Protein AF-0000000076130735 (afdb_homodimer)

Secondary structure (DSSP, 8-state):
-TTPEEEETT-S---SSEEEEEEEETTEEEEEEEE----SSTTHHHHHHHHHHHHHHHHH---TTBPPEEEEEEE-----TT--SSTT--EEEEEEE--EEP-GGG----HHHHHHHHHHHHHHHHHHHS-TT-S-EETT--GGGEEEETTEEEE---TTEE--PPB--EEE-SSSEEEPPEE--GGGTT--HHHHHHTT--EE--BTTB-TTHHHHHHHHHHHHHHHHHT-GGGS-HHHHHHHHHHHHHHHTT-S-HHHHHHHHHHHHHHHHHHH-/-TTPEEEETT-S---SSEEEEEEEETTEEEEEEEE----SSTTHHHHHHHHHHHHHHHHH---TTBPPEEEEEEE-----TT--SSTT--EEEEEEE--EEP-GGG----HHHHHHHHHHHHHHHHHHHT-TT-S-EETT--GGGEEEETTEEEE---TTEE--PPB--EEE-SSSEEEPPEE--GGGTT--HHHHHHTT--EE--BTTB-TTHHHHHHHHHHHHHHHHHT-GGGS-HHHHHHHHHHHHHHHTT-S-HHHHHHHHHHHHHHHHHHH-

Organism: Mytilus edulis (NCBI:txid6550)

Foldseek 3Di:
DVQKAWDAWQPDDDDDFWRWTWIDHPRAIKIKIKGDDDPPDPCSVVSVLLVVQLVVCLVQDDAPQAWHWPDKDWAQAAPPDPPPPPRRHTMIMTMTHDFAQDDLVPDDDALLLLLVQLLRVLVVLVCCCVPPLHNKAAQPDASRQWGHDPSYIHGRRCSRIDRFFDFWDQPPDDPDSDIQFAFLPPVCPPPDSVRVVVPVTDGADHDPGGRPPSRSLNRLLRCLVSLCRSLPLVNDDPVLNVLSVVLNVCSNVSVDGSVRSSVSSVVSSVVRVVVVD/DVQKAWDAWQPDDDDDFWRWTWIDHPRAIKIKIKGDDDPPDPCSVVSVLLVVQLVVCLVQDDAPQAWHWPDKDWAQDAPPDPPPPPNRHTMIMTMTHDFAQDDLVPDDDALLLLLVQLLRVLVVLVCCCVPPLHNKAAQPDASRQWGHDPSYIHGRRCSRIDRFFAFWDQPPDPPDSDIQFAFLPPVCPPPDSVRVVVPVTDGADHDPGGRPPSRSLNRLLRCLVSLCRSLPLVNDDPVLNVLSVVLNVCSNVSVDGSVRSSVSSVVSSVVRVVVVD

Sequence (554 aa):
MNEIQILKYNGGEGGWSKNVDIGTFEGQKVVIQRLRPIPRSGDHDVRLNMFLKNLLMSDQLDHPSLVKMFGYCFRHTKAEAGYEQTSYFGDVSVVYEYGMGLDLNALNLTIAERLNHAADLSSLLSYLHYSPLGSLADFDIKPEHFKMLNGKIKLIDLDHMNNVEPTCSLTLSTSHKNFKPCPFNISCQELTEIEMRYTKCQTVKCDLGVCRGTNVKYNLQKMNIFFQVLLKPKFFPDALKYSLSRLLTQLNKTDIGVDGLEKEIRNITLAYTNLKTMNEIQILKYNGGEGGWSKNVDIGTFEGQKVVIQRLRPIPRSGDHDVRLNMFLKNLLMSDQLDHPSLVKMFGYCFRHTKAEAGYEQTSYFGDVSVVYEYGMGLDLNALNLTIAERLNHAADLSSLLSYLHYSPLGSLADFDIKPEHFKMLNGKIKLIDLDHMNNVEPTCSLTLSTSHKNFKPCPFNISCQELTEIEMRYTKCQTVKCDLGVCRGTNVKYNLQKMNIFFQVLLKPKFFPDALKYSLSRLLTQLNKTDIGVDGLEKEIRNITLAYTNLKT

Solvent-accessible surface area (backbone atoms only — not comparable to full-atom values): 30449 Å² total; per-residue (Å²): 115,91,70,53,44,80,75,33,80,65,64,43,88,51,58,92,35,27,38,16,24,30,26,34,45,95,89,33,63,25,30,33,40,28,59,46,86,59,70,96,50,92,54,43,52,51,30,50,38,28,47,48,41,25,52,53,48,50,71,71,56,85,50,93,40,40,55,50,65,78,48,70,46,78,36,50,38,75,36,59,95,80,51,81,78,70,27,61,52,50,51,40,34,37,34,29,62,50,54,41,82,52,54,82,89,70,65,86,68,54,63,68,51,27,50,48,49,48,46,46,51,32,49,43,53,37,44,37,36,67,31,96,75,36,42,34,22,47,85,71,61,45,66,84,37,28,23,39,39,96,91,35,67,20,43,68,70,44,51,54,53,30,43,57,62,53,74,36,57,75,44,72,47,96,89,54,81,48,60,55,79,28,50,42,35,78,85,36,63,78,44,50,74,71,51,40,72,75,36,95,55,51,63,38,58,65,54,94,46,24,15,54,63,31,30,50,52,35,40,49,55,55,51,37,60,56,50,57,61,52,51,40,45,88,73,50,59,74,91,48,31,62,63,36,51,50,51,52,51,33,49,76,65,59,72,58,52,52,69,53,48,43,49,52,48,50,51,52,50,51,53,51,57,58,70,76,103,115,91,69,53,45,80,74,33,81,64,62,42,88,51,57,92,33,28,38,17,24,30,26,33,44,95,89,34,64,24,31,34,38,27,56,47,88,59,67,95,51,92,54,43,52,51,28,51,37,27,46,48,42,27,50,54,47,50,71,71,57,86,52,92,41,40,55,51,65,79,48,70,47,78,36,47,38,74,37,58,95,80,51,80,81,70,30,62,52,50,50,40,35,37,33,29,61,52,54,41,83,51,54,82,89,69,64,86,68,52,62,67,52,27,50,48,48,48,47,46,52,32,49,43,52,37,44,36,38,67,31,95,74,37,41,33,22,47,84,70,62,46,66,83,37,27,23,39,40,96,91,36,68,20,42,68,71,43,50,54,54,30,41,58,63,52,72,36,58,74,44,72,47,95,89,54,81,47,62,57,80,28,49,42,36,77,85,37,63,79,44,48,74,72,52,38,71,75,36,96,55,50,62,37,59,66,52,95,46,24,15,54,61,32,31,49,52,34,40,49,56,54,51,38,61,57,50,58,60,52,51,41,46,88,73,50,62,76,88,48,30,62,62,35,52,51,50,52,51,32,49,75,65,59,72,59,52,50,68,55,47,42,50,51,47,48,50,53,51,51,52,53,56,57,70,76,105

Nearest PDB structures (foldseek):
  4y12-assembly1_A  TM=5.325E-01  e=5.254E-10  Mycobacterium tuberculosis H37Rv
  4yzm-assembly2_B  TM=6.056E-01  e=1.066E-07  Dictyostelium discoideum
  7q52-assembly1_AAA  TM=5.394E-01  e=2.866E-08  Mycobacterium tuberculosis H37Rv
  7aqb-assembly1_A  TM=7.154E-01  e=2.931E-06  Homo sapiens
  6y7w-assembly1_A  TM=5.242E-01  e=7.026E-07  Mus musculus

pLDDT: mean 83.54, std 16.43, range [31.7, 98.75]

InterPro domains:
  IPR011009 Protein kinase-like domain superfamily [SSF56112] (24-174)
  IPR042983 Extracellular tyrosine-protein kinase PKDCC [PTHR46448] (52-273)

Structure (mmCIF, N/CA/C/O backbone):
data_AF-0000000076130735-model_v1
#
loop_
_entity.id
_entity.type
_entity.pdbx_description
1 polymer PKDCC
#
loop_
_atom_site.group_PDB
_atom_site.id
_atom_site.type_symbol
_atom_site.label_atom_id
_atom_site.label_alt_id
_atom_site.label_comp_id
_atom_site.label_asym_id
_atom_site.label_entity_id
_atom_site.label_seq_id
_atom_site.pdbx_PDB_ins_code
_atom_site.Cartn_x
_atom_site.Cartn_y
_atom_site.Cartn_z
_atom_site.occupancy
_atom_site.B_iso_or_equiv
_atom_site.auth_seq_id
_atom_site.auth_comp_id
_atom_site.auth_asym_id
_atom_site.auth_atom_id
_atom_site.pdbx_PDB_model_num
ATOM 1 N N . MET A 1 1 ? 11.641 1.863 -9.492 1 69.94 1 MET A N 1
ATOM 2 C CA . MET A 1 1 ? 12.719 1.664 -8.523 1 69.94 1 MET A CA 1
ATOM 3 C C . MET A 1 1 ? 14.008 1.271 -9.227 1 69.94 1 MET A C 1
ATOM 5 O O . MET A 1 1 ? 15.094 1.715 -8.836 1 69.94 1 MET A O 1
ATOM 9 N N . ASN A 1 2 ? 13.875 0.575 -10.328 1 69 2 ASN A N 1
ATOM 10 C CA . ASN A 1 2 ? 15.047 0.126 -11.07 1 69 2 ASN A CA 1
ATOM 11 C C . ASN A 1 2 ? 15.805 1.299 -11.688 1 69 2 ASN A C 1
ATOM 13 O O . ASN A 1 2 ? 17 1.194 -11.969 1 69 2 ASN A O 1
ATOM 17 N N . GLU A 1 3 ? 15.195 2.396 -11.766 1 78.19 3 GLU A N 1
ATOM 18 C CA . GLU A 1 3 ? 15.789 3.541 -12.453 1 78.19 3 GLU A CA 1
ATOM 19 C C . GLU A 1 3 ? 16.359 4.547 -11.453 1 78.19 3 GLU A C 1
ATOM 21 O O . GLU A 1 3 ? 16.953 5.551 -11.852 1 78.19 3 GLU A O 1
ATOM 26 N N . ILE A 1 4 ? 16.266 4.215 -10.211 1 84.88 4 ILE A N 1
ATOM 27 C CA . ILE A 1 4 ? 16.719 5.172 -9.203 1 84.88 4 ILE A CA 1
ATOM 28 C C . ILE A 1 4 ? 18.203 4.957 -8.93 1 84.88 4 ILE A C 1
ATOM 30 O O . ILE A 1 4 ? 18.656 3.824 -8.75 1 84.88 4 ILE A O 1
ATOM 34 N N . GLN A 1 5 ? 18.969 6.004 -9.008 1 85.94 5 GLN A N 1
ATOM 35 C CA . GLN A 1 5 ? 20.375 6 -8.617 1 85.94 5 GLN A CA 1
ATOM 36 C C . GLN A 1 5 ? 20.562 6.676 -7.258 1 85.94 5 GLN A C 1
ATOM 38 O O . GLN A 1 5 ? 20.203 7.836 -7.078 1 85.94 5 GLN A O 1
ATOM 43 N N . ILE A 1 6 ? 21.172 5.93 -6.359 1 85.88 6 ILE A N 1
ATOM 44 C CA . ILE A 1 6 ? 21.375 6.496 -5.035 1 85.88 6 ILE A CA 1
ATOM 45 C C . ILE A 1 6 ? 22.609 7.395 -5.043 1 85.88 6 ILE A C 1
ATOM 47 O O . ILE A 1 6 ? 23.688 6.98 -5.48 1 85.88 6 ILE A O 1
ATOM 51 N N . LEU A 1 7 ? 22.469 8.594 -4.617 1 84.81 7 LEU A N 1
ATOM 52 C CA . LEU A 1 7 ? 23.562 9.57 -4.543 1 84.81 7 LEU A CA 1
ATOM 53 C C . LEU A 1 7 ? 24.203 9.562 -3.162 1 84.81 7 LEU A C 1
ATOM 55 O O . LEU A 1 7 ? 25.422 9.664 -3.043 1 84.81 7 LEU A O 1
ATOM 59 N N . LYS A 1 8 ? 23.359 9.5 -2.129 1 85.31 8 LYS A N 1
ATOM 60 C CA . LYS A 1 8 ? 23.859 9.57 -0.755 1 85.31 8 LYS A CA 1
ATOM 61 C C . LYS A 1 8 ? 23 8.695 0.171 1 85.31 8 LYS A C 1
ATOM 63 O O . LYS A 1 8 ? 21.812 8.93 0.325 1 85.31 8 LYS A O 1
ATOM 68 N N . TYR A 1 9 ? 23.703 7.766 0.808 1 80.31 9 TYR A N 1
ATOM 69 C CA . TYR A 1 9 ? 23.047 6.953 1.822 1 80.31 9 TYR A CA 1
ATOM 70 C C . TYR A 1 9 ? 22.906 7.719 3.131 1 80.31 9 TYR A C 1
ATOM 72 O O . TYR A 1 9 ? 23.828 8.406 3.562 1 80.31 9 TYR A O 1
ATOM 80 N N . ASN A 1 10 ? 21.688 7.617 3.699 1 79.44 10 ASN A N 1
ATOM 81 C CA . ASN A 1 10 ? 21.359 8.305 4.941 1 79.44 10 ASN A CA 1
ATOM 82 C C . ASN A 1 10 ? 21.625 9.805 4.836 1 79.44 10 ASN A C 1
ATOM 84 O O . ASN A 1 10 ? 22.172 10.414 5.754 1 79.44 10 ASN A O 1
ATOM 88 N N . GLY A 1 11 ? 21.406 10.281 3.633 1 73.75 11 GLY A N 1
ATOM 89 C CA . GLY A 1 11 ? 21.641 11.695 3.385 1 73.75 11 GLY A CA 1
ATOM 90 C C . GLY A 1 11 ? 20.516 12.586 3.859 1 73.75 11 GLY A C 1
ATOM 91 O O . GLY A 1 11 ? 20.656 13.812 3.883 1 73.75 11 GLY A O 1
ATOM 92 N N . GLY A 1 12 ? 19.375 11.922 4.234 1 71.5 12 GLY A N 1
ATOM 93 C CA . GLY A 1 12 ? 18.25 12.727 4.684 1 71.5 12 GLY A CA 1
ATOM 94 C C . GLY A 1 12 ? 17.938 12.547 6.16 1 71.5 12 GLY A C 1
AT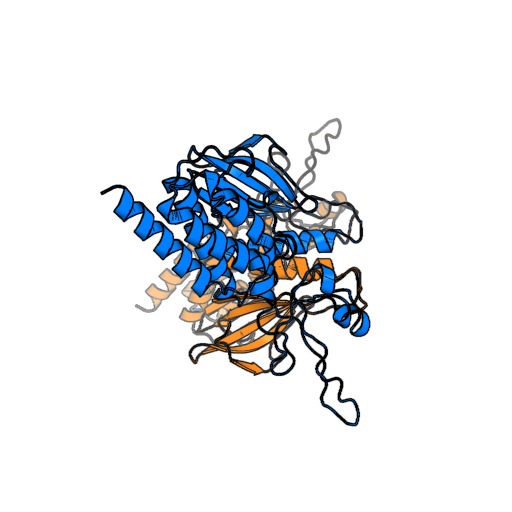OM 95 O O . GLY A 1 12 ? 18.703 11.898 6.883 1 71.5 12 GLY A O 1
ATOM 96 N N . GLU A 1 13 ? 16.938 13.289 6.598 1 70.44 13 GLU A N 1
ATOM 97 C CA . GLU A 1 13 ? 16.5 13.242 7.984 1 70.44 13 GLU A CA 1
ATOM 98 C C . GLU A 1 13 ? 15.633 12.008 8.242 1 70.44 13 GLU A C 1
ATOM 100 O O . GLU A 1 13 ? 14.469 11.969 7.852 1 70.44 13 GLU A O 1
ATOM 105 N N . GLY A 1 14 ? 16.297 11 8.734 1 67.25 14 GLY A N 1
ATOM 106 C CA . GLY A 1 14 ? 15.539 9.805 9.094 1 67.25 14 GLY A CA 1
ATOM 107 C C . GLY A 1 14 ? 14.867 9.914 10.453 1 67.25 14 GLY A C 1
ATOM 108 O O . GLY A 1 14 ? 14.641 11.023 10.945 1 67.25 14 GLY A O 1
ATOM 109 N N . GLY A 1 15 ? 14.258 8.969 10.875 1 70.12 15 GLY A N 1
ATOM 110 C CA . GLY A 1 15 ? 13.602 8.875 12.172 1 70.12 15 GLY A CA 1
ATOM 111 C C . GLY A 1 15 ? 13.641 7.48 12.758 1 70.12 15 GLY A C 1
ATOM 112 O O . GLY A 1 15 ? 14.508 6.676 12.414 1 70.12 15 GLY A O 1
ATOM 113 N N . TRP A 1 16 ? 12.867 7.348 13.625 1 72.75 16 TRP A N 1
ATOM 114 C CA . TRP A 1 16 ? 12.82 6.094 14.367 1 72.75 16 TRP A CA 1
ATOM 115 C C . TRP A 1 16 ? 12.477 4.926 13.445 1 72.75 16 TRP A C 1
ATOM 117 O O . TRP A 1 16 ? 13.047 3.84 13.57 1 72.75 16 TRP A O 1
ATOM 127 N N . SER A 1 17 ? 11.664 5.207 12.43 1 75.25 17 SER A N 1
ATOM 128 C CA . SER A 1 17 ? 11.141 4.094 11.641 1 75.25 17 SER A CA 1
ATOM 129 C C . SER A 1 17 ? 11.828 3.994 10.289 1 75.25 17 SER A C 1
ATOM 131 O O . SER A 1 17 ? 11.703 2.984 9.594 1 75.25 17 SER A O 1
ATOM 133 N N . LYS A 1 18 ? 12.594 5.035 9.914 1 86 18 LYS A N 1
ATOM 134 C CA . LYS A 1 18 ? 13.016 4.996 8.523 1 86 18 LYS A CA 1
ATOM 135 C C . LYS A 1 18 ? 14.391 5.629 8.344 1 86 18 LYS A C 1
ATOM 137 O O . LYS A 1 18 ? 14.766 6.543 9.086 1 86 18 LYS A O 1
ATOM 142 N N . ASN A 1 19 ? 15.125 5.082 7.438 1 87 19 ASN A N 1
ATOM 143 C CA . ASN A 1 19 ? 16.297 5.715 6.848 1 87 19 ASN A CA 1
ATOM 144 C C . ASN A 1 19 ? 15.945 6.496 5.59 1 87 19 ASN A C 1
ATOM 146 O O . ASN A 1 19 ? 15.023 6.121 4.859 1 87 19 ASN A O 1
ATOM 150 N N . VAL A 1 20 ? 16.656 7.629 5.457 1 90.19 20 VAL A N 1
ATOM 151 C CA . VAL A 1 20 ? 16.344 8.469 4.309 1 90.19 20 VAL A CA 1
ATOM 152 C C . VAL A 1 20 ? 17.578 8.641 3.436 1 90.19 20 VAL A C 1
ATOM 154 O O . VAL A 1 20 ? 18.594 9.18 3.887 1 90.19 20 VAL A O 1
ATOM 157 N N . ASP A 1 21 ? 17.484 8.18 2.207 1 91.38 21 ASP A N 1
ATOM 158 C CA . ASP A 1 21 ? 18.531 8.352 1.204 1 91.38 21 ASP A CA 1
ATOM 159 C C . ASP A 1 21 ? 18.125 9.406 0.176 1 91.38 21 ASP A C 1
ATOM 161 O O . ASP A 1 21 ? 16.953 9.75 0.05 1 91.38 21 ASP A O 1
ATOM 165 N N . ILE A 1 22 ? 19.203 9.945 -0.423 1 93.31 22 ILE A N 1
ATOM 166 C CA . ILE A 1 22 ? 18.984 10.867 -1.53 1 93.31 22 ILE A CA 1
ATOM 167 C C . ILE A 1 22 ? 19.469 10.242 -2.832 1 93.31 22 ILE A C 1
ATOM 169 O O . ILE A 1 22 ? 20.547 9.641 -2.871 1 93.31 22 ILE A O 1
ATOM 173 N N . GLY A 1 23 ? 18.594 10.281 -3.828 1 93.75 23 GLY A N 1
ATOM 174 C CA . GLY A 1 23 ? 18.953 9.734 -5.125 1 93.75 23 GLY A CA 1
ATOM 175 C C . GLY A 1 23 ? 18.484 10.594 -6.285 1 93.75 23 GLY A C 1
ATOM 176 O O . GLY A 1 23 ? 18.219 11.789 -6.113 1 93.75 23 GLY A O 1
ATOM 177 N N . THR A 1 24 ? 18.609 10.008 -7.48 1 93.38 24 THR A N 1
ATOM 178 C CA . THR A 1 24 ? 18.141 10.672 -8.688 1 93.38 24 THR A CA 1
ATOM 179 C C . THR A 1 24 ? 17.234 9.75 -9.492 1 93.38 24 THR A C 1
ATOM 181 O O . THR A 1 24 ? 17.422 8.531 -9.5 1 93.38 24 THR A O 1
ATOM 184 N N . PHE A 1 25 ? 16.234 10.305 -10.016 1 91.75 25 PHE A N 1
ATOM 185 C CA . PHE A 1 25 ? 15.273 9.664 -10.906 1 91.75 25 PHE A CA 1
ATOM 186 C C . PHE A 1 25 ? 14.914 10.586 -12.062 1 91.75 25 PHE A C 1
ATOM 188 O O . PHE A 1 25 ? 14.414 11.688 -11.852 1 91.75 25 PHE A O 1
ATOM 195 N N . GLU A 1 26 ? 15.133 10.125 -13.289 1 89.19 26 GLU A N 1
ATOM 196 C CA . GLU A 1 26 ? 14.875 10.914 -14.492 1 89.19 26 GLU A CA 1
ATOM 197 C C . GLU A 1 26 ? 15.516 12.289 -14.391 1 89.19 26 GLU A C 1
ATOM 199 O O . GLU A 1 26 ? 14.867 13.305 -14.68 1 89.19 26 GLU A O 1
ATOM 204 N N . GLY A 1 27 ? 16.688 12.367 -13.836 1 88.25 27 GLY A N 1
ATOM 205 C CA . GLY A 1 27 ? 17.469 13.602 -13.773 1 88.25 27 GLY A CA 1
ATOM 206 C C . GLY A 1 27 ? 17.094 14.492 -12.609 1 88.25 27 GLY A C 1
ATOM 207 O O . GLY A 1 27 ? 17.656 15.57 -12.438 1 88.25 27 GLY A O 1
ATOM 208 N N . GLN A 1 28 ? 16.188 14.125 -11.828 1 91.81 28 GLN A N 1
ATOM 209 C CA . GLN A 1 28 ? 15.758 14.945 -10.695 1 91.81 28 GLN A CA 1
ATOM 210 C C . GLN A 1 28 ? 16.094 14.266 -9.367 1 91.81 28 GLN A C 1
ATOM 212 O O . GLN A 1 28 ? 16.094 13.031 -9.281 1 91.81 28 GLN A O 1
ATOM 217 N N . LYS A 1 29 ? 16.375 15.086 -8.43 1 93.38 29 LYS A N 1
ATOM 218 C CA . LYS A 1 29 ? 16.641 14.539 -7.098 1 93.38 29 LYS A CA 1
ATOM 219 C C . LYS A 1 29 ? 15.359 13.945 -6.496 1 93.38 29 LYS A C 1
ATOM 221 O O . LYS A 1 29 ? 14.266 14.461 -6.727 1 93.38 29 LYS A O 1
ATOM 226 N N . VAL A 1 30 ? 15.594 12.852 -5.77 1 95.06 30 VAL A N 1
ATOM 227 C CA . VAL A 1 30 ? 14.477 12.203 -5.086 1 95.06 30 VAL A CA 1
ATOM 228 C C . VAL A 1 30 ? 14.906 11.773 -3.686 1 95.06 30 VAL A C 1
ATOM 230 O O . VAL A 1 30 ? 16.094 11.727 -3.383 1 95.06 30 VAL A O 1
ATOM 233 N N . VAL A 1 31 ? 13.93 11.586 -2.844 1 94.38 31 VAL A N 1
ATOM 234 C CA . VAL A 1 31 ? 14.133 11.062 -1.498 1 94.38 31 VAL A CA 1
ATOM 235 C C . VAL A 1 31 ? 13.703 9.602 -1.438 1 94.38 31 VAL A C 1
ATOM 237 O O . VAL A 1 31 ? 12.617 9.25 -1.9 1 94.38 31 VAL A O 1
ATOM 240 N N . ILE A 1 32 ? 14.547 8.75 -0.922 1 92.56 32 ILE A N 1
ATOM 241 C CA . ILE A 1 32 ? 14.227 7.34 -0.735 1 92.56 32 ILE A CA 1
ATOM 242 C C . ILE A 1 32 ? 14.133 7.027 0.756 1 92.56 32 ILE A C 1
ATOM 244 O O . ILE A 1 32 ? 15.125 7.121 1.48 1 92.56 32 ILE A O 1
ATOM 248 N N . GLN A 1 33 ? 12.945 6.703 1.178 1 91.88 33 GLN A N 1
ATOM 249 C CA . GLN A 1 33 ? 12.758 6.25 2.553 1 91.88 33 GLN A CA 1
ATOM 250 C C . GLN A 1 33 ? 12.773 4.727 2.637 1 91.88 33 GLN A C 1
ATOM 252 O O . GLN A 1 33 ? 12.094 4.051 1.861 1 91.88 33 GLN A O 1
ATOM 257 N N . ARG A 1 34 ? 13.57 4.234 3.535 1 89.12 34 ARG A N 1
ATOM 258 C CA . ARG A 1 34 ? 13.672 2.795 3.754 1 89.12 34 ARG A CA 1
ATOM 259 C C . ARG A 1 34 ? 13.32 2.434 5.191 1 89.12 34 ARG A C 1
ATOM 261 O O . ARG A 1 34 ? 13.688 3.15 6.125 1 89.12 34 ARG A O 1
ATOM 268 N N . LEU A 1 35 ? 12.562 1.284 5.277 1 83.25 35 LEU A N 1
ATOM 269 C CA . LEU A 1 35 ? 12.312 0.782 6.621 1 83.25 35 LEU A CA 1
ATOM 270 C C . LEU A 1 35 ? 13.617 0.492 7.348 1 83.25 35 LEU A C 1
ATOM 272 O O . LEU A 1 35 ? 14.492 -0.19 6.812 1 83.25 35 LEU A O 1
ATOM 276 N N . ARG A 1 36 ? 13.734 1.131 8.5 1 75.62 36 ARG A N 1
ATOM 277 C CA . ARG A 1 36 ? 14.93 0.901 9.297 1 75.62 36 ARG A CA 1
ATOM 278 C C . ARG A 1 36 ? 14.945 -0.516 9.859 1 75.62 36 ARG A C 1
ATOM 280 O O . ARG A 1 36 ? 13.969 -0.965 10.461 1 75.62 36 ARG A O 1
ATOM 287 N N . PRO A 1 37 ? 16.047 -1.18 9.523 1 63.47 37 PRO A N 1
ATOM 288 C CA . PRO A 1 37 ? 16.172 -2.521 10.102 1 63.47 37 PRO A CA 1
ATOM 289 C C . PRO A 1 37 ? 16.344 -2.498 11.617 1 63.47 37 PRO A C 1
ATOM 291 O O . PRO A 1 37 ? 17.031 -1.612 12.148 1 63.47 37 PRO A O 1
ATOM 294 N N . ILE A 1 38 ? 15.406 -2.812 12.477 1 56.22 38 ILE A N 1
ATOM 295 C CA . ILE A 1 38 ? 15.719 -2.818 13.898 1 56.22 38 ILE A CA 1
ATOM 296 C C . ILE A 1 38 ? 15.883 -4.254 14.383 1 56.22 38 ILE A C 1
ATOM 298 O O . ILE A 1 38 ? 15.109 -5.137 14 1 56.22 38 ILE A O 1
ATOM 302 N N . PRO A 1 39 ? 16.859 -4.332 15.133 1 52.12 39 PRO A N 1
ATOM 303 C CA . PRO A 1 39 ? 17.109 -5.625 15.773 1 52.12 39 PRO A CA 1
ATOM 304 C C . PRO A 1 39 ? 15.852 -6.191 16.438 1 52.12 39 PRO A C 1
ATOM 306 O O . PRO A 1 39 ? 14.867 -5.473 16.625 1 52.12 39 PRO A O 1
ATOM 309 N N . ARG A 1 40 ? 15.945 -7.371 16.984 1 49.66 40 ARG A N 1
ATOM 310 C CA . ARG A 1 40 ? 15.039 -8.328 17.625 1 49.66 40 ARG A CA 1
ATOM 311 C C . ARG A 1 40 ? 14.102 -7.629 18.594 1 49.66 40 ARG A C 1
ATOM 313 O O . ARG A 1 40 ? 13.312 -8.281 19.281 1 49.66 40 ARG A O 1
ATOM 320 N N . SER A 1 41 ? 14.133 -6.309 18.688 1 50.78 41 SER A N 1
ATOM 321 C CA . SER A 1 41 ? 13.375 -5.836 19.844 1 50.78 41 SER A CA 1
ATOM 322 C C . SER A 1 41 ? 11.914 -5.59 19.484 1 50.78 41 SER A C 1
ATOM 324 O O . SER A 1 41 ? 11.57 -5.488 18.297 1 50.78 41 SER A O 1
ATOM 326 N N . GLY A 1 42 ? 11.031 -5.793 20.438 1 55.47 42 GLY A N 1
ATOM 327 C CA . GLY A 1 42 ? 9.594 -5.613 20.5 1 55.47 42 GLY A CA 1
ATOM 328 C C . GLY A 1 42 ? 9.102 -4.391 19.75 1 55.47 42 GLY A C 1
ATOM 329 O O . GLY A 1 42 ? 7.914 -4.27 19.453 1 55.47 42 GLY A O 1
ATOM 330 N N . ASP A 1 43 ? 10.086 -3.57 19.094 1 64.06 43 ASP A N 1
ATOM 331 C CA . ASP A 1 43 ? 9.602 -2.324 18.5 1 64.06 43 ASP A CA 1
ATOM 332 C C . ASP A 1 43 ? 9.547 -2.416 16.984 1 64.06 43 ASP A C 1
ATOM 334 O O . ASP A 1 43 ? 9.148 -1.463 16.312 1 64.06 43 ASP A O 1
ATOM 338 N N . HIS A 1 44 ? 9.914 -3.518 16.469 1 66 44 HIS A N 1
ATOM 339 C CA . HIS A 1 44 ? 9.945 -3.668 15.023 1 66 44 HIS A CA 1
ATOM 340 C C . HIS A 1 44 ? 8.539 -3.572 14.43 1 66 44 HIS A C 1
ATOM 342 O O . HIS A 1 44 ? 8.352 -2.971 13.375 1 66 44 HIS A O 1
ATOM 348 N N . ASP A 1 45 ? 7.645 -4.023 15.195 1 67.12 45 ASP A N 1
ATOM 349 C CA . ASP A 1 45 ? 6.266 -4.031 14.719 1 67.12 45 ASP A CA 1
ATOM 350 C C . ASP A 1 45 ? 5.715 -2.611 14.609 1 67.12 45 ASP A C 1
ATOM 352 O O . ASP A 1 45 ? 5.035 -2.275 13.633 1 67.12 45 ASP A O 1
ATOM 356 N N . VAL A 1 46 ? 6.18 -1.89 15.578 1 73 46 VAL A N 1
ATOM 357 C CA . VAL A 1 46 ? 5.668 -0.523 15.602 1 73 46 VAL A CA 1
ATOM 358 C C . VAL A 1 46 ? 6.27 0.274 14.445 1 73 46 VAL A C 1
ATOM 360 O O . VAL A 1 46 ? 5.559 1.013 13.758 1 73 46 VAL A O 1
ATOM 363 N N . ARG A 1 47 ? 7.504 0.039 14.188 1 77.88 47 ARG A N 1
ATOM 364 C CA . ARG A 1 47 ? 8.188 0.76 13.117 1 77.88 47 ARG A CA 1
ATOM 365 C C . ARG A 1 47 ? 7.633 0.367 11.75 1 77.88 47 ARG A C 1
ATOM 367 O O . ARG A 1 47 ? 7.418 1.225 10.891 1 77.88 47 ARG A O 1
ATOM 374 N N . LEU A 1 48 ? 7.422 -0.893 11.664 1 77.62 48 LEU A N 1
ATOM 375 C CA . LEU A 1 48 ? 6.855 -1.38 10.406 1 77.62 48 LEU A CA 1
ATOM 376 C C . LEU A 1 48 ? 5.469 -0.793 10.172 1 77.62 48 LEU A C 1
ATOM 378 O O . LEU A 1 48 ? 5.16 -0.339 9.07 1 77.62 48 LEU A O 1
ATOM 382 N N . ASN A 1 49 ? 4.723 -0.753 11.18 1 77.5 49 ASN A N 1
ATOM 383 C CA . ASN A 1 49 ? 3.367 -0.225 11.07 1 77.5 49 ASN A CA 1
ATOM 384 C C . ASN A 1 49 ? 3.371 1.251 10.68 1 77.5 49 ASN A C 1
ATOM 386 O O . ASN A 1 49 ? 2.609 1.667 9.812 1 77.5 49 ASN A O 1
ATOM 390 N N . MET A 1 50 ? 4.211 1.894 11.344 1 81 50 MET A N 1
ATOM 391 C CA . MET A 1 50 ? 4.293 3.324 11.062 1 81 50 MET A CA 1
ATOM 392 C C . MET A 1 50 ? 4.754 3.57 9.625 1 81 50 MET A C 1
ATOM 394 O O . MET A 1 50 ? 4.207 4.43 8.93 1 81 50 MET A O 1
ATOM 398 N N . PHE A 1 51 ? 5.746 2.809 9.266 1 85.06 51 PHE A N 1
ATOM 399 C CA . PHE A 1 51 ? 6.285 2.953 7.918 1 85.06 51 PHE A CA 1
ATOM 400 C C . PHE A 1 51 ? 5.223 2.639 6.875 1 85.06 51 PHE A C 1
ATOM 402 O O . PHE A 1 51 ? 5.051 3.387 5.91 1 85.06 51 PHE A O 1
ATOM 409 N N . LEU A 1 52 ? 4.555 1.61 7.09 1 84.19 52 LEU A N 1
ATOM 410 C CA . LEU A 1 52 ? 3.543 1.177 6.133 1 84.19 52 LEU A CA 1
ATOM 411 C C . LEU A 1 52 ? 2.357 2.135 6.125 1 84.19 52 LEU A C 1
ATOM 413 O O . LEU A 1 52 ? 1.75 2.371 5.078 1 84.19 52 LEU A O 1
ATOM 417 N N . LYS A 1 53 ? 1.997 2.637 7.234 1 84.31 53 LYS A N 1
ATOM 418 C CA . LYS A 1 53 ? 0.947 3.65 7.277 1 84.31 53 LYS A CA 1
ATOM 419 C C . LYS A 1 53 ? 1.312 4.855 6.418 1 84.31 53 LYS A C 1
ATOM 421 O O . LYS A 1 53 ? 0.486 5.348 5.645 1 84.31 53 LYS A O 1
ATOM 426 N N . ASN A 1 54 ? 2.498 5.289 6.602 1 89.44 54 ASN A N 1
ATOM 427 C CA . ASN A 1 54 ? 2.965 6.406 5.785 1 89.44 54 ASN A CA 1
ATOM 428 C C . ASN A 1 54 ? 2.857 6.094 4.297 1 89.44 54 ASN A C 1
ATOM 430 O O . ASN A 1 54 ? 2.377 6.918 3.518 1 89.44 54 ASN A O 1
ATOM 434 N N . LEU A 1 55 ? 3.273 4.953 3.943 1 91.31 55 LEU A N 1
ATOM 435 C CA . LEU A 1 55 ? 3.238 4.527 2.549 1 91.31 55 LEU A CA 1
ATOM 436 C C . LEU A 1 55 ? 1.803 4.469 2.035 1 91.31 55 LEU A C 1
ATOM 438 O O . LEU A 1 55 ? 1.487 5.043 0.992 1 91.31 55 LEU A O 1
ATOM 442 N N . LEU A 1 56 ? 0.946 3.834 2.795 1 90 56 LEU A N 1
ATOM 443 C CA . LEU A 1 56 ? -0.425 3.607 2.35 1 90 56 LEU A CA 1
ATOM 444 C C . LEU A 1 56 ? -1.201 4.918 2.293 1 90 56 LEU A C 1
ATOM 446 O O . LEU A 1 56 ? -1.995 5.137 1.375 1 90 56 LEU A O 1
ATOM 450 N N . MET A 1 57 ? -0.955 5.762 3.229 1 90.81 57 MET A N 1
ATOM 451 C CA . MET A 1 57 ? -1.607 7.066 3.199 1 90.81 57 MET A CA 1
ATOM 452 C C . MET A 1 57 ? -1.109 7.898 2.021 1 90.81 57 MET A C 1
ATOM 454 O O . MET A 1 57 ? -1.901 8.539 1.33 1 90.81 57 MET A O 1
ATOM 458 N N . SER A 1 58 ? 0.175 7.844 1.805 1 93.62 58 SER A N 1
ATOM 459 C CA . SER A 1 58 ? 0.74 8.562 0.669 1 93.62 58 SER A CA 1
ATOM 460 C C . SER A 1 58 ? 0.168 8.055 -0.649 1 93.62 58 SER A C 1
ATOM 462 O O . SER A 1 58 ? 0.019 8.82 -1.604 1 93.62 58 SER A O 1
ATOM 464 N N . ASP A 1 59 ? -0.122 6.809 -0.619 1 92.69 59 ASP A N 1
ATOM 465 C CA . ASP A 1 59 ? -0.656 6.188 -1.825 1 92.69 59 ASP A CA 1
ATOM 466 C C . ASP A 1 59 ? -2.104 6.609 -2.068 1 92.69 59 ASP A C 1
ATOM 468 O O . ASP A 1 59 ? -2.553 6.672 -3.213 1 92.69 59 ASP A O 1
ATOM 472 N N . GLN A 1 60 ? -2.855 6.965 -1.068 1 91.69 60 GLN A N 1
ATOM 473 C CA . GLN A 1 60 ? -4.289 7.191 -1.19 1 91.69 60 GLN A CA 1
ATOM 474 C C . GLN A 1 60 ? -4.609 8.688 -1.222 1 91.69 60 GLN A C 1
ATOM 476 O O . GLN A 1 60 ? -5.652 9.094 -1.743 1 91.69 60 GLN A O 1
ATOM 481 N N . LEU A 1 61 ? -3.783 9.445 -0.606 1 94.44 61 LEU A N 1
ATOM 482 C CA . LEU A 1 61 ? -4.039 10.875 -0.523 1 94.44 61 LEU A CA 1
ATOM 483 C C . LEU A 1 61 ? -3.377 11.617 -1.681 1 94.44 61 LEU A C 1
ATOM 485 O O . LEU A 1 61 ? -2.289 11.242 -2.123 1 94.44 61 LEU A O 1
ATOM 489 N N . ASP A 1 62 ? -4.125 12.625 -2.197 1 95.69 62 ASP A N 1
ATOM 490 C CA . ASP A 1 62 ? -3.637 13.43 -3.311 1 95.69 62 ASP A CA 1
ATOM 491 C C . ASP A 1 62 ? -4.012 14.898 -3.129 1 95.69 62 ASP A C 1
ATOM 493 O O . ASP A 1 62 ? -5.18 15.273 -3.273 1 95.69 62 ASP A O 1
ATOM 497 N N . HIS A 1 63 ? -3.078 15.656 -2.842 1 97.25 63 HIS A N 1
ATOM 498 C CA . HIS A 1 63 ? -3.211 17.094 -2.656 1 97.25 63 HIS A CA 1
ATOM 499 C C . HIS A 1 63 ? -1.918 17.828 -3.016 1 97.25 63 HIS A C 1
ATOM 501 O O . HIS A 1 63 ? -0.825 17.312 -2.758 1 97.25 63 HIS A O 1
ATOM 507 N N . PRO A 1 64 ? -1.986 19.031 -3.527 1 97.12 64 PRO A N 1
ATOM 508 C CA . PRO A 1 64 ? -0.779 19.75 -3.957 1 97.12 64 PRO A CA 1
ATOM 509 C C . PRO A 1 64 ? 0.178 20.031 -2.803 1 97.12 64 PRO A C 1
ATOM 511 O O . PRO A 1 64 ? 1.372 20.25 -3.025 1 97.12 64 PRO A O 1
ATOM 514 N N . SER A 1 65 ? -0.289 20.109 -1.589 1 97.94 65 SER A N 1
ATOM 515 C CA . SER A 1 65 ? 0.568 20.406 -0.447 1 97.94 65 SER A CA 1
ATOM 516 C C . SER A 1 65 ? 1.006 19.125 0.265 1 97.94 65 SER A C 1
ATOM 518 O O . SER A 1 65 ? 1.418 19.172 1.426 1 97.94 65 SER A O 1
ATOM 520 N N . LEU A 1 66 ? 0.827 17.984 -0.407 1 97.25 66 LEU A N 1
ATOM 521 C CA . LEU A 1 66 ? 1.434 16.719 -0.005 1 97.25 66 LEU A CA 1
ATOM 522 C C . LEU A 1 66 ? 2.561 16.328 -0.957 1 97.25 66 LEU A C 1
ATOM 524 O O . LEU A 1 66 ? 2.436 16.484 -2.174 1 97.25 66 LEU A O 1
ATOM 528 N N . VAL A 1 67 ? 3.605 15.844 -0.339 1 97.25 67 VAL A N 1
ATOM 529 C CA . VAL A 1 67 ? 4.707 15.375 -1.171 1 97.25 67 VAL A CA 1
ATOM 530 C C . VAL A 1 67 ? 4.234 14.211 -2.039 1 97.25 67 VAL A C 1
ATOM 532 O O . VAL A 1 67 ? 3.5 13.336 -1.573 1 97.25 67 VAL A O 1
ATOM 535 N N . LYS A 1 68 ? 4.707 14.227 -3.195 1 96.25 68 LYS A N 1
ATOM 536 C CA . LYS A 1 68 ? 4.281 13.195 -4.141 1 96.25 68 LYS A CA 1
ATOM 537 C C . LYS A 1 68 ? 5.113 11.93 -3.984 1 96.25 68 LYS A C 1
ATOM 539 O O . LYS A 1 68 ? 6.344 11.984 -3.934 1 96.25 68 LYS A O 1
ATOM 544 N N . MET A 1 69 ? 4.426 10.836 -3.912 1 95.56 69 MET A N 1
ATOM 545 C CA . MET A 1 69 ? 5.086 9.539 -3.922 1 95.56 69 MET A CA 1
ATOM 546 C C . MET A 1 69 ? 5.215 9 -5.344 1 95.56 69 MET A C 1
ATOM 548 O O . MET A 1 69 ? 4.234 8.961 -6.09 1 95.56 69 MET A O 1
ATOM 552 N N . PHE A 1 70 ? 6.418 8.586 -5.742 1 93.81 70 PHE A N 1
ATOM 553 C CA . PHE A 1 70 ? 6.648 8.102 -7.098 1 93.81 70 PHE A CA 1
ATOM 554 C C . PHE A 1 70 ? 6.445 6.59 -7.18 1 93.81 70 PHE A C 1
ATOM 556 O O . PHE A 1 70 ? 6.074 6.066 -8.227 1 93.81 70 PHE A O 1
ATOM 563 N N . GLY A 1 71 ? 6.711 5.957 -6.113 1 90.88 71 GLY A N 1
ATOM 564 C CA . GLY A 1 71 ? 6.578 4.508 -6.102 1 90.88 71 GLY A CA 1
ATOM 565 C C . GLY A 1 71 ? 7.23 3.859 -4.895 1 90.88 71 GLY A C 1
ATOM 566 O O . GLY A 1 71 ? 7.781 4.551 -4.035 1 90.88 71 GLY A O 1
ATOM 567 N N . TYR A 1 72 ? 7.098 2.588 -4.75 1 91.12 72 TYR A N 1
ATOM 568 C CA . TYR A 1 72 ? 7.695 1.84 -3.648 1 91.12 72 TYR A CA 1
ATOM 569 C C . TYR A 1 72 ? 8.117 0.446 -4.102 1 91.12 72 TYR A C 1
ATOM 571 O O . TYR A 1 72 ? 7.711 -0.014 -5.172 1 91.12 72 TYR A O 1
ATOM 579 N N . CYS A 1 73 ? 8.977 -0.032 -3.354 1 85.06 73 CYS A N 1
ATOM 580 C CA . CYS A 1 73 ? 9.453 -1.389 -3.6 1 85.06 73 CYS A CA 1
ATOM 581 C C . CYS A 1 73 ? 9.43 -2.215 -2.318 1 85.06 73 CYS A C 1
ATOM 583 O O . CYS A 1 73 ? 9.797 -1.723 -1.25 1 85.06 73 CYS A O 1
ATOM 585 N N . PHE A 1 74 ? 8.867 -3.393 -2.502 1 81.5 74 PHE A N 1
ATOM 586 C CA . PHE A 1 74 ? 8.922 -4.391 -1.443 1 81.5 74 PHE A CA 1
ATOM 587 C C . PHE A 1 74 ? 9.852 -5.535 -1.825 1 81.5 74 PHE A C 1
ATOM 589 O O . PHE A 1 74 ? 9.672 -6.168 -2.869 1 81.5 74 PHE A O 1
ATOM 596 N N . ARG A 1 75 ? 10.906 -5.699 -1.099 1 77.75 75 ARG A N 1
ATOM 597 C CA . ARG A 1 75 ? 11.852 -6.781 -1.364 1 77.75 75 ARG A CA 1
ATOM 598 C C . ARG A 1 75 ? 11.812 -7.82 -0.25 1 77.75 75 ARG A C 1
ATOM 600 O O . ARG A 1 75 ? 11.984 -7.484 0.924 1 77.75 75 ARG A O 1
ATOM 607 N N . HIS A 1 76 ? 11.633 -9.008 -0.806 1 71.44 76 HIS A N 1
ATOM 608 C CA . HIS A 1 76 ? 11.648 -10.117 0.141 1 71.44 76 HIS A CA 1
ATOM 609 C C . HIS A 1 76 ? 13.047 -10.375 0.678 1 71.44 76 HIS A C 1
ATOM 611 O O . HIS A 1 76 ? 14.023 -10.32 -0.076 1 71.44 76 HIS A O 1
ATOM 617 N N . THR A 1 77 ? 13.289 -10.258 1.896 1 59.84 77 THR A N 1
ATOM 618 C CA . THR A 1 77 ? 14.586 -10.594 2.473 1 59.84 77 THR A CA 1
ATOM 619 C C . THR A 1 77 ? 14.508 -11.906 3.244 1 59.84 77 THR A C 1
ATOM 621 O O . THR A 1 77 ? 13.484 -12.211 3.863 1 59.84 77 THR A O 1
ATOM 624 N N . LYS A 1 78 ? 15.203 -12.984 2.65 1 50.5 78 LYS A N 1
ATOM 625 C CA . LYS A 1 78 ? 15.258 -14.273 3.334 1 50.5 78 LYS A CA 1
ATOM 626 C C . LYS A 1 78 ? 15.547 -14.102 4.82 1 50.5 78 LYS A C 1
ATOM 628 O O . LYS A 1 78 ? 16.297 -13.203 5.211 1 50.5 78 LYS A O 1
ATOM 633 N N . ALA A 1 79 ? 14.922 -14.57 5.668 1 42.66 79 ALA A N 1
ATOM 634 C CA . ALA A 1 79 ? 15.453 -14.914 6.98 1 42.66 79 ALA A CA 1
ATOM 635 C C . ALA A 1 79 ? 16.828 -15.578 6.855 1 42.66 79 ALA A C 1
ATOM 637 O O . ALA A 1 79 ? 17.031 -16.422 5.977 1 42.66 79 ALA A O 1
ATOM 638 N N . GLU A 1 80 ? 17.953 -14.961 6.961 1 35.09 80 GLU A N 1
ATOM 639 C CA . GLU A 1 80 ? 19.172 -15.758 7.129 1 35.09 80 GLU A CA 1
ATOM 640 C C . GLU A 1 80 ? 18.844 -17.156 7.617 1 35.09 80 GLU A C 1
ATOM 642 O O . GLU A 1 80 ? 17.828 -17.375 8.281 1 35.09 80 GLU A O 1
ATOM 647 N N . ALA A 1 81 ? 19.625 -18.219 7.27 1 32.12 81 ALA A N 1
ATOM 648 C CA . ALA A 1 81 ? 19.922 -19.453 7.984 1 32.12 81 ALA A CA 1
ATOM 649 C C . ALA A 1 81 ? 20.156 -19.188 9.469 1 32.12 81 ALA A C 1
ATOM 651 O O . ALA A 1 81 ? 20.906 -18.281 9.828 1 32.12 81 ALA A O 1
ATOM 652 N N . GLY A 1 82 ? 19.219 -19.578 10.508 1 32.41 82 GLY A N 1
ATOM 653 C CA . GLY A 1 82 ? 19.125 -19.484 11.953 1 32.41 82 GLY A CA 1
ATOM 654 C C . GLY A 1 82 ? 17.969 -18.609 12.422 1 32.41 82 GLY A C 1
ATOM 655 O O . GLY A 1 82 ? 17.703 -18.5 13.617 1 32.41 82 GLY A O 1
ATOM 656 N N . TYR A 1 83 ? 17.984 -17.406 12.016 1 33.59 83 TYR A N 1
ATOM 657 C CA . TYR A 1 83 ? 16.766 -16.766 12.516 1 33.59 83 TYR A CA 1
ATOM 658 C C . TYR A 1 83 ? 15.531 -17.344 11.852 1 33.59 83 TYR A C 1
ATOM 660 O O . TYR A 1 83 ? 15.266 -17.078 10.672 1 33.59 83 TYR A O 1
ATOM 668 N N . GLU A 1 84 ? 15.047 -18.422 12.031 1 36.41 84 GLU A N 1
ATOM 669 C CA . GLU A 1 84 ? 13.812 -19.172 11.797 1 36.41 84 GLU A CA 1
ATOM 670 C C . GLU A 1 84 ? 12.648 -18.219 11.531 1 36.41 84 GLU A C 1
ATOM 672 O O . GLU A 1 84 ? 11.805 -18.484 10.672 1 36.41 84 GLU A O 1
ATOM 677 N N . GLN A 1 85 ? 12.203 -17.359 12.539 1 37.97 85 GLN A N 1
ATOM 678 C CA . GLN A 1 85 ? 10.984 -16.594 12.766 1 37.97 85 GLN A CA 1
ATOM 679 C C . GLN A 1 85 ? 10.969 -15.32 11.93 1 37.97 85 GLN A C 1
ATOM 681 O O . GLN A 1 85 ? 9.922 -14.695 11.766 1 37.97 85 GLN A O 1
ATOM 686 N N . THR A 1 86 ? 12.047 -14.516 11.977 1 41.78 86 THR A N 1
ATOM 687 C CA . THR A 1 86 ? 11.805 -13.117 11.656 1 41.78 86 THR A CA 1
ATOM 688 C C . THR A 1 86 ? 11.719 -12.922 10.141 1 41.78 86 THR A C 1
ATOM 690 O O . THR A 1 86 ? 12.062 -11.852 9.625 1 41.78 86 THR A O 1
ATOM 693 N N . SER A 1 87 ? 11.969 -13.984 9.297 1 42.12 87 SER A N 1
ATOM 694 C CA . SER A 1 87 ? 12.117 -14.086 7.848 1 42.12 87 SER A CA 1
ATOM 695 C C . SER A 1 87 ? 11.125 -13.18 7.121 1 42.12 87 SER A C 1
ATOM 697 O O . SER A 1 87 ? 11.195 -13.039 5.898 1 42.12 87 SER A O 1
ATOM 699 N N . TYR A 1 88 ? 10.094 -13 7.688 1 45.47 88 TYR A N 1
ATOM 700 C CA . TYR A 1 88 ? 8.938 -12.555 6.926 1 45.47 88 TYR A CA 1
ATOM 701 C C . TYR A 1 88 ? 9.008 -11.055 6.648 1 45.47 88 TYR A C 1
ATOM 703 O O . TYR A 1 88 ? 8.078 -10.477 6.098 1 45.47 88 TYR A O 1
ATOM 711 N N . PHE A 1 89 ? 10.336 -10.453 7.039 1 52.81 89 PHE A N 1
ATOM 712 C CA . PHE A 1 89 ? 10.211 -9 6.965 1 52.81 89 PHE A CA 1
ATOM 713 C C . PHE A 1 89 ? 10.859 -8.461 5.699 1 52.81 89 PHE A C 1
ATOM 715 O O . PHE A 1 89 ? 11.984 -8.852 5.359 1 52.81 89 PHE A O 1
ATOM 722 N N . GLY A 1 90 ? 10.188 -8.195 4.699 1 60.03 90 GLY A N 1
ATOM 723 C CA . GLY A 1 90 ? 10.695 -7.559 3.496 1 60.03 90 GLY A CA 1
ATOM 724 C C . GLY A 1 90 ? 11.188 -6.145 3.732 1 60.03 90 GLY A C 1
ATOM 725 O O . GLY A 1 90 ? 10.953 -5.574 4.801 1 60.03 90 GLY A O 1
ATOM 726 N N . ASP A 1 91 ? 12.289 -5.754 2.979 1 76.19 91 ASP A N 1
ATOM 727 C CA . ASP A 1 91 ? 12.719 -4.363 2.883 1 76.19 91 ASP A CA 1
ATOM 728 C C . ASP A 1 91 ? 11.75 -3.543 2.033 1 76.19 91 ASP A C 1
ATOM 730 O O . ASP A 1 91 ? 11.375 -3.957 0.933 1 76.19 91 ASP A O 1
ATOM 734 N N . VAL A 1 92 ? 11.188 -2.57 2.73 1 83.88 92 VAL A N 1
ATOM 735 C CA . VAL A 1 92 ? 10.289 -1.69 1.994 1 83.88 92 VAL A CA 1
ATOM 736 C C . VAL A 1 92 ? 10.945 -0.326 1.799 1 83.88 92 VAL A C 1
ATOM 738 O O . VAL A 1 92 ? 11.523 0.231 2.734 1 83.88 92 VAL A O 1
ATOM 741 N N . SER A 1 93 ? 10.961 0.107 0.555 1 88.94 93 SER A N 1
ATOM 742 C CA . SER A 1 93 ? 11.461 1.44 0.23 1 88.94 93 SER A CA 1
ATOM 743 C C . SER A 1 93 ? 10.422 2.24 -0.552 1 88.94 93 SER A C 1
ATOM 745 O O . SER A 1 93 ? 9.719 1.69 -1.4 1 88.94 93 SER A O 1
ATOM 747 N N . VAL A 1 94 ? 10.359 3.471 -0.232 1 93.19 94 VAL A N 1
ATOM 748 C CA . VAL A 1 94 ? 9.43 4.383 -0.894 1 93.19 94 VAL A CA 1
ATOM 749 C C . VAL A 1 94 ? 10.195 5.57 -1.473 1 93.19 94 VAL A C 1
ATOM 751 O O . VAL A 1 94 ? 11.102 6.102 -0.831 1 93.19 94 VAL A O 1
ATOM 754 N N . VAL A 1 95 ? 9.805 6.008 -2.658 1 94.44 95 VAL A N 1
ATOM 755 C CA . VAL A 1 95 ? 10.461 7.129 -3.322 1 94.44 95 VAL A CA 1
ATOM 756 C C . VAL A 1 95 ? 9.523 8.328 -3.375 1 94.44 95 VAL A C 1
ATOM 758 O O . VAL A 1 95 ? 8.383 8.219 -3.84 1 94.44 95 VAL A O 1
ATOM 761 N N . TYR A 1 96 ? 10.039 9.422 -2.904 1 95.69 96 TYR A N 1
ATOM 762 C CA . TYR A 1 96 ? 9.281 10.664 -2.896 1 95.69 96 TYR A CA 1
ATOM 763 C C . TYR A 1 96 ? 10.008 11.75 -3.688 1 95.69 96 TYR A C 1
ATOM 765 O O . TYR A 1 96 ? 11.211 11.648 -3.936 1 95.69 96 TYR A O 1
ATOM 773 N N . GLU A 1 97 ? 9.25 12.75 -4.141 1 95.25 97 GLU A N 1
ATOM 774 C CA . GLU A 1 97 ? 9.891 13.938 -4.688 1 95.25 97 GLU A CA 1
ATOM 775 C C . GLU A 1 97 ? 10.773 14.617 -3.639 1 95.25 97 GLU A C 1
ATOM 777 O O . GLU A 1 97 ? 10.492 14.531 -2.439 1 95.25 97 GLU A O 1
ATOM 782 N N . TYR A 1 98 ? 11.773 15.219 -4.121 1 94 98 TYR A N 1
ATOM 783 C CA . TYR A 1 98 ? 12.758 15.828 -3.232 1 94 98 TYR A CA 1
ATOM 784 C C . TYR A 1 98 ? 12.312 17.234 -2.809 1 94 98 TYR A C 1
ATOM 786 O O . TYR A 1 98 ? 11.867 18.031 -3.639 1 94 98 TYR A O 1
ATOM 794 N N . GLY A 1 99 ? 12.406 17.469 -1.483 1 93.12 99 GLY A N 1
ATOM 795 C CA . GLY A 1 99 ? 12.211 18.781 -0.913 1 93.12 99 GLY A CA 1
ATOM 796 C C . GLY A 1 99 ? 13.25 19.141 0.133 1 93.12 99 GLY A C 1
ATOM 797 O O . GLY A 1 99 ? 13.844 18.266 0.753 1 93.12 99 GLY A O 1
ATOM 798 N N . MET A 1 100 ? 13.438 20.359 0.295 1 90.44 100 MET A N 1
ATOM 799 C CA . MET A 1 100 ? 14.398 20.844 1.278 1 90.44 100 MET A CA 1
ATOM 800 C C . MET A 1 100 ? 13.734 21.031 2.641 1 90.44 100 MET A C 1
ATOM 802 O O . MET A 1 100 ? 12.539 21.297 2.721 1 90.44 100 MET A O 1
ATOM 806 N N . GLY A 1 101 ? 14.586 20.844 3.633 1 90.38 101 GLY A N 1
ATOM 807 C CA . GLY A 1 101 ? 14.086 21.109 4.973 1 90.38 101 GLY A CA 1
ATOM 808 C C . GLY A 1 101 ? 13.492 22.5 5.125 1 90.38 101 GLY A C 1
ATOM 809 O O . GLY A 1 101 ? 13.969 23.453 4.508 1 90.38 101 GLY A O 1
ATOM 810 N N . LEU A 1 102 ? 12.5 22.547 5.965 1 91.12 102 LEU A N 1
ATOM 811 C CA . LEU A 1 102 ? 11.797 23.797 6.176 1 91.12 102 LEU A CA 1
ATOM 812 C C . LEU A 1 102 ? 12.227 24.453 7.488 1 91.12 102 LEU A C 1
ATOM 814 O O . LEU A 1 102 ? 12.219 23.797 8.539 1 91.12 102 LEU A O 1
ATOM 818 N N . ASP A 1 103 ? 12.688 25.625 7.387 1 90.75 103 ASP A N 1
ATOM 819 C CA . ASP A 1 103 ? 12.898 26.484 8.555 1 90.75 103 ASP A CA 1
ATOM 820 C C . ASP A 1 103 ? 11.961 27.688 8.523 1 90.75 103 ASP A C 1
ATOM 822 O O . ASP A 1 103 ? 12.203 28.656 7.781 1 90.75 103 ASP A O 1
ATOM 826 N N . LEU A 1 104 ? 11.023 27.641 9.352 1 91.06 104 LEU A N 1
ATOM 827 C CA . LEU A 1 104 ? 9.984 28.656 9.359 1 91.06 104 LEU A CA 1
ATOM 828 C C . LEU A 1 104 ? 10.562 30.016 9.742 1 91.06 104 LEU A C 1
ATOM 830 O O . LEU A 1 104 ? 10.062 31.047 9.297 1 91.06 104 LEU A O 1
ATOM 834 N N . ASN A 1 105 ? 11.57 30 10.492 1 86.38 105 ASN A N 1
ATOM 835 C CA . ASN A 1 105 ? 12.133 31.25 10.992 1 86.38 105 ASN A CA 1
ATOM 836 C C . ASN A 1 105 ? 13.078 31.891 9.984 1 86.38 105 ASN A C 1
ATOM 838 O O . ASN A 1 105 ? 13.445 33.062 10.125 1 86.38 105 ASN A O 1
ATOM 842 N N . ALA A 1 106 ? 13.391 31.125 9.031 1 88.06 106 ALA A N 1
ATOM 843 C CA . ALA A 1 106 ? 14.359 31.625 8.062 1 88.06 106 ALA A CA 1
ATOM 844 C C . ALA A 1 106 ? 13.695 31.891 6.711 1 88.06 106 ALA A C 1
ATOM 846 O O . ALA A 1 106 ? 14.383 32.062 5.699 1 88.06 106 ALA A O 1
ATOM 847 N N . LEU A 1 107 ? 12.492 32 6.73 1 89.88 107 LEU A N 1
ATOM 848 C CA . LEU A 1 107 ? 11.789 32.219 5.465 1 89.88 107 LEU A CA 1
ATOM 849 C C . LEU A 1 107 ? 11.875 33.688 5.031 1 89.88 107 LEU A C 1
ATOM 851 O O . LEU A 1 107 ? 11.562 34.594 5.812 1 89.88 107 LEU A O 1
ATOM 855 N N . ASN A 1 108 ? 12.469 33.938 3.986 1 91.69 108 ASN A N 1
ATOM 856 C CA . ASN A 1 108 ? 12.445 35.219 3.326 1 91.69 108 ASN A CA 1
ATOM 857 C C . ASN A 1 108 ? 11.438 35.25 2.18 1 91.69 108 ASN A C 1
ATOM 859 O O . ASN A 1 108 ? 11.773 34.906 1.047 1 91.69 108 ASN A O 1
ATOM 863 N N . LEU A 1 109 ? 10.242 35.719 2.488 1 96.25 109 LEU A N 1
ATOM 864 C CA . LEU A 1 109 ? 9.125 35.594 1.555 1 96.25 109 LEU A CA 1
ATOM 865 C C . LEU A 1 109 ? 8.531 36.969 1.267 1 96.25 109 LEU A C 1
ATOM 867 O O . LEU A 1 109 ? 8.523 37.844 2.135 1 96.25 109 LEU A O 1
ATOM 871 N N . THR A 1 110 ? 8.094 37.125 0.099 1 96.5 110 THR A N 1
ATOM 872 C CA . THR A 1 110 ? 7.254 38.281 -0.23 1 96.5 110 THR A CA 1
ATOM 873 C C . THR A 1 110 ? 5.863 38.125 0.38 1 96.5 110 THR A C 1
ATOM 875 O O . THR A 1 110 ? 5.5 37.031 0.849 1 96.5 110 THR A O 1
ATOM 878 N N . ILE A 1 111 ? 5.18 39.219 0.434 1 97.5 111 ILE A N 1
ATOM 879 C CA . ILE A 1 111 ? 3.814 39.188 0.944 1 97.5 111 ILE A CA 1
ATOM 880 C C . ILE A 1 111 ? 2.98 38.188 0.146 1 97.5 111 ILE A C 1
ATOM 882 O O . ILE A 1 111 ? 2.223 37.406 0.721 1 97.5 111 ILE A O 1
ATOM 886 N N . ALA A 1 112 ? 3.145 38.188 -1.172 1 96.5 112 ALA A N 1
ATOM 887 C CA . ALA A 1 112 ? 2.402 37.25 -2.043 1 96.5 112 ALA A CA 1
ATOM 888 C C . ALA A 1 112 ? 2.723 35.812 -1.718 1 96.5 112 ALA A C 1
ATOM 890 O O . ALA A 1 112 ? 1.823 34.969 -1.661 1 96.5 112 ALA A O 1
ATOM 891 N N . GLU A 1 113 ? 3.955 35.562 -1.489 1 97.12 113 GLU A N 1
ATOM 892 C CA . GLU A 1 113 ? 4.371 34.188 -1.158 1 97.12 113 GLU A CA 1
ATOM 893 C C . GLU A 1 113 ? 3.801 33.75 0.187 1 97.12 113 GLU A C 1
ATOM 895 O O . GLU A 1 113 ? 3.377 32.625 0.344 1 97.12 113 GLU A O 1
ATOM 900 N N . ARG A 1 114 ? 3.863 34.625 1.153 1 97.88 114 ARG A N 1
ATOM 901 C CA . ARG A 1 114 ? 3.303 34.344 2.471 1 97.88 114 ARG A CA 1
ATOM 902 C C . ARG A 1 114 ? 1.827 33.969 2.373 1 97.88 114 ARG A C 1
ATOM 904 O O . ARG A 1 114 ? 1.391 32.969 2.951 1 97.88 114 ARG A O 1
ATOM 911 N N . LEU A 1 115 ? 1.123 34.781 1.621 1 98.44 115 LEU A N 1
ATOM 912 C CA . LEU A 1 115 ? -0.307 34.531 1.457 1 98.44 115 LEU A CA 1
ATOM 913 C C . LEU A 1 115 ? -0.562 33.25 0.686 1 98.44 115 LEU A C 1
ATOM 915 O O . LEU A 1 115 ? -1.489 32.5 1.006 1 98.44 115 LEU A O 1
ATOM 919 N N . ASN A 1 116 ? 0.239 32.969 -0.277 1 98.12 116 ASN A N 1
ATOM 920 C CA . ASN A 1 116 ? 0.088 31.75 -1.053 1 98.12 116 ASN A CA 1
ATOM 921 C C . ASN A 1 116 ? 0.326 30.516 -0.193 1 98.12 116 ASN A C 1
ATOM 923 O O . ASN A 1 116 ? -0.428 29.547 -0.273 1 98.12 116 ASN A O 1
ATOM 927 N N . HIS A 1 117 ? 1.399 30.531 0.558 1 98.38 117 HIS A N 1
ATOM 928 C CA . HIS A 1 117 ? 1.671 29.422 1.462 1 98.38 117 HIS A CA 1
ATOM 929 C C . HIS A 1 117 ? 0.529 29.234 2.455 1 98.38 117 HIS A C 1
ATOM 931 O O . HIS A 1 117 ? 0.12 28.094 2.725 1 98.38 117 HIS A O 1
ATOM 937 N N . ALA A 1 118 ? 0.059 30.344 3.014 1 98.62 118 ALA A N 1
ATOM 938 C CA . ALA A 1 118 ? -1.054 30.266 3.957 1 98.62 118 ALA A CA 1
ATOM 939 C C . ALA A 1 118 ? -2.289 29.656 3.297 1 98.62 118 ALA A C 1
ATOM 941 O O . ALA A 1 118 ? -2.979 28.828 3.898 1 98.62 118 ALA A O 1
ATOM 942 N N . ALA A 1 119 ? -2.543 30.031 2.084 1 98.75 119 ALA A N 1
ATOM 943 C CA . ALA A 1 119 ? -3.672 29.484 1.336 1 98.75 119 ALA A CA 1
ATOM 944 C C . ALA A 1 119 ? -3.494 28 1.085 1 98.75 119 ALA A C 1
ATOM 946 O O . ALA A 1 119 ? -4.434 27.219 1.253 1 98.75 119 ALA A O 1
ATOM 947 N N . ASP A 1 120 ? -2.324 27.625 0.664 1 98.62 120 ASP A N 1
ATOM 948 C CA . ASP A 1 120 ? -2.025 26.219 0.408 1 98.62 120 ASP A CA 1
ATOM 949 C C . ASP A 1 120 ? -2.211 25.375 1.67 1 98.62 120 ASP A C 1
ATOM 951 O O . ASP A 1 120 ? -2.812 24.312 1.624 1 98.62 120 ASP A O 1
ATOM 955 N N . LEU A 1 121 ? -1.715 25.875 2.76 1 98.44 121 LEU A N 1
ATOM 956 C CA . LEU A 1 121 ? -1.788 25.141 4.016 1 98.44 121 LEU A CA 1
ATOM 957 C C . LEU A 1 121 ? -3.223 25.062 4.527 1 98.44 121 LEU A C 1
ATOM 959 O O . LEU A 1 121 ? -3.637 24.062 5.105 1 98.44 121 LEU A O 1
ATOM 963 N N . SER A 1 122 ? -3.936 26.156 4.34 1 98.75 122 SER A N 1
ATOM 964 C CA . SER A 1 122 ? -5.348 26.125 4.711 1 98.75 122 SER A CA 1
ATOM 965 C C . SER A 1 122 ? -6.109 25.109 3.865 1 98.75 122 SER A C 1
ATOM 967 O O . SER A 1 122 ? -6.977 24.391 4.375 1 98.75 122 SER A O 1
ATOM 969 N N . SER A 1 123 ? -5.805 25.078 2.619 1 98.62 123 SER A N 1
ATOM 970 C CA . SER A 1 123 ? -6.406 24.078 1.732 1 98.62 123 SER A CA 1
ATOM 971 C C . SER A 1 123 ? -6.047 22.672 2.166 1 98.62 123 SER A C 1
ATOM 973 O O . SER A 1 123 ? -6.883 21.766 2.092 1 98.62 123 SER A O 1
ATOM 975 N N . LEU A 1 124 ? -4.824 22.469 2.547 1 98.31 124 LEU A N 1
ATOM 976 C CA . LEU A 1 124 ? -4.398 21.156 3.043 1 98.31 124 LEU A CA 1
ATOM 977 C C . LEU A 1 124 ? -5.219 20.75 4.262 1 98.31 124 LEU A C 1
ATOM 979 O O . LEU A 1 124 ? -5.668 19.609 4.352 1 98.31 124 LEU A O 1
ATOM 983 N N . LEU A 1 125 ? -5.391 21.672 5.18 1 98.25 125 LEU A N 1
ATOM 984 C CA . LEU A 1 125 ? -6.176 21.391 6.375 1 98.25 125 LEU A CA 1
ATOM 985 C C . LEU A 1 125 ? -7.594 20.969 6.004 1 98.25 125 LEU A C 1
ATOM 987 O O . LEU A 1 125 ? -8.133 20.016 6.578 1 98.25 125 LEU A O 1
ATOM 991 N N . SER A 1 126 ? -8.156 21.688 5.082 1 98.31 126 SER A N 1
ATOM 992 C CA . SER A 1 126 ? -9.492 21.328 4.605 1 98.31 126 SER A CA 1
ATOM 993 C C . SER A 1 126 ? -9.5 19.938 3.975 1 98.31 126 SER A C 1
ATOM 995 O O . SER A 1 126 ? -10.391 19.141 4.246 1 98.31 126 SER A O 1
ATOM 997 N N . TYR A 1 127 ? -8.555 19.719 3.188 1 98.12 127 TYR A N 1
ATOM 998 C CA . TYR A 1 127 ? -8.453 18.406 2.533 1 98.12 127 TYR A CA 1
ATOM 999 C C . TYR A 1 127 ? -8.336 17.297 3.559 1 98.12 127 TYR A C 1
ATOM 1001 O O . TYR A 1 127 ? -8.992 16.25 3.43 1 98.12 127 TYR A O 1
ATOM 1009 N N . LEU A 1 128 ? -7.512 17.453 4.574 1 97.12 128 LEU A N 1
ATOM 1010 C CA . LEU A 1 128 ? -7.328 16.438 5.605 1 97.12 128 LEU A CA 1
ATOM 1011 C C . LEU A 1 128 ? -8.625 16.203 6.375 1 97.12 128 LEU A C 1
ATOM 1013 O O . LEU A 1 128 ? -8.914 15.078 6.781 1 97.12 128 LEU A O 1
ATOM 1017 N N . HIS A 1 129 ? -9.336 17.234 6.527 1 97.12 129 HIS A N 1
ATOM 1018 C CA . HIS A 1 129 ? -10.586 17.109 7.266 1 97.12 129 HIS A CA 1
ATOM 1019 C C . HIS A 1 129 ? -11.648 16.391 6.441 1 97.12 129 HIS A C 1
ATOM 1021 O O . HIS A 1 129 ? -12.422 15.594 6.98 1 97.12 129 HIS A O 1
ATOM 1027 N N . TYR A 1 130 ? -11.68 16.656 5.152 1 96.31 130 TYR A N 1
ATOM 1028 C CA . TYR A 1 130 ? -12.734 16.125 4.289 1 96.31 130 TYR A CA 1
ATOM 1029 C C . TYR A 1 130 ? -12.203 14.992 3.418 1 96.31 130 TYR A C 1
ATOM 1031 O O . TYR A 1 130 ? -12.781 14.68 2.371 1 96.31 130 TYR A O 1
ATOM 1039 N N . SER A 1 131 ? -11.141 14.398 3.781 1 93.62 131 SER A N 1
ATOM 1040 C CA . SER A 1 131 ? -10.492 13.398 2.939 1 93.62 131 SER A CA 1
ATOM 1041 C C . SER A 1 131 ? -11.406 12.195 2.717 1 93.62 131 SER A C 1
ATOM 1043 O O . SER A 1 131 ? -12.32 11.945 3.508 1 93.62 131 SER A O 1
ATOM 1045 N N . PRO A 1 132 ? -11.141 11.477 1.706 1 85.88 132 PRO A N 1
ATOM 1046 C CA . PRO A 1 132 ? -11.922 10.266 1.463 1 85.88 132 PRO A CA 1
ATOM 1047 C C . PRO A 1 132 ? -11.719 9.203 2.539 1 85.88 132 PRO A C 1
ATOM 1049 O O . PRO A 1 132 ? -12.5 8.258 2.637 1 85.88 132 PRO A O 1
ATOM 1052 N N . LEU A 1 133 ? -10.719 9.336 3.412 1 87.69 133 LEU A N 1
ATOM 1053 C CA . LEU A 1 133 ? -10.414 8.375 4.469 1 87.69 133 LEU A CA 1
ATOM 1054 C C . LEU A 1 133 ? -11.055 8.805 5.789 1 87.69 133 LEU A C 1
ATOM 1056 O O . LEU A 1 133 ? -10.836 8.164 6.82 1 87.69 133 LEU A O 1
ATOM 1060 N N . GLY A 1 134 ? -11.844 9.891 5.656 1 89 134 GLY A N 1
ATOM 1061 C CA . GLY A 1 134 ? -12.367 10.492 6.875 1 89 134 GLY A CA 1
ATOM 1062 C C . GLY A 1 134 ? -11.562 11.688 7.34 1 89 134 GLY A C 1
ATOM 1063 O O . GLY A 1 134 ? -10.625 12.109 6.664 1 89 134 GLY A O 1
ATOM 1064 N N . SER A 1 135 ? -11.984 12.211 8.508 1 92.62 135 SER A N 1
ATOM 1065 C CA . SER A 1 135 ? -11.242 13.328 9.07 1 92.62 135 SER A CA 1
ATOM 1066 C C . SER A 1 135 ? -9.906 12.875 9.656 1 92.62 135 SER A C 1
ATOM 1068 O O . SER A 1 135 ? -9.875 12.055 10.578 1 92.62 135 SER A O 1
ATOM 1070 N N . LEU A 1 136 ? -8.898 13.406 9.125 1 93.44 136 LEU A N 1
ATOM 1071 C CA . LEU A 1 136 ? -7.559 12.961 9.484 1 93.44 136 LEU A CA 1
ATOM 1072 C C . LEU A 1 136 ? -6.914 13.922 10.477 1 93.44 136 LEU A C 1
ATOM 1074 O O . LEU A 1 136 ? -7.113 15.141 10.391 1 93.44 136 LEU A O 1
ATOM 1078 N N . ALA A 1 137 ? -6.172 13.344 11.391 1 90.56 137 ALA A N 1
ATOM 1079 C CA . ALA A 1 137 ? -5.324 14.133 12.273 1 90.56 137 ALA A CA 1
ATOM 1080 C C . ALA A 1 137 ? -3.955 13.484 12.453 1 90.56 137 ALA A C 1
ATOM 1082 O O . ALA A 1 137 ? -3.855 12.258 12.555 1 90.56 137 ALA A O 1
ATOM 1083 N N . ASP A 1 138 ? -3.004 14.211 12.328 1 84 138 ASP A N 1
ATOM 1084 C CA . ASP A 1 138 ? -1.665 13.734 12.664 1 84 138 ASP A CA 1
ATOM 1085 C C . ASP A 1 138 ? -1.236 14.234 14.047 1 84 138 ASP A C 1
ATOM 1087 O O . ASP A 1 138 ? -0.977 15.422 14.227 1 84 138 ASP A O 1
ATOM 1091 N N . PHE A 1 139 ? -0.939 13.328 14.93 1 72.94 139 PHE A N 1
ATOM 1092 C CA . PHE A 1 139 ? -0.721 13.688 16.328 1 72.94 139 PHE A CA 1
ATOM 1093 C C . PHE A 1 139 ? 0.705 14.18 16.547 1 72.94 139 PHE A C 1
ATOM 1095 O O . PHE A 1 139 ? 1.021 14.742 17.594 1 72.94 139 PHE A O 1
ATOM 1102 N N . ASP A 1 140 ? 1.464 14.102 15.531 1 77.94 140 ASP A N 1
ATOM 1103 C CA . ASP A 1 140 ? 2.84 14.57 15.672 1 77.94 140 ASP A CA 1
ATOM 1104 C C . ASP A 1 140 ? 3.189 15.602 14.609 1 77.94 140 ASP A C 1
ATOM 1106 O O . ASP A 1 140 ? 4.363 15.859 14.344 1 77.94 140 ASP A O 1
ATOM 1110 N N . ILE A 1 141 ? 2.219 16.188 14.023 1 84 141 ILE A N 1
ATOM 1111 C CA . ILE A 1 141 ? 2.492 17.109 12.938 1 84 141 ILE A CA 1
ATOM 1112 C C . ILE A 1 141 ? 3.273 18.312 13.469 1 84 141 ILE A C 1
ATOM 1114 O O . ILE A 1 141 ? 2.924 18.875 14.5 1 84 141 ILE A O 1
ATOM 1118 N N . LYS A 1 142 ? 4.383 18.625 12.844 1 88.44 142 LYS A N 1
ATOM 1119 C CA . LYS A 1 142 ? 5.281 19.734 13.172 1 88.44 142 LYS A CA 1
ATOM 1120 C C . LYS A 1 142 ? 6.047 20.203 11.938 1 88.44 142 LYS A C 1
ATOM 1122 O O . LYS A 1 142 ? 6.066 19.516 10.914 1 88.44 142 LYS A O 1
ATOM 1127 N N . PRO A 1 143 ? 6.629 21.359 12.055 1 90.62 143 PRO A N 1
ATOM 1128 C CA . PRO A 1 143 ? 7.293 21.922 10.883 1 90.62 143 PRO A CA 1
ATOM 1129 C C . PRO A 1 143 ? 8.312 20.969 10.266 1 90.62 143 PRO A C 1
ATOM 1131 O O . PRO A 1 143 ? 8.477 20.938 9.039 1 90.62 143 PRO A O 1
ATOM 1134 N N . GLU A 1 144 ? 8.93 20.078 11.047 1 88.5 144 GLU A N 1
ATOM 1135 C CA . GLU A 1 144 ? 9.945 19.141 10.562 1 88.5 144 GLU A CA 1
ATOM 1136 C C . GLU A 1 144 ? 9.336 18.125 9.602 1 88.5 144 GLU A C 1
ATOM 1138 O O . GLU A 1 144 ? 10.055 17.484 8.836 1 88.5 144 GLU A O 1
ATOM 1143 N N . HIS A 1 145 ? 8.078 18.062 9.633 1 92 145 HIS A N 1
ATOM 1144 C CA . HIS A 1 145 ? 7.383 17.109 8.781 1 92 145 HIS A CA 1
ATOM 1145 C C . HIS A 1 145 ? 7.012 17.734 7.441 1 92 145 HIS A C 1
ATOM 1147 O O . HIS A 1 145 ? 6.348 17.109 6.617 1 92 145 HIS A O 1
ATOM 1153 N N . PHE A 1 146 ? 7.422 18.969 7.285 1 94.5 146 PHE A N 1
ATOM 1154 C CA . PHE A 1 146 ? 7.176 19.688 6.039 1 94.5 146 PHE A CA 1
ATOM 1155 C C . PHE A 1 146 ? 8.484 19.969 5.309 1 94.5 146 PHE A C 1
ATOM 1157 O O . PHE A 1 146 ? 9.539 20.062 5.934 1 94.5 146 PHE A O 1
ATOM 1164 N N . LYS A 1 147 ? 8.344 20.016 3.965 1 94.69 147 LYS A N 1
ATOM 1165 C CA . LYS A 1 147 ? 9.461 20.344 3.09 1 94.69 147 LYS A CA 1
ATOM 1166 C C . LYS A 1 147 ? 9.094 21.469 2.123 1 94.69 147 LYS A C 1
ATOM 1168 O O . LYS A 1 147 ? 7.914 21.719 1.862 1 94.69 147 LYS A O 1
ATOM 1173 N N . MET A 1 148 ? 10.141 22.156 1.737 1 94.31 148 MET A N 1
ATOM 1174 C CA . MET A 1 148 ? 9.977 23.156 0.688 1 94.31 148 MET A CA 1
ATOM 1175 C C . MET A 1 148 ? 10.344 22.578 -0.676 1 94.31 148 MET A C 1
ATOM 1177 O O . MET A 1 148 ? 11.469 22.125 -0.883 1 94.31 148 MET A O 1
ATOM 1181 N N . LEU A 1 149 ? 9.383 22.562 -1.548 1 93.75 149 LEU A N 1
ATOM 1182 C CA . LEU A 1 149 ? 9.547 22.016 -2.895 1 93.75 149 LEU A CA 1
ATOM 1183 C C . LEU A 1 149 ? 9.039 23 -3.939 1 93.75 149 LEU A C 1
ATOM 1185 O O . LEU A 1 149 ? 7.84 23.266 -4.016 1 93.75 149 LEU A O 1
ATOM 1189 N N . ASN A 1 150 ? 9.938 23.547 -4.719 1 89.5 150 ASN A N 1
ATOM 1190 C CA . ASN A 1 150 ? 9.57 24.484 -5.789 1 89.5 150 ASN A CA 1
ATOM 1191 C C . ASN A 1 150 ? 8.664 25.594 -5.285 1 89.5 150 ASN A C 1
ATOM 1193 O O . ASN A 1 150 ? 7.602 25.844 -5.859 1 89.5 150 ASN A O 1
ATOM 1197 N N . GLY A 1 151 ? 8.984 26.125 -4.121 1 91.69 151 GLY A N 1
ATOM 1198 C CA . GLY A 1 151 ? 8.273 27.266 -3.592 1 91.69 151 GLY A CA 1
ATOM 1199 C C . GLY A 1 151 ? 6.988 26.906 -2.877 1 91.69 151 GLY A C 1
ATOM 1200 O O . GLY A 1 151 ? 6.141 27.766 -2.631 1 91.69 151 GLY A O 1
ATOM 1201 N N . LYS A 1 152 ? 6.824 25.641 -2.637 1 95.44 152 LYS A N 1
ATOM 1202 C CA . LYS A 1 152 ? 5.629 25.188 -1.929 1 95.44 152 LYS A CA 1
ATOM 1203 C C . LYS A 1 152 ? 5.988 24.406 -0.672 1 95.44 152 LYS A C 1
ATOM 1205 O O . LYS A 1 152 ? 6.922 23.609 -0.685 1 95.44 152 LYS A O 1
ATOM 1210 N N . ILE A 1 153 ? 5.266 24.719 0.344 1 97 153 ILE A N 1
ATOM 1211 C CA . ILE A 1 153 ? 5.402 23.938 1.563 1 97 153 ILE A CA 1
ATOM 1212 C C . ILE A 1 153 ? 4.535 22.672 1.469 1 97 153 ILE A C 1
ATOM 1214 O O . ILE A 1 153 ? 3.322 22.766 1.267 1 97 153 ILE A O 1
ATOM 1218 N N . LYS A 1 154 ? 5.188 21.5 1.606 1 97.31 154 LYS A N 1
ATOM 1219 C CA . LYS A 1 154 ? 4.465 20.234 1.465 1 97.31 154 LYS A CA 1
ATOM 1220 C C . LYS A 1 154 ? 4.723 19.328 2.656 1 97.31 154 LYS A C 1
ATOM 1222 O O . LYS A 1 154 ? 5.844 19.25 3.162 1 97.31 154 LYS A O 1
ATOM 1227 N N . LEU A 1 155 ? 3.666 18.656 3.068 1 96.44 155 LEU A N 1
ATOM 1228 C CA . LEU A 1 155 ? 3.744 17.656 4.133 1 96.44 155 LEU A CA 1
ATOM 1229 C C . LEU A 1 155 ? 4.25 16.328 3.598 1 96.44 155 LEU A C 1
ATOM 1231 O O . LEU A 1 155 ? 3.793 15.852 2.553 1 96.44 155 LEU A O 1
ATOM 1235 N N . ILE A 1 156 ? 5.219 15.617 4.25 1 92.5 156 ILE A N 1
ATOM 1236 C CA . ILE A 1 156 ? 5.77 14.359 3.758 1 92.5 156 ILE A CA 1
ATOM 1237 C C . ILE A 1 156 ? 5.539 13.25 4.789 1 92.5 156 ILE A C 1
ATOM 1239 O O . ILE A 1 156 ? 5.363 12.086 4.43 1 92.5 156 ILE A O 1
ATOM 1243 N N . ASP A 1 157 ? 5.5 13.5 6.059 1 89.44 157 ASP A N 1
ATOM 1244 C CA . ASP A 1 157 ? 5.406 12.5 7.117 1 89.44 157 ASP A CA 1
ATOM 1245 C C . ASP A 1 157 ? 3.957 12.289 7.543 1 89.44 157 ASP A C 1
ATOM 1247 O O . ASP A 1 157 ? 3.32 13.195 8.086 1 89.44 157 ASP A O 1
ATOM 1251 N N . LEU A 1 158 ? 3.496 11.094 7.332 1 89.88 158 LEU A N 1
ATOM 1252 C CA . LEU A 1 158 ? 2.117 10.75 7.66 1 89.88 158 LEU A CA 1
ATOM 1253 C C . LEU A 1 158 ? 2.062 9.562 8.609 1 89.88 158 LEU A C 1
ATOM 1255 O O . LEU A 1 158 ? 1.022 8.906 8.742 1 89.88 158 LEU A O 1
ATOM 1259 N N . ASP A 1 159 ? 3.146 9.281 9.352 1 82.69 159 ASP A N 1
ATOM 1260 C CA . ASP A 1 159 ? 3.307 8.062 10.133 1 82.69 159 ASP A CA 1
ATOM 1261 C C . ASP A 1 159 ? 2.328 8.031 11.305 1 82.69 159 ASP A C 1
ATOM 1263 O O . ASP A 1 159 ? 1.967 6.957 11.797 1 82.69 159 ASP A O 1
ATOM 1267 N N . HIS A 1 160 ? 1.854 9.219 11.727 1 82.31 160 HIS A N 1
ATOM 1268 C CA . HIS A 1 160 ? 1.011 9.266 12.922 1 82.31 160 HIS A CA 1
ATOM 1269 C C . HIS A 1 160 ? -0.415 9.68 12.562 1 82.31 160 HIS A C 1
ATOM 1271 O O . HIS A 1 160 ? -1.188 10.062 13.445 1 82.31 160 HIS A O 1
ATOM 1277 N N . MET A 1 161 ? -0.698 9.609 11.344 1 86.75 161 MET A N 1
ATOM 1278 C CA . MET A 1 161 ? -2.033 10.016 10.906 1 86.75 161 MET A CA 1
ATOM 1279 C C . MET A 1 161 ? -3.094 9.062 11.461 1 86.75 161 MET A C 1
ATOM 1281 O O . MET A 1 161 ? -2.912 7.848 11.445 1 86.75 161 MET A O 1
ATOM 1285 N N . ASN A 1 162 ? -4.09 9.711 11.984 1 84 162 ASN A N 1
ATOM 1286 C CA . ASN A 1 162 ? -5.254 9.023 12.539 1 84 162 ASN A CA 1
ATOM 1287 C C . ASN A 1 162 ? -6.539 9.445 11.836 1 84 162 ASN A C 1
ATOM 1289 O O . ASN A 1 162 ? -6.734 10.625 11.539 1 84 162 ASN A O 1
ATOM 1293 N N . ASN A 1 163 ? -7.352 8.43 11.492 1 87.88 163 ASN A N 1
ATOM 1294 C CA . ASN A 1 163 ? -8.602 8.758 10.812 1 87.88 163 ASN A CA 1
ATOM 1295 C C . ASN A 1 163 ? -9.812 8.438 11.688 1 87.88 163 ASN A C 1
ATOM 1297 O O . ASN A 1 163 ? -10.938 8.367 11.195 1 87.88 163 ASN A O 1
ATOM 1301 N N . VAL A 1 164 ? -9.609 8.227 12.992 1 84.69 164 VAL A N 1
ATOM 1302 C CA . VAL A 1 164 ? -10.703 7.922 13.914 1 84.69 164 VAL A CA 1
ATOM 1303 C C . VAL A 1 164 ? -10.828 9.039 14.945 1 84.69 164 VAL A C 1
ATOM 1305 O O . VAL A 1 164 ? -9.836 9.461 15.539 1 84.69 164 VAL A O 1
ATOM 1308 N N . GLU A 1 165 ? -12.078 9.477 15.109 1 86.81 165 GLU A N 1
ATOM 1309 C CA . GLU A 1 165 ? -12.359 10.422 16.172 1 86.81 165 GLU A CA 1
ATOM 1310 C C . GLU A 1 165 ? -12.414 9.727 17.531 1 86.81 165 GLU A C 1
ATOM 1312 O O . GLU A 1 165 ? -12.875 8.586 17.641 1 86.81 165 GLU A O 1
ATOM 1317 N N . PRO A 1 166 ? -11.906 10.383 18.531 1 82 166 PRO A N 1
ATOM 1318 C CA . PRO A 1 166 ? -11.984 9.773 19.859 1 82 166 PRO A CA 1
ATOM 1319 C C . PRO A 1 166 ? -13.422 9.516 20.312 1 82 166 PRO A C 1
ATOM 1321 O O . PRO A 1 166 ? -14.352 10.195 19.844 1 82 166 PRO A O 1
ATOM 1324 N N . THR A 1 167 ? -13.594 8.438 21.156 1 80.69 167 THR A N 1
ATOM 1325 C CA . THR A 1 167 ? -14.914 8.109 21.672 1 80.69 167 THR A CA 1
ATOM 1326 C C . THR A 1 167 ? -15.188 8.852 22.969 1 80.69 167 THR A C 1
ATOM 1328 O O . THR A 1 167 ? -14.25 9.312 23.641 1 80.69 167 THR A O 1
ATOM 1331 N N . CYS A 1 168 ? -16.469 9.062 23.266 1 78 168 CYS A N 1
ATOM 1332 C CA . CYS A 1 168 ? -16.875 9.672 24.531 1 78 168 CYS A CA 1
ATOM 1333 C C . CYS A 1 168 ? -17.922 8.797 25.234 1 78 168 CYS A C 1
ATOM 1335 O O . CYS A 1 168 ? -18.547 7.949 24.609 1 78 168 CYS A O 1
ATOM 1337 N N . SER A 1 169 ? -17.672 8.383 26.562 1 68.81 169 SER A N 1
ATOM 1338 C CA . SER A 1 169 ? -18.609 7.57 27.328 1 68.81 169 SER A CA 1
ATOM 1339 C C . SER A 1 169 ? -19.656 8.445 28.031 1 68.81 169 SER A C 1
ATOM 1341 O O . SER A 1 169 ? -19.359 9.57 28.438 1 68.81 169 SER A O 1
ATOM 1343 N N . LEU A 1 170 ? -20.891 7.926 27.781 1 55.31 170 LEU A N 1
ATOM 1344 C CA . LEU A 1 170 ? -22 8.492 28.547 1 55.31 170 LEU A CA 1
ATOM 1345 C C . LEU A 1 170 ? -21.859 8.148 30.031 1 55.31 170 LEU A C 1
ATOM 1347 O O . LEU A 1 170 ? -21.656 6.988 30.391 1 55.31 170 LEU A O 1
ATOM 1351 N N . THR A 1 171 ? -21.094 8.773 30.75 1 52.78 171 THR A N 1
ATOM 1352 C CA . THR A 1 171 ? -21.266 8.453 32.156 1 52.78 171 THR A CA 1
ATOM 1353 C C . THR A 1 171 ? -22.656 8.844 32.625 1 52.78 171 THR A C 1
ATOM 1355 O O . THR A 1 171 ? -23.047 10.008 32.531 1 52.78 171 THR A O 1
ATOM 1358 N N . LEU A 1 172 ? -23.594 7.879 32.406 1 45.03 172 LEU A N 1
ATOM 1359 C CA . LEU A 1 172 ? -24.922 8.016 33 1 45.03 172 LEU A CA 1
ATOM 1360 C C . LEU A 1 172 ? -24.797 8.328 34.5 1 45.03 172 LEU A C 1
ATOM 1362 O O . LEU A 1 172 ? -24.281 7.508 35.25 1 45.03 172 LEU A O 1
ATOM 1366 N N . SER A 1 173 ? -24.234 9.305 34.969 1 44.69 173 SER A N 1
ATOM 1367 C CA . SER A 1 173 ? -24.531 9.492 36.406 1 44.69 173 SER A CA 1
ATOM 1368 C C . SER A 1 173 ? -26.016 9.75 36.625 1 44.69 173 SER A C 1
ATOM 1370 O O . SER A 1 173 ? -26.734 10.117 35.688 1 44.69 173 SER A O 1
ATOM 1372 N N . THR A 1 174 ? -26.641 9.219 37.781 1 46.25 174 THR A N 1
ATOM 1373 C CA . THR A 1 174 ? -28 9.227 38.312 1 46.25 174 THR A CA 1
ATOM 1374 C C . THR A 1 174 ? -28.766 10.43 37.781 1 46.25 174 THR A C 1
ATOM 1376 O O . THR A 1 174 ? -29.969 10.344 37.5 1 46.25 174 THR A O 1
ATOM 1379 N N . SER A 1 175 ? -28.422 11.664 38.031 1 48.5 175 SER A N 1
ATOM 1380 C CA . SER A 1 175 ? -29.328 12.797 37.906 1 48.5 175 SER A CA 1
ATOM 1381 C C . SER A 1 175 ? -29.203 13.461 36.531 1 48.5 175 SER A C 1
ATOM 1383 O O . SER A 1 175 ? -30.078 14.219 36.125 1 48.5 175 SER A O 1
ATOM 1385 N N . HIS A 1 176 ? -27.859 13.648 35.938 1 43.31 176 HIS A N 1
ATOM 1386 C CA . HIS A 1 176 ? -27.688 14.367 34.688 1 43.31 176 HIS A CA 1
ATOM 1387 C C . HIS A 1 176 ? -26.766 13.602 33.75 1 43.31 176 HIS A C 1
ATOM 1389 O O . HIS A 1 176 ? -25.781 13.008 34.188 1 43.31 176 HIS A O 1
ATOM 1395 N N . LYS A 1 177 ? -27.188 13.102 32.625 1 49.94 177 LYS A N 1
ATOM 1396 C CA . LYS A 1 177 ? -26.422 12.586 31.484 1 49.94 177 LYS A CA 1
ATOM 1397 C C . LYS A 1 177 ? -25.203 13.445 31.203 1 49.94 177 LYS A C 1
ATOM 1399 O O . LYS A 1 177 ? -25.312 14.531 30.625 1 49.94 177 LYS A O 1
ATOM 1404 N N . ASN A 1 178 ? -24.188 13.508 32.156 1 47.44 178 ASN A N 1
ATOM 1405 C CA . ASN A 1 178 ? -23.016 14.352 31.922 1 47.44 178 ASN A CA 1
ATOM 1406 C C . ASN A 1 178 ? -22 13.672 31.016 1 47.44 178 ASN A C 1
ATOM 1408 O O . ASN A 1 178 ? -21.625 12.516 31.234 1 47.44 178 ASN A O 1
ATOM 1412 N N . PHE A 1 179 ? -21.938 13.992 29.766 1 54.09 179 PHE A N 1
ATOM 1413 C CA . PHE A 1 179 ? -20.922 13.5 28.844 1 54.09 179 PHE A CA 1
ATOM 1414 C C . PHE A 1 179 ? -19.547 13.977 29.266 1 54.09 179 PHE A C 1
ATOM 1416 O O . PHE A 1 179 ? -19.375 15.117 29.703 1 54.09 179 PHE A O 1
ATOM 1423 N N . LYS A 1 180 ? -18.641 13.008 29.5 1 63 180 LYS A N 1
ATOM 1424 C CA . LYS A 1 180 ? -17.25 13.406 29.656 1 63 180 LYS A CA 1
ATOM 1425 C C . LYS A 1 180 ? -16.828 14.359 28.531 1 63 180 LYS A C 1
ATOM 1427 O O . LYS A 1 180 ? -17.219 14.188 27.375 1 63 180 LYS A O 1
ATOM 1432 N N . PRO A 1 181 ? -16.266 15.516 28.906 1 69.62 181 PRO A N 1
ATOM 1433 C CA . PRO A 1 181 ? -15.852 16.484 27.891 1 69.62 181 PRO A CA 1
ATOM 1434 C C . PRO A 1 181 ? -14.938 15.867 26.828 1 69.62 181 PRO A C 1
ATOM 1436 O O . PRO A 1 181 ? -14.227 14.891 27.109 1 69.62 181 PRO A O 1
ATOM 1439 N N . CYS A 1 182 ? -15.094 16.172 25.547 1 79.56 182 CYS A N 1
ATOM 1440 C CA . CYS A 1 182 ? -14.258 15.82 24.391 1 79.56 182 CYS A CA 1
ATOM 1441 C C . CYS A 1 182 ? -13.195 16.891 24.156 1 79.56 182 CYS A C 1
ATOM 1443 O O . CYS A 1 182 ? -13.344 17.734 23.281 1 79.56 182 CYS A O 1
ATOM 1445 N N . PRO A 1 183 ? -12.141 16.875 25.109 1 77.69 183 PRO A N 1
ATOM 1446 C CA . PRO A 1 183 ? -11.125 17.906 24.906 1 77.69 183 PRO A CA 1
ATOM 1447 C C . PRO A 1 183 ? -10.273 17.672 23.656 1 77.69 183 PRO A C 1
ATOM 1449 O O . PRO A 1 183 ? -10.023 16.516 23.297 1 77.69 183 PRO A O 1
ATOM 1452 N N . PHE A 1 184 ? -9.898 18.734 22.938 1 75.5 184 PHE A N 1
ATOM 1453 C CA . PHE A 1 184 ? -9.023 18.562 21.781 1 75.5 184 PHE A CA 1
ATOM 1454 C C . PHE A 1 184 ? -7.695 19.281 22 1 75.5 184 PHE A C 1
ATOM 1456 O O . PHE A 1 184 ? -6.762 19.125 21.219 1 75.5 184 PHE A O 1
ATOM 1463 N N . ASN A 1 185 ? -7.664 19.906 23.203 1 68.31 185 ASN A N 1
ATOM 1464 C CA . ASN A 1 185 ? -6.336 20.438 23.516 1 68.31 185 ASN A CA 1
ATOM 1465 C C . ASN A 1 185 ? -5.363 19.312 23.844 1 68.31 185 ASN A C 1
ATOM 1467 O O . ASN A 1 185 ? -5.684 18.422 24.641 1 68.31 185 ASN A O 1
ATOM 1471 N N . ILE A 1 186 ? -4.27 19.297 23.25 1 62.69 186 ILE A N 1
ATOM 1472 C CA . ILE A 1 186 ? -3.248 18.266 23.453 1 62.69 186 ILE A CA 1
ATOM 1473 C C . ILE A 1 186 ? -2.953 18.125 24.953 1 62.69 186 ILE A C 1
ATOM 1475 O O . ILE A 1 186 ? -2.812 17.016 25.453 1 62.69 186 ILE A O 1
ATOM 1479 N N . SER A 1 187 ? -2.875 19.328 25.609 1 62.66 187 SER A N 1
ATOM 1480 C CA . SER A 1 187 ? -2.512 19.359 27.016 1 62.66 187 SER A CA 1
ATOM 1481 C C . SER A 1 187 ? -3.645 18.828 27.891 1 62.66 187 SER A C 1
ATOM 1483 O O . SER A 1 187 ? -3.416 18.391 29.016 1 62.66 187 SER A O 1
ATOM 1485 N N . CYS A 1 188 ? -4.824 18.781 27.25 1 67.19 188 CYS A N 1
ATOM 1486 C CA . CYS A 1 188 ? -5.98 18.422 28.062 1 67.19 188 CYS A CA 1
ATOM 1487 C C . CYS A 1 188 ? -6.316 16.938 27.906 1 67.19 188 CYS A C 1
ATOM 1489 O O . CYS A 1 188 ? -7.094 16.391 28.688 1 67.19 188 CYS A O 1
ATOM 1491 N N . GLN A 1 189 ? -5.727 16.344 26.938 1 59.5 189 GLN A N 1
ATOM 1492 C CA . GLN A 1 189 ? -6.137 14.984 26.625 1 59.5 189 GLN A CA 1
ATOM 1493 C C . GLN A 1 189 ? -5.855 14.047 27.797 1 59.5 189 GLN A C 1
ATOM 1495 O O . GLN A 1 189 ? -6.566 13.062 27.984 1 59.5 189 GLN A O 1
ATOM 1500 N N . GLU A 1 190 ? -4.926 14.398 28.609 1 59.28 190 GLU A N 1
ATOM 1501 C CA . GLU A 1 190 ? -4.562 13.516 29.719 1 59.28 190 GLU A CA 1
ATOM 1502 C C . GLU A 1 190 ? -5.18 13.977 31.031 1 59.28 190 GLU A C 1
ATOM 1504 O O . GLU A 1 190 ? -5 13.344 32.062 1 59.28 190 GLU A O 1
ATOM 1509 N N . LEU A 1 191 ? -5.898 14.992 30.938 1 61.5 191 LEU A N 1
ATOM 1510 C CA . LEU A 1 191 ? -6.418 15.578 32.188 1 61.5 191 LEU A CA 1
ATOM 1511 C C . LEU A 1 191 ? -7.707 14.883 32.594 1 61.5 191 LEU A C 1
ATOM 1513 O O . LEU A 1 191 ? -8.461 14.391 31.766 1 61.5 191 LEU A O 1
ATOM 1517 N N . THR A 1 192 ? -7.781 14.695 33.875 1 59.78 192 THR A N 1
ATOM 1518 C CA . THR A 1 192 ? -9.047 14.211 34.438 1 59.78 192 THR A CA 1
ATOM 1519 C C . THR A 1 192 ? -10.156 15.242 34.219 1 59.78 192 THR A C 1
ATOM 1521 O O . THR A 1 192 ? -9.883 16.406 33.906 1 59.78 192 THR A O 1
ATOM 1524 N N . GLU A 1 193 ? -11.391 14.758 34.375 1 61.44 193 GLU A N 1
ATOM 1525 C CA . GLU A 1 193 ? -12.547 15.641 34.25 1 61.44 193 GLU A CA 1
ATOM 1526 C C . GLU A 1 193 ? -12.43 16.828 35.219 1 61.44 193 GLU A C 1
ATOM 1528 O O . GLU A 1 193 ? -12.758 17.953 34.844 1 61.44 193 GLU A O 1
ATOM 1533 N N . ILE A 1 194 ? -12.016 16.516 36.344 1 59.88 194 ILE A N 1
ATOM 1534 C CA . ILE A 1 194 ? -11.883 17.531 37.375 1 59.88 194 ILE A CA 1
ATOM 1535 C C . ILE A 1 194 ? -10.797 18.531 37 1 59.88 194 ILE A C 1
ATOM 1537 O O . ILE A 1 194 ? -10.992 19.75 37.094 1 59.88 194 ILE A O 1
ATOM 1541 N N . GLU A 1 195 ? -9.734 18.047 36.438 1 63.16 195 GLU A N 1
ATOM 1542 C CA . GLU A 1 195 ? -8.617 18.891 36.062 1 63.16 195 GLU A CA 1
ATOM 1543 C C . GLU A 1 195 ? -9 19.797 34.875 1 63.16 195 GLU A C 1
ATOM 1545 O O . GLU A 1 195 ? -8.578 20.953 34.812 1 63.16 195 GLU A O 1
ATOM 1550 N N . MET A 1 196 ? -9.82 19.188 34.031 1 61.25 196 MET A N 1
ATOM 1551 C CA . MET A 1 196 ? -10.195 19.922 32.812 1 61.25 196 MET A CA 1
ATOM 1552 C C . MET A 1 196 ? -11.078 21.125 33.188 1 61.25 196 MET A C 1
ATOM 1554 O O . MET A 1 196 ? -11.07 22.125 32.469 1 61.25 196 MET A O 1
ATOM 1558 N N . ARG A 1 197 ? -11.75 20.938 34.281 1 60.53 197 ARG A N 1
ATOM 1559 C CA . ARG A 1 197 ? -12.641 22.016 34.719 1 60.53 197 ARG A CA 1
ATOM 1560 C C . ARG A 1 197 ? -11.844 23.25 35.156 1 60.53 197 ARG A C 1
ATOM 1562 O O . ARG A 1 197 ? -12.328 24.375 35.031 1 60.53 197 ARG A O 1
ATOM 1569 N N . TYR A 1 198 ? -10.758 22.781 35.625 1 59.44 198 TYR A N 1
ATOM 1570 C CA . TYR A 1 198 ? -9.953 23.891 36.125 1 59.44 198 TYR A CA 1
ATOM 1571 C C . TYR A 1 198 ? -8.984 24.406 35.062 1 59.44 198 TYR A C 1
ATOM 1573 O O . TYR A 1 198 ? -8.359 25.453 35.25 1 59.44 198 TYR A O 1
ATOM 1581 N N . THR A 1 199 ? -8.93 23.5 34 1 60.03 199 THR A N 1
ATOM 1582 C CA . THR A 1 199 ? -8.031 23.891 32.906 1 60.03 199 THR A CA 1
ATOM 1583 C C . THR A 1 199 ? -8.82 24.406 31.703 1 60.03 199 THR A C 1
ATOM 1585 O O . THR A 1 199 ? -9.961 23.984 31.484 1 60.03 199 THR A O 1
ATOM 1588 N N . LYS A 1 200 ? -8.609 25.516 31.219 1 67 200 LYS A N 1
ATOM 1589 C CA . LYS A 1 200 ? -9.258 26.094 30.047 1 67 200 LYS A CA 1
ATOM 1590 C C . LYS A 1 200 ? -9.117 25.172 28.828 1 67 200 LYS A C 1
ATOM 1592 O O . LYS A 1 200 ? -8.414 25.5 27.875 1 67 200 LYS A O 1
ATOM 1597 N N . CYS A 1 201 ? -9.766 23.969 28.984 1 73.94 201 CYS A N 1
ATOM 1598 C CA . CYS A 1 201 ? -9.711 23.031 27.875 1 73.94 201 CYS A CA 1
ATOM 1599 C C . CYS A 1 201 ? -10.828 23.312 26.859 1 73.94 201 CYS A C 1
ATOM 1601 O O . CYS A 1 201 ? -11.969 23.578 27.25 1 73.94 201 CYS A O 1
ATOM 1603 N N . GLN A 1 202 ? -10.391 23.422 25.672 1 79.56 202 GLN A N 1
ATOM 1604 C CA . GLN A 1 202 ? -11.391 23.516 24.609 1 79.56 202 GLN A CA 1
ATOM 1605 C C . GLN A 1 202 ? -11.938 22.125 24.25 1 79.56 202 GLN A C 1
ATOM 1607 O O . GLN A 1 202 ? -11.203 21.141 24.266 1 79.56 202 GLN A O 1
ATOM 1612 N N . THR A 1 203 ? -13.289 22.109 24.094 1 81.25 203 THR A N 1
ATOM 1613 C CA . THR A 1 203 ? -13.914 20.812 23.891 1 81.25 203 THR A CA 1
ATOM 1614 C C . THR A 1 203 ? -14.781 20.812 22.641 1 81.25 203 THR A C 1
ATOM 1616 O O . THR A 1 203 ? -15.203 21.875 22.172 1 81.25 203 THR A O 1
ATOM 1619 N N . VAL A 1 204 ? -14.906 19.641 22.109 1 86.5 204 VAL A N 1
ATOM 1620 C CA . VAL A 1 204 ? -15.914 19.438 21.062 1 86.5 204 VAL A CA 1
ATOM 1621 C C . VAL A 1 204 ? -17.109 18.688 21.656 1 86.5 204 VAL A C 1
ATOM 1623 O O . VAL A 1 204 ? -17.062 18.219 22.797 1 86.5 204 VAL A O 1
ATOM 1626 N N . LYS A 1 205 ? -18.172 18.734 20.938 1 80.5 205 LYS A N 1
ATOM 1627 C CA . LYS A 1 205 ? -19.375 18.078 21.422 1 80.5 205 LYS A CA 1
ATOM 1628 C C . LYS A 1 205 ? -19.281 16.562 21.25 1 80.5 205 LYS A C 1
ATOM 1630 O O . LYS A 1 205 ? -18.75 16.078 20.25 1 80.5 205 LYS A O 1
ATOM 1635 N N . CYS A 1 206 ? -19.766 15.828 22.203 1 83.19 206 CYS A N 1
ATOM 1636 C CA . CYS A 1 206 ? -19.953 14.383 22.062 1 83.19 206 CYS A CA 1
ATOM 1637 C C . CYS A 1 206 ? -21.188 14.062 21.25 1 83.19 206 CYS A C 1
ATOM 1639 O O . CYS A 1 206 ? -22.312 14.398 21.641 1 83.19 206 CYS A O 1
ATOM 1641 N N . ASP A 1 207 ? -20.984 13.523 20.125 1 84.56 207 ASP A N 1
ATOM 1642 C CA . ASP A 1 207 ? -22.062 13.164 19.219 1 84.56 207 ASP A CA 1
ATOM 1643 C C . ASP A 1 207 ? -22.188 11.648 19.094 1 84.56 207 ASP A C 1
ATOM 1645 O O . ASP A 1 207 ? -21.406 11.008 18.391 1 84.56 207 ASP A O 1
ATOM 1649 N N . LEU A 1 208 ? -23.219 11.086 19.703 1 82.25 208 LEU A N 1
ATOM 1650 C CA . LEU A 1 208 ? -23.5 9.656 19.625 1 82.25 208 LEU A CA 1
ATOM 1651 C C . LEU A 1 208 ? -22.25 8.844 19.969 1 82.25 208 LEU A C 1
ATOM 1653 O O . LEU A 1 208 ? -21.844 7.961 19.219 1 82.25 208 LEU A O 1
ATOM 1657 N N . GLY A 1 209 ? -21.578 9.305 21.031 1 82 209 GLY A N 1
ATOM 1658 C CA . GLY A 1 209 ? -20.453 8.539 21.562 1 82 209 GLY A CA 1
ATOM 1659 C C . GLY A 1 209 ? -19.141 8.859 20.906 1 82 209 GLY A C 1
ATOM 1660 O O . GLY A 1 209 ? -18.125 8.188 21.141 1 82 209 GLY A O 1
ATOM 1661 N N . VAL A 1 210 ? -19.156 9.875 20.031 1 86.12 210 VAL A N 1
ATOM 1662 C CA . VAL A 1 210 ? -17.938 10.242 19.312 1 86.12 210 VAL A CA 1
ATOM 1663 C C . VAL A 1 210 ? -17.641 11.727 19.531 1 86.12 210 VAL A C 1
ATOM 1665 O O . VAL A 1 210 ? -18.547 12.562 19.484 1 86.12 210 VAL A O 1
ATOM 1668 N N . CYS A 1 211 ? -16.406 12 19.875 1 87.5 211 CYS A N 1
ATOM 1669 C CA . CYS A 1 211 ? -15.969 13.391 19.969 1 87.5 211 CYS A CA 1
ATOM 1670 C C . CYS A 1 211 ? -15.719 13.969 18.578 1 87.5 211 CYS A C 1
ATOM 1672 O O . CYS A 1 211 ? -14.578 14.289 18.234 1 87.5 211 CYS A O 1
ATOM 1674 N N . ARG A 1 212 ? -16.797 14.195 17.922 1 89.31 212 ARG A N 1
ATOM 1675 C CA . ARG A 1 212 ? -16.719 14.602 16.531 1 89.31 212 ARG A CA 1
ATOM 1676 C C . ARG A 1 212 ? -16.078 15.984 16.391 1 89.31 212 ARG A C 1
ATOM 1678 O O . ARG A 1 212 ? -16.469 16.922 17.094 1 89.31 212 ARG A O 1
ATOM 1685 N N . GLY A 1 213 ? -15.055 16.062 15.523 1 91.69 213 GLY A N 1
ATOM 1686 C CA . GLY A 1 213 ? -14.406 17.344 15.266 1 91.69 213 GLY A CA 1
ATOM 1687 C C . GLY A 1 213 ? -13.07 17.484 15.977 1 91.69 213 GLY A C 1
ATOM 1688 O O . GLY A 1 213 ? -12.367 18.484 15.789 1 91.69 213 GLY A O 1
ATOM 1689 N N . THR A 1 214 ? -12.758 16.547 16.766 1 89 214 THR A N 1
ATOM 1690 C CA . THR A 1 214 ? -11.5 16.594 17.484 1 89 214 THR A CA 1
ATOM 1691 C C . THR A 1 214 ? -10.32 16.609 16.516 1 89 214 THR A C 1
ATOM 1693 O O . THR A 1 214 ? -9.375 17.391 16.688 1 89 214 THR A O 1
ATOM 1696 N N . ASN A 1 215 ? -10.336 15.82 15.5 1 91 215 ASN A N 1
ATOM 1697 C CA . ASN A 1 215 ? -9.219 15.695 14.57 1 91 215 ASN A CA 1
ATOM 1698 C C . ASN A 1 215 ? -8.914 17.016 13.875 1 91 215 ASN A C 1
ATOM 1700 O O . ASN A 1 215 ? -7.762 17.453 13.836 1 91 215 ASN A O 1
ATOM 1704 N N . VAL A 1 216 ? -9.984 17.688 13.383 1 94.56 216 VAL A N 1
ATOM 1705 C CA . VAL A 1 216 ? -9.781 18.922 12.648 1 94.56 216 VAL A CA 1
ATOM 1706 C C . VAL A 1 216 ? -9.266 20.016 13.586 1 94.56 216 VAL A C 1
ATOM 1708 O O . VAL A 1 216 ? -8.406 20.812 13.211 1 94.56 216 VAL A O 1
ATOM 1711 N N . LYS A 1 217 ? -9.766 20.016 14.781 1 92.62 217 LYS A N 1
ATOM 1712 C CA . LYS A 1 217 ? -9.312 21 15.758 1 92.62 217 LYS A CA 1
ATOM 1713 C C . LYS A 1 217 ? -7.859 20.75 16.156 1 92.62 217 LYS A C 1
ATOM 1715 O O . LYS A 1 217 ? -7.094 21.703 16.344 1 92.62 217 LYS A O 1
ATOM 1720 N N . TYR A 1 218 ? -7.578 19.531 16.281 1 89.25 218 TYR A N 1
ATOM 1721 C CA . TYR A 1 218 ? -6.203 19.172 16.609 1 89.25 218 TYR A CA 1
ATOM 1722 C C . TYR A 1 218 ? -5.242 19.656 15.523 1 89.25 218 TYR A C 1
ATOM 1724 O O . TYR A 1 218 ? -4.223 20.281 15.828 1 89.25 218 TYR A O 1
ATOM 1732 N N . ASN A 1 219 ? -5.527 19.391 14.336 1 93.69 219 ASN A N 1
ATOM 1733 C CA . ASN A 1 219 ? -4.684 19.828 13.227 1 93.69 219 ASN A CA 1
ATOM 1734 C C . ASN A 1 219 ? -4.566 21.359 13.18 1 93.69 219 ASN A C 1
ATOM 1736 O O . ASN A 1 219 ? -3.488 21.891 12.906 1 93.69 219 ASN A O 1
ATOM 1740 N N . LEU A 1 220 ? -5.703 22 13.406 1 95 220 LEU A N 1
ATOM 1741 C CA . LEU A 1 220 ? -5.699 23.453 13.414 1 95 220 LEU A CA 1
ATOM 1742 C C . LEU A 1 220 ? -4.754 24 14.477 1 95 220 LEU A C 1
ATOM 1744 O O . LEU A 1 220 ? -4.004 24.938 14.227 1 95 220 LEU A O 1
ATOM 1748 N N . GLN A 1 221 ? -4.77 23.344 15.562 1 91.62 221 GLN A N 1
ATOM 1749 C CA . GLN A 1 221 ? -3.889 23.781 16.641 1 91.62 221 GLN A CA 1
ATOM 1750 C C . GLN A 1 221 ? -2.426 23.516 16.297 1 91.62 221 GLN A C 1
ATOM 1752 O O . GLN A 1 221 ? -1.58 24.406 16.469 1 91.62 221 GLN A O 1
ATOM 1757 N N . LYS A 1 222 ? -2.178 22.391 15.828 1 90.75 222 LYS A N 1
ATOM 1758 C CA . LYS A 1 222 ? -0.798 21.984 15.57 1 90.75 222 LYS A CA 1
ATOM 1759 C C . LYS A 1 222 ? -0.201 22.781 14.414 1 90.75 222 LYS A C 1
ATOM 1761 O O . LYS A 1 222 ? 0.988 23.109 14.43 1 90.75 222 LYS A O 1
ATOM 1766 N N . MET A 1 223 ? -1.002 23.109 13.461 1 94.94 223 MET A N 1
ATOM 1767 C CA . MET A 1 223 ? -0.473 23.797 12.289 1 94.94 223 MET A CA 1
ATOM 1768 C C . MET A 1 223 ? -0.562 25.312 12.445 1 94.94 223 MET A C 1
ATOM 1770 O O . MET A 1 223 ? -0.133 26.062 11.57 1 94.94 223 MET A O 1
ATOM 1774 N N . ASN A 1 224 ? -1.074 25.766 13.578 1 95.75 224 ASN A N 1
ATOM 1775 C CA . ASN A 1 224 ? -1.238 27.188 13.805 1 95.75 224 ASN A CA 1
ATOM 1776 C C . ASN A 1 224 ? 0.097 27.938 13.727 1 95.75 224 ASN A C 1
ATOM 1778 O O . ASN A 1 224 ? 0.147 29.094 13.305 1 95.75 224 ASN A O 1
ATOM 1782 N N . ILE A 1 225 ? 1.132 27.297 14.039 1 95.75 225 ILE A N 1
ATOM 1783 C CA . ILE A 1 225 ? 2.449 27.922 14.031 1 95.75 225 ILE A CA 1
ATOM 1784 C C . ILE A 1 225 ? 2.779 28.422 12.625 1 95.75 225 ILE A C 1
ATOM 1786 O O . ILE A 1 225 ? 3.389 29.484 12.461 1 95.75 225 ILE A O 1
ATOM 1790 N N . PHE A 1 226 ? 2.41 27.734 11.648 1 97.19 226 PHE A N 1
ATOM 1791 C CA . PHE A 1 226 ? 2.652 28.172 10.273 1 97.19 226 PHE A CA 1
ATOM 1792 C C . PHE A 1 226 ? 1.955 29.5 9.992 1 97.19 226 PHE A C 1
ATOM 1794 O O . PHE A 1 226 ? 2.559 30.422 9.43 1 97.19 226 PHE A O 1
ATOM 1801 N N . PHE A 1 227 ? 0.747 29.609 10.438 1 98.19 227 PHE A N 1
ATOM 1802 C CA . PHE A 1 227 ? -0.035 30.812 10.164 1 98.19 227 PHE A CA 1
ATOM 1803 C C . PHE A 1 227 ? 0.48 31.984 10.984 1 98.19 227 PHE A C 1
ATOM 1805 O O . PHE A 1 227 ? 0.536 33.125 10.492 1 98.19 227 PHE A O 1
ATOM 1812 N N . GLN A 1 228 ? 0.894 31.703 12.203 1 97.25 228 GLN A N 1
ATOM 1813 C CA . GLN A 1 228 ? 1.453 32.75 13.047 1 97.25 228 GLN A CA 1
ATOM 1814 C C . GLN A 1 228 ? 2.719 33.344 12.422 1 97.25 228 GLN A C 1
ATOM 1816 O O . GLN A 1 228 ? 2.994 34.531 12.57 1 97.25 228 GLN A O 1
ATOM 1821 N N . VAL A 1 229 ? 3.416 32.469 11.758 1 96.94 229 VAL A N 1
ATOM 1822 C CA . VAL A 1 229 ? 4.672 32.938 11.164 1 96.94 229 VAL A CA 1
ATOM 1823 C C . VAL A 1 229 ? 4.398 33.594 9.812 1 96.94 229 VAL A C 1
ATOM 1825 O O . VAL A 1 229 ? 4.895 34.688 9.531 1 96.94 229 VAL A O 1
ATOM 1828 N N . LEU A 1 230 ? 3.598 33.031 9.016 1 97.62 230 LEU A N 1
ATOM 1829 C CA . LEU A 1 230 ? 3.379 33.5 7.641 1 97.62 230 LEU A CA 1
ATOM 1830 C C . LEU A 1 230 ? 2.572 34.781 7.605 1 97.62 230 LEU A C 1
ATOM 1832 O O . LEU A 1 230 ? 2.807 35.625 6.754 1 97.62 230 LEU A O 1
ATOM 1836 N N . LEU A 1 231 ? 1.688 34.938 8.664 1 98.38 231 LEU A N 1
ATOM 1837 C CA . LEU A 1 231 ? 0.73 36.031 8.562 1 98.38 231 LEU A CA 1
ATOM 1838 C C . LEU A 1 231 ? 0.996 37.094 9.641 1 98.38 231 LEU A C 1
ATOM 1840 O O . LEU A 1 231 ? 0.091 37.844 10.023 1 98.38 231 LEU A O 1
ATOM 1844 N N . LYS A 1 232 ? 2.188 37.125 10.086 1 96.81 232 LYS A N 1
ATOM 1845 C CA . LYS A 1 232 ? 2.559 38.156 11.039 1 96.81 232 LYS A CA 1
ATOM 1846 C C . LYS A 1 232 ? 2.275 39.531 10.469 1 96.81 232 LYS A C 1
ATOM 1848 O O . LYS A 1 232 ? 2.76 39.875 9.391 1 96.81 232 LYS A O 1
ATOM 1853 N N . PRO A 1 233 ? 1.582 40.375 11.227 1 97.62 233 PRO A N 1
ATOM 1854 C CA . PRO A 1 233 ? 1.134 41.656 10.711 1 97.62 233 PRO A CA 1
ATOM 1855 C C . PRO A 1 233 ? 2.293 42.562 10.312 1 97.62 233 PRO A C 1
ATOM 1857 O O . PRO A 1 233 ? 2.158 43.375 9.391 1 97.62 233 PRO A O 1
ATOM 1860 N N . LYS A 1 234 ? 3.41 42.469 10.844 1 96.06 234 LYS A N 1
ATOM 1861 C CA . LYS A 1 234 ? 4.543 43.344 10.586 1 96.06 234 LYS A CA 1
ATOM 1862 C C . LYS A 1 234 ? 4.984 43.25 9.125 1 96.06 234 LYS A C 1
ATOM 1864 O O . LYS A 1 234 ? 5.609 44.188 8.609 1 96.06 234 LYS A O 1
ATOM 1869 N N . PHE A 1 235 ? 4.656 42.188 8.422 1 96.62 235 PHE A N 1
ATOM 1870 C CA . PHE A 1 235 ? 5.102 42 7.043 1 96.62 235 PHE A CA 1
ATOM 1871 C C . PHE A 1 235 ? 4.078 42.562 6.062 1 96.62 235 PHE A C 1
ATOM 1873 O O . PHE A 1 235 ? 4.309 42.562 4.852 1 96.62 235 PHE A O 1
ATOM 1880 N N . PHE A 1 236 ? 3.035 43.094 6.578 1 97.94 236 PHE A N 1
ATOM 1881 C CA . PHE A 1 236 ? 1.923 43.469 5.711 1 97.94 236 PHE A CA 1
ATOM 1882 C C . PHE A 1 236 ? 1.636 44.969 5.809 1 97.94 236 PHE A C 1
ATOM 1884 O O . PHE A 1 236 ? 2.033 45.625 6.777 1 97.94 236 PHE A O 1
ATOM 1891 N N . PRO A 1 237 ? 0.908 45.531 4.812 1 97.19 237 PRO A N 1
ATOM 1892 C CA . PRO A 1 237 ? 0.473 46.938 4.898 1 97.19 237 PRO A CA 1
ATOM 1893 C C . PRO A 1 237 ? -0.476 47.188 6.066 1 97.19 237 PRO A C 1
ATOM 1895 O O . PRO A 1 237 ? -1.197 46.281 6.488 1 97.19 237 PRO A O 1
ATOM 1898 N N . ASP A 1 238 ? -0.533 48.375 6.492 1 96.62 238 ASP A N 1
ATOM 1899 C CA . ASP A 1 238 ? -1.327 48.75 7.656 1 96.62 238 ASP A CA 1
ATOM 1900 C C . ASP A 1 238 ? -2.803 48.406 7.449 1 96.62 238 ASP A C 1
ATOM 1902 O O . ASP A 1 238 ? -3.494 48.031 8.398 1 96.62 238 ASP A O 1
ATOM 1906 N N . ALA A 1 239 ? -3.246 48.5 6.242 1 96.62 239 ALA A N 1
ATOM 1907 C CA . ALA A 1 239 ? -4.656 48.281 5.926 1 96.62 239 ALA A CA 1
ATOM 1908 C C . ALA A 1 239 ? -5.078 46.844 6.23 1 96.62 239 ALA A C 1
ATOM 1910 O O . ALA A 1 239 ? -6.266 46.594 6.426 1 96.62 239 ALA A O 1
ATOM 1911 N N . LEU A 1 240 ? -4.129 45.938 6.332 1 98 240 LEU A N 1
ATOM 1912 C CA . LEU A 1 240 ? -4.465 44.531 6.496 1 98 240 LEU A CA 1
ATOM 1913 C C . LEU A 1 240 ? -4.191 44.062 7.922 1 98 240 LEU A C 1
ATOM 1915 O O . LEU A 1 240 ? -4.57 42.969 8.297 1 98 240 LEU A O 1
ATOM 1919 N N . LYS A 1 241 ? -3.6 44.844 8.742 1 98 241 LYS A N 1
ATOM 1920 C CA . LYS A 1 241 ? -3.094 44.406 10.047 1 98 241 LYS A CA 1
ATOM 1921 C C . LYS A 1 241 ? -4.234 44.031 10.984 1 98 241 LYS A C 1
ATOM 1923 O O . LYS A 1 241 ? -4.117 43.062 11.75 1 98 241 LYS A O 1
ATOM 1928 N N . TYR A 1 242 ? -5.301 44.75 10.844 1 97.19 242 TYR A N 1
ATOM 1929 C CA . TYR A 1 242 ? -6.43 44.438 11.719 1 97.19 242 TYR A CA 1
ATOM 1930 C C . TYR A 1 242 ? -7.016 43.094 11.398 1 97.19 242 TYR A C 1
ATOM 1932 O O . TYR A 1 242 ? -7.223 42.25 12.289 1 97.19 242 TYR A O 1
ATOM 1940 N N . SER A 1 243 ? -7.277 42.844 10.102 1 97.75 243 SER A N 1
ATOM 1941 C CA . SER A 1 243 ? -7.836 41.562 9.672 1 97.75 243 SER A CA 1
ATOM 1942 C C . SER A 1 243 ? -6.902 40.406 10.008 1 97.75 243 SER A C 1
ATOM 1944 O O . SER A 1 243 ? -7.352 39.344 10.422 1 97.75 243 SER A O 1
ATOM 1946 N N . LEU A 1 244 ? -5.66 40.656 9.859 1 98.62 244 LEU A N 1
ATOM 1947 C CA . LEU A 1 244 ? -4.66 39.625 10.164 1 98.62 244 LEU A CA 1
ATOM 1948 C C . LEU A 1 244 ? -4.637 39.312 11.656 1 98.62 244 LEU A C 1
ATOM 1950 O O . LEU A 1 244 ? -4.652 38.156 12.062 1 98.62 244 LEU A O 1
ATOM 1954 N N . SER A 1 245 ? -4.617 40.312 12.477 1 98.12 245 SER A N 1
ATOM 1955 C CA . SER A 1 245 ? -4.598 40.125 13.922 1 98.12 245 SER A CA 1
ATOM 1956 C C . SER A 1 245 ? -5.848 39.406 14.406 1 98.12 245 SER A C 1
ATOM 1958 O O . SER A 1 245 ? -5.773 38.562 15.297 1 98.12 245 SER A O 1
ATOM 1960 N N . ARG A 1 246 ? -6.914 39.75 13.828 1 98.06 246 ARG A N 1
ATOM 1961 C CA . ARG A 1 246 ? -8.164 39.062 14.18 1 98.06 246 ARG A CA 1
ATOM 1962 C C . ARG A 1 246 ? -8.102 37.594 13.836 1 98.06 246 ARG A C 1
ATOM 1964 O O . ARG A 1 246 ? -8.461 36.75 14.656 1 98.06 246 ARG A O 1
ATOM 1971 N N . LEU A 1 247 ? -7.688 37.344 12.664 1 98.5 247 LEU A N 1
ATOM 1972 C CA . LEU A 1 247 ? -7.57 35.938 12.227 1 98.5 247 LEU A CA 1
ATOM 1973 C C . LEU A 1 247 ? -6.617 35.156 13.133 1 98.5 247 LEU A C 1
ATOM 1975 O O . LEU A 1 247 ? -6.934 34.062 13.57 1 98.5 247 LEU A O 1
ATOM 1979 N N . LEU A 1 248 ? -5.449 35.719 13.414 1 98.38 248 LEU A N 1
ATOM 1980 C CA . LEU A 1 248 ? -4.438 35.031 14.227 1 98.38 248 LEU A CA 1
ATOM 1981 C C . LEU A 1 248 ? -4.953 34.812 15.641 1 98.38 248 LEU A C 1
ATOM 1983 O O . LEU A 1 248 ? -4.637 33.781 16.266 1 98.38 248 LEU A O 1
ATOM 1987 N N . THR A 1 249 ? -5.785 35.75 16.141 1 96.94 249 THR A N 1
ATOM 1988 C CA . THR A 1 249 ? -6.406 35.562 17.453 1 96.94 249 THR A CA 1
ATOM 1989 C C . THR A 1 249 ? -7.406 34.406 17.438 1 96.94 249 THR A C 1
ATOM 1991 O O . THR A 1 249 ? -7.453 33.594 18.359 1 96.94 249 THR A O 1
ATOM 1994 N N . GLN A 1 250 ? -8.188 34.375 16.375 1 96.56 250 GLN A N 1
ATOM 1995 C CA . GLN A 1 250 ? -9.133 33.281 16.219 1 96.56 250 GLN A CA 1
ATOM 1996 C C . GLN A 1 250 ? -8.414 31.922 16.156 1 96.56 250 GLN A C 1
ATOM 1998 O O . GLN A 1 250 ? -8.891 30.938 16.719 1 96.56 250 GLN A O 1
ATOM 2003 N N . LEU A 1 251 ? -7.328 31.891 15.445 1 96.06 251 LEU A N 1
ATOM 2004 C CA . LEU A 1 251 ? -6.539 30.672 15.312 1 96.06 251 LEU A CA 1
ATOM 2005 C C . LEU A 1 251 ? -5.934 30.266 16.656 1 96.06 251 LEU A C 1
ATOM 2007 O O . LEU A 1 251 ? -5.914 29.094 17 1 96.06 251 LEU A O 1
ATOM 2011 N N . ASN A 1 252 ? -5.445 31.219 17.484 1 92.56 252 ASN A N 1
ATOM 2012 C CA . ASN A 1 252 ? -4.883 30.938 18.797 1 92.56 252 ASN A CA 1
ATOM 2013 C C . ASN A 1 252 ? -5.922 30.312 19.719 1 92.56 252 ASN A C 1
ATOM 2015 O O . ASN A 1 252 ? -5.59 29.453 20.547 1 92.56 252 ASN A O 1
ATOM 2019 N N . LYS A 1 253 ? -7.137 30.719 19.453 1 88.62 253 LYS A N 1
ATOM 2020 C CA . LYS A 1 253 ? -8.219 30.203 20.281 1 88.62 253 LYS A CA 1
ATOM 2021 C C . LYS A 1 253 ? -8.875 28.984 19.625 1 88.62 253 LYS A C 1
ATOM 2023 O O . LYS A 1 253 ? -9.789 28.391 20.203 1 88.62 253 LYS A O 1
ATOM 2028 N N . THR A 1 254 ? -8.461 28.672 18.469 1 91.81 254 THR A N 1
ATOM 2029 C CA . THR A 1 254 ? -9.047 27.609 17.641 1 91.81 254 THR A CA 1
ATOM 2030 C C . THR A 1 254 ? -10.562 27.797 17.516 1 91.81 254 THR A C 1
ATOM 2032 O O . THR A 1 254 ? -11.32 26.844 17.656 1 91.81 254 THR A O 1
ATOM 2035 N N . ASP A 1 255 ? -11.008 29.016 17.328 1 91.12 255 ASP A N 1
ATOM 2036 C CA . ASP A 1 255 ? -12.414 29.391 17.203 1 91.12 255 ASP A CA 1
ATOM 2037 C C . ASP A 1 255 ? -12.812 29.547 15.734 1 91.12 255 ASP A C 1
ATOM 2039 O O . ASP A 1 255 ? -13.75 30.281 15.414 1 91.12 255 ASP A O 1
ATOM 2043 N N . ILE A 1 256 ? -12.078 29.016 14.898 1 94.94 256 ILE A N 1
ATOM 2044 C CA . ILE A 1 256 ? -12.352 29.047 13.461 1 94.94 256 ILE A CA 1
ATOM 2045 C C . ILE A 1 256 ? -12.234 27.641 12.875 1 94.94 256 ILE A C 1
ATOM 2047 O O . ILE A 1 256 ? -11.375 26.859 13.297 1 94.94 256 ILE A O 1
ATOM 2051 N N . GLY A 1 257 ? -13.117 27.297 11.945 1 95.69 257 GLY A N 1
ATOM 2052 C CA . GLY A 1 257 ? -13.016 26.047 11.211 1 95.69 257 GLY A CA 1
ATOM 2053 C C . GLY A 1 257 ? -12.148 26.156 9.969 1 95.69 257 GLY A C 1
ATOM 2054 O O . GLY A 1 257 ? -11.664 27.234 9.633 1 95.69 257 GLY A O 1
ATOM 2055 N N . VAL A 1 258 ? -11.992 25.047 9.359 1 97.81 258 VAL A N 1
ATOM 2056 C CA . VAL A 1 258 ? -11.109 25.031 8.195 1 97.81 258 VAL A CA 1
ATOM 2057 C C . VAL A 1 258 ? -11.742 25.797 7.047 1 97.81 258 VAL A C 1
ATOM 2059 O O . VAL A 1 258 ? -11.047 26.484 6.289 1 97.81 258 VAL A O 1
ATOM 2062 N N . ASP A 1 259 ? -13.062 25.75 6.914 1 97.94 259 ASP A N 1
ATOM 2063 C CA . ASP A 1 259 ? -13.742 26.5 5.867 1 97.94 259 ASP A CA 1
ATOM 2064 C C . ASP A 1 259 ? -13.609 28.016 6.105 1 97.94 259 ASP A C 1
ATOM 2066 O O . ASP A 1 259 ? -13.352 28.766 5.172 1 97.94 259 ASP A O 1
ATOM 2070 N N . GLY A 1 260 ? -13.828 28.359 7.32 1 98.31 260 GLY A N 1
ATOM 2071 C CA . GLY A 1 260 ? -13.672 29.766 7.68 1 98.31 260 GLY A CA 1
ATOM 2072 C C . GLY A 1 260 ? -12.258 30.281 7.465 1 98.31 260 GLY A C 1
ATOM 2073 O O . GLY A 1 260 ? -12.062 31.406 7.008 1 98.31 260 GLY A O 1
ATOM 2074 N N . LEU A 1 261 ? -11.336 29.438 7.832 1 98.69 261 LEU A N 1
ATOM 2075 C CA . LEU A 1 261 ? -9.938 29.797 7.645 1 98.69 261 LEU A CA 1
ATOM 2076 C C . LEU A 1 261 ? -9.633 30.062 6.172 1 98.69 261 LEU A C 1
ATOM 2078 O O . LEU A 1 261 ? -9.031 31.078 5.824 1 98.69 261 LEU A O 1
ATOM 2082 N N . GLU A 1 262 ? -10.031 29.156 5.309 1 98.5 262 GLU A N 1
ATOM 2083 C CA . GLU A 1 262 ? -9.82 29.328 3.873 1 98.5 262 GLU A CA 1
ATOM 2084 C C . GLU A 1 262 ? -10.461 30.609 3.369 1 98.5 262 GLU A C 1
ATOM 2086 O O . GLU A 1 262 ? -9.867 31.359 2.582 1 98.5 262 GLU A O 1
ATOM 2091 N N . LYS A 1 263 ? -11.648 30.859 3.822 1 98.44 263 LYS A N 1
ATOM 2092 C CA . LYS A 1 263 ? -12.375 32.062 3.402 1 98.44 263 LYS A CA 1
ATOM 2093 C C . LYS A 1 263 ? -11.656 33.312 3.85 1 98.44 263 LYS A C 1
ATOM 2095 O O . LYS A 1 263 ? -11.516 34.25 3.07 1 98.44 263 LYS A O 1
ATOM 2100 N N . GLU A 1 264 ? -11.258 33.312 5.105 1 98.5 264 GLU A N 1
ATOM 2101 C CA . GLU A 1 264 ? -10.586 34.5 5.641 1 98.5 264 GLU A CA 1
ATOM 2102 C C . GLU A 1 264 ? -9.281 34.781 4.895 1 98.5 264 GLU A C 1
ATOM 2104 O O . GLU A 1 264 ? -8.961 35.938 4.602 1 98.5 264 GLU A O 1
ATOM 2109 N N . ILE A 1 265 ? -8.539 33.781 4.598 1 98.69 265 ILE A N 1
ATOM 2110 C CA . ILE A 1 265 ? -7.285 33.938 3.885 1 98.69 265 ILE A CA 1
ATOM 2111 C C . ILE A 1 265 ? -7.559 34.469 2.471 1 98.69 265 ILE A C 1
ATOM 2113 O O . ILE A 1 265 ? -6.855 35.344 1.973 1 98.69 265 ILE A O 1
ATOM 2117 N N . ARG A 1 266 ? -8.586 33.906 1.854 1 98.25 266 ARG A N 1
ATOM 2118 C CA . ARG A 1 266 ? -8.984 34.406 0.535 1 98.25 266 ARG A CA 1
ATOM 2119 C C . ARG A 1 266 ? -9.344 35.875 0.576 1 98.25 266 ARG A C 1
ATOM 2121 O O . ARG A 1 266 ? -8.953 36.656 -0.308 1 98.25 266 ARG A O 1
ATOM 2128 N N . ASN A 1 267 ? -10.055 36.281 1.557 1 98.19 267 ASN A N 1
ATOM 2129 C CA . ASN A 1 267 ? -10.461 37.656 1.701 1 98.19 267 ASN A CA 1
ATOM 2130 C C . ASN A 1 267 ? -9.258 38.594 1.891 1 98.19 267 ASN A C 1
ATOM 2132 O O . ASN A 1 267 ? -9.18 39.656 1.288 1 98.19 267 ASN A O 1
ATOM 2136 N N . ILE A 1 268 ? -8.391 38.125 2.703 1 98.31 268 ILE A N 1
ATOM 2137 C CA . ILE A 1 268 ? -7.191 38.938 2.965 1 98.31 268 ILE A CA 1
ATOM 2138 C C . ILE A 1 268 ? -6.355 39.031 1.692 1 98.31 268 ILE A C 1
ATOM 2140 O O . ILE A 1 268 ? -5.82 40.094 1.378 1 98.31 268 ILE A O 1
ATOM 2144 N N . THR A 1 269 ? -6.289 37.938 0.948 1 97.94 269 THR A N 1
ATOM 2145 C CA . THR A 1 269 ? -5.543 37.906 -0.306 1 97.94 269 THR A CA 1
ATOM 2146 C C . THR A 1 269 ? -6.172 38.875 -1.314 1 97.94 269 THR A C 1
ATOM 2148 O O . THR A 1 269 ? -5.465 39.625 -2.002 1 97.94 269 THR A O 1
ATOM 2151 N N . LEU A 1 270 ? -7.469 38.875 -1.376 1 97.25 270 LEU A N 1
ATOM 2152 C CA . LEU A 1 270 ? -8.18 39.781 -2.275 1 97.25 270 LEU A CA 1
ATOM 2153 C C . LEU A 1 270 ? -7.957 41.219 -1.875 1 97.25 270 LEU A C 1
ATOM 2155 O O . LEU A 1 270 ? -7.762 42.094 -2.734 1 97.25 270 LEU A O 1
ATOM 2159 N N . ALA A 1 271 ? -8.031 41.531 -0.608 1 97.19 271 ALA A N 1
ATOM 2160 C CA . ALA A 1 271 ? -7.801 42.875 -0.108 1 97.19 271 ALA A CA 1
ATOM 2161 C C . ALA A 1 271 ? -6.391 43.375 -0.452 1 97.19 271 ALA A C 1
ATOM 2163 O O . ALA A 1 271 ? -6.199 44.5 -0.844 1 97.19 271 ALA A O 1
ATOM 2164 N N . TYR A 1 272 ? -5.457 42.5 -0.333 1 97.19 272 TYR A N 1
ATOM 2165 C CA . TYR A 1 272 ? -4.082 42.844 -0.681 1 97.19 272 TYR A CA 1
ATOM 2166 C C . TYR A 1 272 ? -3.955 43.156 -2.166 1 97.19 272 TYR A C 1
ATOM 2168 O O . TYR A 1 272 ? -3.295 44.125 -2.547 1 97.19 272 TYR A O 1
ATOM 2176 N N . THR A 1 273 ? -4.566 42.312 -2.979 1 95.31 273 THR A N 1
ATOM 2177 C CA . THR A 1 273 ? -4.516 42.5 -4.422 1 95.31 273 THR A CA 1
ATOM 2178 C C . THR A 1 273 ? -5.137 43.844 -4.805 1 95.31 273 THR A C 1
ATOM 2180 O O . THR A 1 273 ? -4.664 44.5 -5.73 1 95.31 273 THR A O 1
ATOM 2183 N N . ASN A 1 274 ? -6.07 44.25 -4.09 1 93 274 ASN A N 1
ATOM 2184 C CA . ASN A 1 274 ? -6.758 45.531 -4.363 1 93 274 ASN A CA 1
ATOM 2185 C C . ASN A 1 274 ? -5.922 46.719 -3.938 1 93 274 ASN A C 1
ATOM 2187 O O . ASN A 1 274 ? -6.109 47.812 -4.449 1 93 274 ASN A O 1
ATOM 2191 N N . LEU A 1 275 ? -5.094 46.562 -2.973 1 91.56 275 LEU A N 1
ATOM 2192 C CA . LEU A 1 275 ? -4.215 47.625 -2.527 1 91.56 275 LEU A CA 1
ATOM 2193 C C . LEU A 1 275 ? -3.115 47.906 -3.551 1 91.56 275 LEU A C 1
ATOM 2195 O O . LEU A 1 275 ? -2.584 49 -3.627 1 91.56 275 LEU A O 1
ATOM 2199 N N . LYS A 1 276 ? -2.697 46.938 -4.266 1 87.06 276 LYS A N 1
ATOM 2200 C CA . LYS A 1 276 ? -1.634 47.062 -5.258 1 87.06 276 LYS A CA 1
ATOM 2201 C C . LYS A 1 276 ? -2.17 47.656 -6.559 1 87.06 276 LYS A C 1
ATOM 2203 O O . LYS A 1 276 ? -1.414 48.25 -7.34 1 87.06 276 LYS A O 1
ATOM 2208 N N . THR A 1 277 ? -3.396 47.625 -6.812 1 74.38 277 THR A N 1
ATOM 2209 C CA . THR A 1 277 ? -3.98 48.25 -7.988 1 74.38 277 THR A CA 1
ATOM 2210 C C . THR A 1 277 ? -4.426 49.688 -7.668 1 74.38 277 THR A C 1
ATOM 2212 O O . THR A 1 277 ? -4.293 50.594 -8.508 1 74.38 277 THR A O 1
ATOM 2215 N N . MET B 1 1 ? -14.438 2.234 0.207 1 69.81 1 MET B N 1
ATOM 2216 C CA . MET B 1 1 ? -14.734 1.441 1.396 1 69.81 1 MET B CA 1
ATOM 2217 C C . MET B 1 1 ? -16.062 1.872 2.021 1 69.81 1 MET B C 1
ATOM 2219 O O . MET B 1 1 ? -16.828 1.034 2.492 1 69.81 1 MET B O 1
ATOM 2223 N N . ASN B 1 2 ? -16.375 3.135 1.885 1 68.75 2 ASN B N 1
ATOM 2224 C CA . ASN B 1 2 ? -17.594 3.658 2.469 1 68.75 2 ASN B CA 1
ATOM 2225 C C . ASN B 1 2 ? -18.828 3.102 1.768 1 68.75 2 ASN B C 1
ATOM 2227 O O . ASN B 1 2 ? -19.922 3.076 2.346 1 68.75 2 ASN B O 1
ATOM 2231 N N . GLU B 1 3 ? -18.672 2.561 0.649 1 77.94 3 GLU B N 1
ATOM 2232 C CA . GLU B 1 3 ? -19.797 2.107 -0.155 1 77.94 3 GLU B CA 1
ATOM 2233 C C . GLU B 1 3 ? -19.984 0.596 -0.051 1 77.94 3 GLU B C 1
ATOM 2235 O O . GLU B 1 3 ? -20.922 0.039 -0.613 1 77.94 3 GLU B O 1
ATOM 2240 N N . ILE B 1 4 ? -19.156 -0.01 0.734 1 85 4 ILE B N 1
ATOM 2241 C CA . ILE B 1 4 ? -19.234 -1.465 0.819 1 8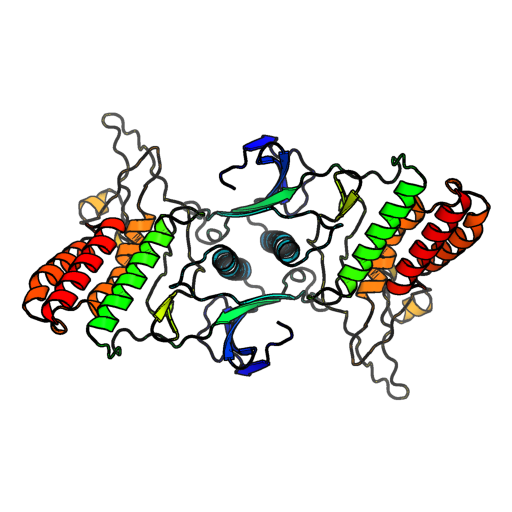5 4 ILE B CA 1
ATOM 2242 C C . ILE B 1 4 ? -20.219 -1.871 1.906 1 85 4 ILE B C 1
ATOM 2244 O O . ILE B 1 4 ? -20.188 -1.326 3.012 1 85 4 ILE B O 1
ATOM 2248 N N . GLN B 1 5 ? -21.141 -2.709 1.573 1 85.81 5 GLN B N 1
ATOM 2249 C CA . GLN B 1 5 ? -22.062 -3.312 2.533 1 85.81 5 GLN B CA 1
ATOM 2250 C C . GLN B 1 5 ? -21.656 -4.754 2.844 1 85.81 5 GLN B C 1
ATOM 2252 O O . GLN B 1 5 ? -21.562 -5.586 1.939 1 85.81 5 GLN B O 1
ATOM 2257 N N . ILE B 1 6 ? -21.469 -5.012 4.109 1 85.69 6 ILE B N 1
ATOM 2258 C CA . ILE B 1 6 ? -21.062 -6.363 4.484 1 85.69 6 ILE B CA 1
ATOM 2259 C C . ILE B 1 6 ? -22.281 -7.27 4.535 1 85.69 6 ILE B C 1
ATOM 2261 O O . ILE B 1 6 ? -23.281 -6.941 5.18 1 85.69 6 ILE B O 1
ATOM 2265 N N . LEU B 1 7 ? -22.234 -8.352 3.861 1 84.88 7 LEU B N 1
ATOM 2266 C CA . LEU B 1 7 ? -23.312 -9.336 3.82 1 84.88 7 LEU B CA 1
ATOM 2267 C C . LEU B 1 7 ? -23.094 -10.438 4.852 1 84.88 7 LEU B C 1
ATOM 2269 O O . LEU B 1 7 ? -24.031 -10.875 5.512 1 84.88 7 LEU B O 1
ATOM 2273 N N . LYS B 1 8 ? -21.844 -10.906 4.945 1 85.19 8 LYS B N 1
ATOM 2274 C CA . LYS B 1 8 ? -21.5 -12.008 5.84 1 85.19 8 LYS B CA 1
ATOM 2275 C C . LYS B 1 8 ? -20.109 -11.836 6.43 1 85.19 8 LYS B C 1
ATOM 2277 O O . LYS B 1 8 ? -19.125 -11.797 5.695 1 85.19 8 LYS B O 1
ATOM 2282 N N . TYR B 1 9 ? -20.109 -11.789 7.758 1 79.88 9 TYR B N 1
ATOM 2283 C CA . TYR B 1 9 ? -18.828 -11.766 8.453 1 79.88 9 TYR B CA 1
ATOM 2284 C C . TYR B 1 9 ? -18.188 -13.148 8.492 1 79.88 9 TYR B C 1
ATOM 2286 O O . TYR B 1 9 ? -18.875 -14.141 8.75 1 79.88 9 TYR B O 1
ATOM 2294 N N . ASN B 1 10 ? -16.891 -13.18 8.172 1 79.31 10 ASN B N 1
ATOM 2295 C CA . ASN B 1 10 ? -16.125 -14.422 8.141 1 79.31 10 ASN B CA 1
ATOM 2296 C C . ASN B 1 10 ? -16.766 -15.445 7.199 1 79.31 10 ASN B C 1
ATOM 2298 O O . ASN B 1 10 ? -16.875 -16.625 7.535 1 79.31 10 ASN B O 1
ATOM 2302 N N . GLY B 1 11 ? -17.359 -14.891 6.176 1 73.81 11 GLY B N 1
ATOM 2303 C CA . GLY B 1 11 ? -18.047 -15.742 5.223 1 73.81 11 GLY B CA 1
ATOM 2304 C C . GLY B 1 11 ? -17.109 -16.422 4.238 1 73.81 11 GLY B C 1
ATOM 2305 O O . GLY B 1 11 ? -17.516 -17.312 3.494 1 73.81 11 GLY B O 1
ATOM 2306 N N . GLY B 1 12 ? -15.828 -15.938 4.25 1 71.81 12 GLY B N 1
ATOM 2307 C CA . GLY B 1 12 ? -14.883 -16.531 3.314 1 71.81 12 GLY B CA 1
ATOM 2308 C C . GLY B 1 12 ? -13.797 -17.344 3.994 1 71.81 12 GLY B C 1
ATOM 2309 O O . GLY B 1 12 ? -13.852 -17.578 5.203 1 71.81 12 GLY B O 1
ATOM 2310 N N . GLU B 1 13 ? -12.953 -17.906 3.166 1 70.62 13 GLU B N 1
ATOM 2311 C CA . GLU B 1 13 ? -11.836 -18.719 3.643 1 70.62 13 GLU B CA 1
ATOM 2312 C C . GLU B 1 13 ? -10.688 -17.844 4.141 1 70.62 13 GLU B C 1
ATOM 2314 O O . GLU B 1 13 ? -9.953 -17.266 3.342 1 70.62 13 GLU B O 1
ATOM 2319 N N . GLY B 1 14 ? -10.719 -17.656 5.449 1 67.62 14 GLY B N 1
ATOM 2320 C CA . GLY B 1 14 ? -9.609 -16.906 6.031 1 67.62 14 GLY B CA 1
ATOM 2321 C C . GLY B 1 14 ? -8.375 -17.75 6.258 1 67.62 14 GLY B C 1
ATOM 2322 O O . GLY B 1 14 ? -8.211 -18.812 5.641 1 67.62 14 GLY B O 1
ATOM 2323 N N . GLY B 1 15 ? -7.406 -17.234 6.762 1 70.19 15 GLY B N 1
ATOM 2324 C CA . GLY B 1 15 ? -6.16 -17.891 7.102 1 70.19 15 GLY B CA 1
ATOM 2325 C C . GLY B 1 15 ? -5.516 -17.344 8.367 1 70.19 15 GLY B C 1
ATOM 2326 O O . GLY B 1 15 ? -6.195 -16.75 9.203 1 70.19 15 GLY B O 1
ATOM 2327 N N . TRP B 1 16 ? -4.406 -17.672 8.469 1 72.81 16 TRP B N 1
ATOM 2328 C CA . TRP B 1 16 ? -3.648 -17.312 9.656 1 72.81 16 TRP B CA 1
ATOM 2329 C C . TRP B 1 16 ? -3.568 -15.789 9.812 1 72.81 16 TRP B C 1
ATOM 2331 O O . TRP B 1 16 ? -3.682 -15.266 10.922 1 72.81 16 TRP B O 1
ATOM 2341 N N . SER B 1 17 ? -3.535 -15.094 8.672 1 75.12 17 SER B N 1
ATOM 2342 C CA . SER B 1 17 ? -3.246 -13.672 8.758 1 75.12 17 SER B CA 1
ATOM 2343 C C . SER B 1 17 ? -4.504 -12.836 8.539 1 75.12 17 SER B C 1
ATOM 2345 O O . SER B 1 17 ? -4.516 -11.633 8.82 1 75.12 17 SER B O 1
ATOM 2347 N N . LYS B 1 18 ? -5.586 -13.492 8.062 1 85.62 18 LYS B N 1
ATOM 2348 C CA . LYS B 1 18 ? -6.664 -12.609 7.633 1 85.62 18 LYS B CA 1
ATOM 2349 C C . LYS B 1 18 ? -8.031 -13.25 7.867 1 85.62 18 LYS B C 1
ATOM 2351 O O . LYS B 1 18 ? -8.156 -14.477 7.812 1 85.62 18 LYS B O 1
ATOM 2356 N N . ASN B 1 19 ? -8.961 -12.422 8.172 1 86.94 19 ASN B N 1
ATOM 2357 C CA . ASN B 1 19 ? -10.383 -12.742 8.094 1 86.94 19 ASN B CA 1
ATOM 2358 C C . ASN B 1 19 ? -10.969 -12.328 6.742 1 86.94 19 ASN B C 1
ATOM 2360 O O . ASN B 1 19 ? -10.523 -11.352 6.141 1 86.94 19 ASN B O 1
ATOM 2364 N N . VAL B 1 20 ? -11.898 -13.18 6.297 1 90 20 VAL B N 1
ATOM 2365 C CA . VAL B 1 20 ? -12.477 -12.891 4.988 1 90 20 VAL B CA 1
ATOM 2366 C C . VAL B 1 20 ? -13.984 -12.711 5.117 1 90 20 VAL B C 1
ATOM 2368 O O . VAL B 1 20 ? -14.695 -13.641 5.508 1 90 20 VAL B O 1
ATOM 2371 N N . ASP B 1 21 ? -14.445 -11.523 4.777 1 91.25 21 ASP B N 1
ATOM 2372 C CA . ASP B 1 21 ? -15.867 -11.211 4.73 1 91.25 21 ASP B CA 1
ATOM 2373 C C . ASP B 1 21 ? -16.375 -11.141 3.293 1 91.25 21 ASP B C 1
ATOM 2375 O O . ASP B 1 21 ? -15.578 -10.992 2.359 1 91.25 21 ASP B O 1
ATOM 2379 N N . ILE B 1 22 ? -17.688 -11.352 3.223 1 93.19 22 ILE B N 1
ATOM 2380 C CA . ILE B 1 22 ? -18.344 -11.172 1.933 1 93.19 22 ILE B CA 1
ATOM 2381 C C . ILE B 1 22 ? -19.281 -9.969 1.991 1 93.19 22 ILE B C 1
ATOM 2383 O O . ILE B 1 22 ? -20.016 -9.789 2.965 1 93.19 22 ILE B O 1
ATOM 2387 N N . GLY B 1 23 ? -19.125 -9.102 0.993 1 93.75 23 GLY B N 1
ATOM 2388 C CA . GLY B 1 23 ? -19.969 -7.926 0.926 1 93.75 23 GLY B CA 1
ATOM 2389 C C . GLY B 1 23 ? -20.438 -7.609 -0.48 1 93.75 23 GLY B C 1
ATOM 2390 O O . GLY B 1 23 ? -20.422 -8.477 -1.356 1 93.75 23 GLY B O 1
ATOM 2391 N N . THR B 1 24 ? -21.031 -6.406 -0.595 1 93.31 24 THR B N 1
ATOM 2392 C CA . THR B 1 24 ? -21.469 -5.922 -1.899 1 93.31 24 THR B CA 1
ATOM 2393 C C . THR B 1 24 ? -20.938 -4.516 -2.162 1 93.31 24 THR B C 1
ATOM 2395 O O . THR B 1 24 ? -20.781 -3.723 -1.232 1 93.31 24 THR B O 1
ATOM 2398 N N . PHE B 1 25 ? -20.562 -4.301 -3.338 1 91.69 25 PHE B N 1
ATOM 2399 C CA . PHE B 1 25 ? -20.125 -3.014 -3.855 1 91.69 25 PHE B CA 1
ATOM 2400 C C . PHE B 1 25 ? -20.672 -2.768 -5.25 1 91.69 25 PHE B C 1
ATOM 2402 O O . PHE B 1 25 ? -20.453 -3.559 -6.168 1 91.69 25 PHE B O 1
ATOM 2409 N N . GLU B 1 26 ? -21.391 -1.66 -5.422 1 89.06 26 GLU B N 1
ATOM 2410 C CA . GLU B 1 26 ? -22.031 -1.318 -6.691 1 89.06 26 GLU B CA 1
ATOM 2411 C C . GLU B 1 26 ? -22.828 -2.494 -7.238 1 89.06 26 GLU B C 1
ATOM 2413 O O . GLU B 1 26 ? -22.719 -2.83 -8.414 1 89.06 26 GLU B O 1
ATOM 2418 N N . GLY B 1 27 ? -23.5 -3.209 -6.375 1 88.19 27 GLY B N 1
ATOM 2419 C CA . GLY B 1 27 ? -24.391 -4.277 -6.762 1 88.19 27 GLY B CA 1
ATOM 2420 C C . GLY B 1 27 ? -23.688 -5.598 -7 1 88.19 27 GLY B C 1
ATOM 2421 O O . GLY B 1 27 ? -24.328 -6.598 -7.34 1 88.19 27 GLY B O 1
ATOM 2422 N N . GLN B 1 28 ? -22.453 -5.668 -6.859 1 91.81 28 GLN B N 1
ATOM 2423 C CA . GLN B 1 28 ? -21.703 -6.902 -7.09 1 91.81 28 GLN B CA 1
ATOM 2424 C C . GLN B 1 28 ? -21.094 -7.422 -5.793 1 91.81 28 GLN B C 1
ATOM 2426 O O . GLN B 1 28 ? -20.719 -6.641 -4.914 1 91.81 28 GLN B O 1
ATOM 2431 N N . LYS B 1 29 ? -21.031 -8.703 -5.734 1 93.38 29 LYS B N 1
ATOM 2432 C CA . LYS B 1 29 ? -20.375 -9.305 -4.574 1 93.38 29 LYS B CA 1
ATOM 2433 C C . LYS B 1 29 ? -18.875 -9 -4.566 1 93.38 29 LYS B C 1
ATOM 2435 O O . LYS B 1 29 ? -18.25 -8.93 -5.621 1 93.38 29 LYS B O 1
ATOM 2440 N N . VAL B 1 30 ? -18.406 -8.797 -3.338 1 95.12 30 VAL B N 1
ATOM 2441 C CA . VAL B 1 30 ? -16.969 -8.555 -3.166 1 95.12 30 VAL B CA 1
ATOM 2442 C C . VAL B 1 30 ? -16.453 -9.328 -1.955 1 95.12 30 VAL B C 1
ATOM 2444 O O . VAL B 1 30 ? -17.25 -9.797 -1.127 1 95.12 30 VAL B O 1
ATOM 2447 N N . VAL B 1 31 ? -15.172 -9.539 -1.94 1 94.44 31 VAL B N 1
ATOM 2448 C CA . VAL B 1 31 ? -14.477 -10.148 -0.811 1 94.44 31 VAL B CA 1
ATOM 2449 C C . VAL B 1 31 ? -13.734 -9.086 -0.018 1 94.44 31 VAL B C 1
ATOM 2451 O O . VAL B 1 31 ? -13.008 -8.266 -0.594 1 94.44 31 VAL B O 1
ATOM 2454 N N . ILE B 1 32 ? -13.914 -9.055 1.273 1 92.31 32 ILE B N 1
ATOM 2455 C CA . ILE B 1 32 ? -13.203 -8.141 2.15 1 92.31 32 ILE B CA 1
ATOM 2456 C C . ILE B 1 32 ? -12.242 -8.922 3.049 1 92.31 32 ILE B C 1
ATOM 2458 O O . ILE B 1 32 ? -12.68 -9.719 3.883 1 92.31 32 ILE B O 1
ATOM 2462 N N . GLN B 1 33 ? -10.984 -8.711 2.83 1 91.62 33 GLN B N 1
ATOM 2463 C CA . GLN B 1 33 ? -9.977 -9.297 3.713 1 91.62 33 GLN B CA 1
ATOM 2464 C C . GLN B 1 33 ? -9.555 -8.312 4.801 1 91.62 33 GLN B C 1
ATOM 2466 O O . GLN B 1 33 ? -9.258 -7.152 4.516 1 91.62 33 GLN B O 1
ATOM 2471 N N . ARG B 1 34 ? -9.586 -8.781 6.004 1 88.88 34 ARG B N 1
ATOM 2472 C CA . ARG B 1 34 ? -9.18 -7.969 7.148 1 88.88 34 ARG B CA 1
ATOM 2473 C C . ARG B 1 34 ? -8.039 -8.625 7.914 1 88.88 34 ARG B C 1
ATOM 2475 O O . ARG B 1 34 ? -8.023 -9.852 8.078 1 88.88 34 ARG B O 1
ATOM 2482 N N . LEU B 1 35 ? -7.094 -7.719 8.32 1 82.88 35 LEU B N 1
ATOM 2483 C CA . LEU B 1 35 ? -6.043 -8.242 9.188 1 82.88 35 LEU B CA 1
ATOM 2484 C C . LEU B 1 35 ? -6.637 -8.859 10.453 1 82.88 35 LEU B C 1
ATOM 2486 O O . LEU B 1 35 ? -7.457 -8.234 11.125 1 82.88 35 LEU B O 1
ATOM 2490 N N . ARG B 1 36 ? -6.273 -10.102 10.648 1 75.38 36 ARG B N 1
ATOM 2491 C CA . ARG B 1 36 ? -6.75 -10.789 11.844 1 75.38 36 ARG B CA 1
ATOM 2492 C C . ARG B 1 36 ? -6.105 -10.211 13.094 1 75.38 36 ARG B C 1
ATOM 2494 O O . ARG B 1 36 ? -4.879 -10.094 13.172 1 75.38 36 ARG B O 1
ATOM 2501 N N . PRO B 1 37 ? -7.008 -9.789 13.984 1 63.22 37 PRO B N 1
ATOM 2502 C CA . PRO B 1 37 ? -6.449 -9.297 15.242 1 63.22 37 PRO B CA 1
ATOM 2503 C C . PRO B 1 37 ? -5.801 -10.398 16.078 1 63.22 37 PRO B C 1
ATOM 2505 O O . PRO B 1 37 ? -6.293 -11.531 16.094 1 63.22 37 PRO B O 1
ATOM 2508 N N . ILE B 1 38 ? -4.508 -10.555 16.188 1 55.84 38 ILE B N 1
ATOM 2509 C CA . ILE B 1 38 ? -4.008 -11.609 17.078 1 55.84 38 ILE B CA 1
ATOM 2510 C C . ILE B 1 38 ? -3.496 -10.992 18.375 1 55.84 38 ILE B C 1
ATOM 2512 O O . ILE B 1 38 ? -2.844 -9.945 18.359 1 55.84 38 ILE B O 1
ATOM 2516 N N . PRO B 1 39 ? -3.879 -11.672 19.344 1 51.97 39 PRO B N 1
ATOM 2517 C CA . PRO B 1 39 ? -3.391 -11.289 20.672 1 51.97 39 PRO B CA 1
ATOM 2518 C C . PRO B 1 39 ? -1.881 -11.062 20.688 1 51.97 39 PRO B C 1
ATOM 2520 O O . PRO B 1 39 ? -1.176 -11.453 19.766 1 51.97 39 PRO B O 1
ATOM 2523 N N . ARG B 1 40 ? -1.357 -10.641 21.828 1 49.59 40 ARG B N 1
ATOM 2524 C CA . ARG B 1 40 ? -0.047 -10.195 22.281 1 49.59 40 ARG B CA 1
ATOM 2525 C C . ARG B 1 40 ? 1.056 -11.117 21.781 1 49.59 40 ARG B C 1
ATOM 2527 O O . ARG B 1 40 ? 2.227 -10.938 22.125 1 49.59 40 ARG B O 1
ATOM 2534 N N . SER B 1 41 ? 0.744 -12.117 20.969 1 50.66 41 SER B N 1
ATOM 2535 C CA . SER B 1 41 ? 1.859 -13.047 20.812 1 50.66 41 SER B CA 1
ATOM 2536 C C . SER B 1 41 ? 2.773 -12.617 19.672 1 50.66 41 SER B C 1
ATOM 2538 O O . SER B 1 41 ? 2.387 -11.797 18.828 1 50.66 41 SER B O 1
ATOM 2540 N N . GLY B 1 42 ? 4.047 -12.93 19.781 1 55.5 42 GLY B N 1
ATOM 2541 C CA . GLY B 1 42 ? 5.203 -12.766 18.922 1 55.5 42 GLY B CA 1
ATOM 2542 C C . GLY B 1 42 ? 4.883 -12.961 17.453 1 55.5 42 GLY B C 1
ATOM 2543 O O . GLY B 1 42 ? 5.652 -12.547 16.578 1 55.5 42 GLY B O 1
ATOM 2544 N N . ASP B 1 43 ? 3.531 -13.305 17.094 1 63.66 43 ASP B N 1
ATOM 2545 C CA . ASP B 1 43 ? 3.295 -13.633 15.695 1 63.66 43 ASP B CA 1
ATOM 2546 C C . ASP B 1 43 ? 2.547 -12.516 14.984 1 63.66 43 ASP B C 1
ATOM 2548 O O . ASP B 1 43 ? 2.268 -12.609 13.789 1 63.66 43 ASP B O 1
ATOM 2552 N N . HIS B 1 44 ? 2.252 -11.5 15.68 1 65.5 44 HIS B N 1
ATOM 2553 C CA . HIS B 1 44 ? 1.493 -10.406 15.094 1 65.5 44 HIS B CA 1
ATOM 2554 C C . HIS B 1 44 ? 2.279 -9.727 13.977 1 65.5 44 HIS B C 1
ATOM 2556 O O . HIS B 1 44 ? 1.712 -9.367 12.938 1 65.5 44 HIS B O 1
ATOM 2562 N N . ASP B 1 45 ? 3.514 -9.75 14.172 1 66.62 45 ASP B N 1
ATOM 2563 C CA . ASP B 1 45 ? 4.371 -9.078 13.203 1 66.62 45 ASP B CA 1
ATOM 2564 C C . ASP B 1 45 ? 4.391 -9.836 11.875 1 66.62 45 ASP B C 1
ATOM 2566 O O . ASP B 1 45 ? 4.324 -9.227 10.805 1 66.62 45 ASP B O 1
ATOM 2570 N N . VAL B 1 46 ? 4.352 -11.109 12.102 1 72.5 46 VAL B N 1
ATOM 2571 C CA . VAL B 1 46 ? 4.426 -11.938 10.898 1 72.5 46 VAL B CA 1
ATOM 2572 C C . VAL B 1 46 ? 3.119 -11.828 10.117 1 72.5 46 VAL B C 1
ATOM 2574 O O . VAL B 1 46 ? 3.133 -11.68 8.891 1 72.5 46 VAL B O 1
ATOM 2577 N N . ARG B 1 47 ? 2.055 -11.781 10.805 1 77.81 47 ARG B N 1
ATOM 2578 C CA . ARG B 1 47 ? 0.748 -11.703 10.164 1 77.81 47 ARG B CA 1
ATOM 2579 C C . ARG B 1 47 ? 0.562 -10.359 9.461 1 77.81 47 ARG B C 1
ATOM 2581 O O . ARG B 1 47 ? 0.054 -10.305 8.344 1 77.81 47 ARG B O 1
ATOM 2588 N N . LEU B 1 48 ? 0.999 -9.383 10.164 1 77.56 48 LEU B N 1
ATOM 2589 C CA . LEU B 1 48 ? 0.907 -8.055 9.578 1 77.56 48 LEU B CA 1
ATOM 2590 C C . LEU B 1 48 ? 1.747 -7.957 8.312 1 77.56 48 LEU B C 1
ATOM 2592 O O . LEU B 1 48 ? 1.288 -7.43 7.293 1 77.56 48 LEU B O 1
ATOM 2596 N N . ASN B 1 49 ? 2.865 -8.508 8.367 1 77.38 49 ASN B N 1
ATOM 2597 C CA . ASN B 1 49 ? 3.762 -8.469 7.215 1 77.38 49 ASN B CA 1
ATOM 2598 C C . ASN B 1 49 ? 3.174 -9.211 6.02 1 77.38 49 ASN B C 1
ATOM 2600 O O . ASN B 1 49 ? 3.211 -8.711 4.895 1 77.38 49 ASN B O 1
ATOM 2604 N N . MET B 1 50 ? 2.697 -10.305 6.367 1 81 50 MET B N 1
ATOM 2605 C CA . MET B 1 50 ? 2.115 -11.109 5.29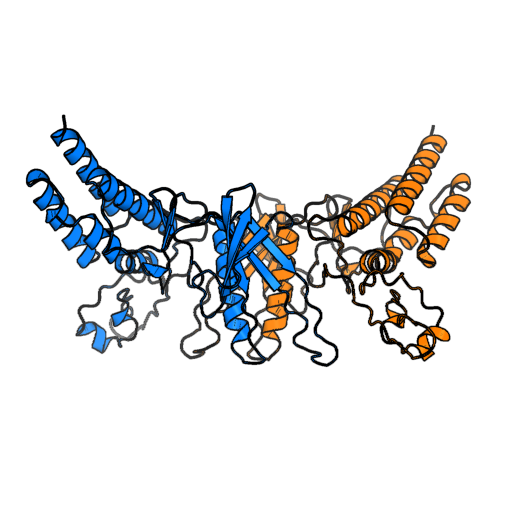7 1 81 50 MET B CA 1
ATOM 2606 C C . MET B 1 50 ? 0.914 -10.406 4.676 1 81 50 MET B C 1
ATOM 2608 O O . MET B 1 50 ? 0.764 -10.383 3.453 1 81 50 MET B O 1
ATOM 2612 N N . PHE B 1 51 ? 0.128 -9.867 5.555 1 84.94 51 PHE B N 1
ATOM 2613 C CA . PHE B 1 51 ? -1.062 -9.164 5.086 1 84.94 51 PHE B CA 1
ATOM 2614 C C . PHE B 1 51 ? -0.684 -7.977 4.211 1 84.94 51 PHE B C 1
ATOM 2616 O O . PHE B 1 51 ? -1.254 -7.785 3.137 1 84.94 51 PHE B O 1
ATOM 2623 N N . LEU B 1 52 ? 0.23 -7.258 4.664 1 84 52 LEU B N 1
ATOM 2624 C CA . LEU B 1 52 ? 0.646 -6.062 3.943 1 84 52 LEU B CA 1
ATOM 2625 C C . LEU B 1 52 ? 1.35 -6.43 2.643 1 84 52 LEU B C 1
ATOM 2627 O O . LEU B 1 52 ? 1.216 -5.723 1.639 1 84 52 LEU B O 1
ATOM 2631 N N . LYS B 1 53 ? 2.102 -7.453 2.646 1 84.19 53 LYS B N 1
ATOM 2632 C CA . LYS B 1 53 ? 2.711 -7.926 1.409 1 84.19 53 LYS B CA 1
ATOM 2633 C C . LYS B 1 53 ? 1.649 -8.25 0.361 1 84.19 53 LYS B C 1
ATOM 2635 O O . LYS B 1 53 ? 1.774 -7.852 -0.8 1 84.19 53 LYS B O 1
ATOM 2640 N N . ASN B 1 54 ? 0.681 -8.961 0.801 1 89.38 54 ASN B N 1
ATOM 2641 C CA . ASN B 1 54 ? -0.417 -9.273 -0.107 1 89.38 54 ASN B CA 1
ATOM 2642 C C . ASN B 1 54 ? -1.045 -8.008 -0.687 1 89.38 54 ASN B C 1
ATOM 2644 O O . ASN B 1 54 ? -1.289 -7.93 -1.893 1 89.38 54 ASN B O 1
ATOM 2648 N N . LEU B 1 55 ? -1.267 -7.078 0.146 1 91.19 55 LEU B N 1
ATOM 2649 C CA . LEU B 1 55 ? -1.871 -5.82 -0.273 1 91.19 55 LEU B CA 1
ATOM 2650 C C . LEU B 1 55 ? -0.971 -5.086 -1.261 1 91.19 55 LEU B C 1
ATOM 2652 O O . LEU B 1 55 ? -1.42 -4.684 -2.338 1 91.19 55 LEU B O 1
ATOM 2656 N N . LEU B 1 56 ? 0.289 -4.961 -0.926 1 90.06 56 LEU B N 1
ATOM 2657 C CA . LEU B 1 56 ? 1.216 -4.18 -1.738 1 90.06 56 LEU B CA 1
ATOM 2658 C C . LEU B 1 56 ? 1.459 -4.852 -3.084 1 90.06 56 LEU B C 1
ATOM 2660 O O . LEU B 1 56 ? 1.54 -4.18 -4.113 1 90.06 56 LEU B O 1
ATOM 2664 N N . MET B 1 57 ? 1.546 -6.133 -3.055 1 90.94 57 MET B N 1
ATOM 2665 C CA . MET B 1 57 ? 1.719 -6.852 -4.312 1 90.94 57 MET B CA 1
ATOM 2666 C C . MET B 1 57 ? 0.475 -6.727 -5.188 1 90.94 57 MET B C 1
ATOM 2668 O O . MET B 1 57 ? 0.578 -6.5 -6.395 1 90.94 57 MET B O 1
ATOM 2672 N N . SER B 1 58 ? -0.671 -6.848 -4.566 1 93.5 58 SER B N 1
ATOM 2673 C CA . SER B 1 58 ? -1.919 -6.699 -5.305 1 93.5 58 SER B CA 1
ATOM 2674 C C . SER B 1 58 ? -2.035 -5.305 -5.914 1 93.5 58 SER B C 1
ATOM 2676 O O . SER B 1 58 ? -2.623 -5.137 -6.984 1 93.5 58 SER B O 1
ATOM 2678 N N . ASP B 1 59 ? -1.467 -4.406 -5.211 1 92.69 59 ASP B N 1
ATOM 2679 C CA . ASP B 1 59 ? -1.526 -3.021 -5.668 1 92.69 59 ASP B CA 1
ATOM 2680 C C . ASP B 1 59 ? -0.599 -2.797 -6.859 1 92.69 59 ASP B C 1
ATOM 2682 O O . ASP B 1 59 ? -0.867 -1.946 -7.711 1 92.69 59 ASP B O 1
ATOM 2686 N N . GLN B 1 60 ? 0.456 -3.549 -7.027 1 91.75 60 GLN B N 1
ATOM 2687 C CA . GLN B 1 60 ? 1.488 -3.273 -8.023 1 91.75 60 GLN B CA 1
ATOM 2688 C C . GLN B 1 60 ? 1.352 -4.199 -9.227 1 91.75 60 GLN B C 1
ATOM 2690 O O . GLN B 1 60 ? 1.809 -3.869 -10.32 1 91.75 60 GLN B O 1
ATOM 2695 N N . LEU B 1 61 ? 0.818 -5.344 -8.992 1 94.56 61 LEU B N 1
ATOM 2696 C CA . LEU B 1 61 ? 0.708 -6.32 -10.062 1 94.56 61 LEU B CA 1
ATOM 2697 C C . LEU B 1 61 ? -0.632 -6.191 -10.781 1 94.56 61 LEU B C 1
ATOM 2699 O O . LEU B 1 61 ? -1.648 -5.883 -10.156 1 94.56 61 LEU B O 1
ATOM 2703 N N . ASP B 1 62 ? -0.556 -6.363 -12.125 1 95.81 62 ASP B N 1
ATOM 2704 C CA . ASP B 1 62 ? -1.748 -6.27 -12.961 1 95.81 62 ASP B CA 1
ATOM 2705 C C . ASP B 1 62 ? -1.719 -7.316 -14.07 1 95.81 62 ASP B C 1
ATOM 2707 O O . ASP B 1 62 ? -0.944 -7.195 -15.023 1 95.81 62 ASP B O 1
ATOM 2711 N N . HIS B 1 63 ? -2.52 -8.242 -13.938 1 97.25 63 HIS B N 1
ATOM 2712 C CA . HIS B 1 63 ? -2.678 -9.328 -14.898 1 97.25 63 HIS B CA 1
ATOM 2713 C C . HIS B 1 63 ? -4.098 -9.891 -14.875 1 97.25 63 HIS B C 1
ATOM 2715 O O . HIS B 1 63 ? -4.715 -9.977 -13.805 1 97.25 63 HIS B O 1
ATOM 2721 N N . PRO B 1 64 ? -4.621 -10.359 -15.984 1 97.12 64 PRO B N 1
ATOM 2722 C CA . PRO B 1 64 ? -6.004 -10.844 -16.031 1 97.12 64 PRO B CA 1
ATOM 2723 C C . PRO B 1 64 ? -6.234 -12.062 -15.141 1 97.12 64 PRO B C 1
ATOM 2725 O O . PRO B 1 64 ? -7.367 -12.344 -14.75 1 97.12 64 PRO B O 1
ATOM 2728 N N . SER B 1 65 ? -5.223 -12.828 -14.836 1 97.94 65 SER B N 1
ATOM 2729 C CA . SER B 1 65 ? -5.379 -14.023 -14.008 1 97.94 65 SER B CA 1
ATOM 2730 C C . SER B 1 65 ? -5.027 -13.742 -12.555 1 97.94 65 SER B C 1
ATOM 2732 O O . SER B 1 65 ? -4.75 -14.664 -11.781 1 97.94 65 SER B O 1
ATOM 2734 N N . LEU B 1 66 ? -4.957 -12.453 -12.203 1 97.25 66 LEU B N 1
ATOM 2735 C CA . LEU B 1 66 ? -4.91 -12.008 -10.812 1 97.25 66 LEU B CA 1
ATOM 2736 C C . LEU B 1 66 ? -6.227 -11.359 -10.406 1 97.25 66 LEU B C 1
ATOM 2738 O O . LEU B 1 66 ? -6.82 -10.602 -11.188 1 97.25 66 LEU B O 1
ATOM 2742 N N . VAL B 1 67 ? -6.617 -11.695 -9.211 1 97.25 67 VAL B N 1
ATOM 2743 C CA . VAL B 1 67 ? -7.832 -11.062 -8.703 1 97.25 67 VAL B CA 1
ATOM 2744 C C . VAL B 1 67 ? -7.625 -9.555 -8.586 1 97.25 67 VAL B C 1
ATOM 2746 O O . VAL B 1 67 ? -6.562 -9.094 -8.156 1 97.25 67 VAL B O 1
ATOM 2749 N N . LYS B 1 68 ? -8.617 -8.883 -8.922 1 96.31 68 LYS B N 1
ATOM 2750 C CA . LYS B 1 68 ? -8.523 -7.426 -8.914 1 96.31 68 LYS B CA 1
ATOM 2751 C C . LYS B 1 68 ? -8.789 -6.863 -7.523 1 96.31 68 LYS B C 1
ATOM 2753 O O . LYS B 1 68 ? -9.766 -7.238 -6.871 1 96.31 68 LYS B O 1
ATOM 2758 N N . MET B 1 69 ? -7.926 -5.996 -7.117 1 95.62 69 MET B N 1
ATOM 2759 C CA . MET B 1 69 ? -8.133 -5.254 -5.875 1 95.62 69 MET B CA 1
ATOM 2760 C C . MET B 1 69 ? -8.859 -3.943 -6.137 1 95.62 69 MET B C 1
ATOM 2762 O O . MET B 1 69 ? -8.461 -3.164 -7.004 1 95.62 69 MET B O 1
ATOM 2766 N N . PHE B 1 70 ? -9.938 -3.668 -5.395 1 93.81 70 PHE B N 1
ATOM 2767 C CA . PHE B 1 70 ? -10.734 -2.465 -5.605 1 93.81 70 PHE B CA 1
ATOM 2768 C C . PHE B 1 70 ? -10.227 -1.324 -4.727 1 93.81 70 PHE B C 1
ATOM 2770 O O . PHE B 1 70 ? -10.359 -0.152 -5.09 1 93.81 70 PHE B O 1
ATOM 2777 N N . GLY B 1 71 ? -9.719 -1.686 -3.615 1 90.81 71 GLY B N 1
ATOM 2778 C CA . GLY B 1 71 ? -9.234 -0.667 -2.695 1 90.81 71 GLY B CA 1
ATOM 2779 C C . GLY B 1 71 ? -8.945 -1.206 -1.308 1 90.81 71 GLY B C 1
ATOM 2780 O O . GLY B 1 71 ? -9.094 -2.402 -1.057 1 90.81 71 GLY B O 1
ATOM 2781 N N . TYR B 1 72 ? -8.43 -0.406 -0.456 1 91 72 TYR B N 1
ATOM 2782 C CA . TYR B 1 72 ? -8.109 -0.79 0.915 1 91 72 TYR B CA 1
ATOM 2783 C C . TYR B 1 72 ? -8.336 0.373 1.873 1 91 72 TYR B C 1
ATOM 2785 O O . TYR B 1 72 ? -8.484 1.52 1.444 1 91 72 TYR B O 1
ATOM 2793 N N . CYS B 1 73 ? -8.484 -0 3.041 1 84.62 73 CYS B N 1
ATOM 2794 C CA . CYS B 1 73 ? -8.648 0.989 4.102 1 84.62 73 CYS B CA 1
ATOM 2795 C C . CYS B 1 73 ? -7.746 0.672 5.285 1 84.62 73 CYS B C 1
ATOM 2797 O O . CYS B 1 73 ? -7.633 -0.485 5.695 1 84.62 73 CYS B O 1
ATOM 2799 N N . PHE B 1 74 ? -7.043 1.701 5.672 1 81.38 74 PHE B N 1
ATOM 2800 C CA . PHE B 1 74 ? -6.266 1.641 6.902 1 81.38 74 PHE B CA 1
ATOM 2801 C C . PHE B 1 74 ? -6.93 2.457 8.008 1 81.38 74 PHE B C 1
ATOM 2803 O O . PHE B 1 74 ? -7.078 3.674 7.879 1 81.38 74 PHE B O 1
ATOM 2810 N N . ARG B 1 75 ? -7.449 1.811 8.992 1 77.06 75 ARG B N 1
ATOM 2811 C CA . ARG B 1 75 ? -8.109 2.5 10.094 1 77.06 75 ARG B CA 1
ATOM 2812 C C . ARG B 1 75 ? -7.258 2.463 11.352 1 77.06 75 ARG B C 1
ATOM 2814 O O . ARG B 1 75 ? -6.844 1.39 11.797 1 77.06 75 ARG B O 1
ATOM 2821 N N . HIS B 1 76 ? -7.113 3.701 11.781 1 70.44 76 HIS B N 1
ATOM 2822 C CA . HIS B 1 76 ? -6.371 3.811 13.031 1 70.44 76 HIS B CA 1
ATOM 2823 C C . HIS B 1 76 ? -7.184 3.277 14.203 1 70.44 76 HIS B C 1
ATOM 2825 O O . HIS B 1 76 ? -8.391 3.525 14.289 1 70.44 76 HIS B O 1
ATOM 2831 N N . THR B 1 77 ? -6.793 2.297 14.836 1 58.59 77 THR B N 1
ATOM 2832 C CA . THR B 1 77 ? -7.48 1.826 16.031 1 58.59 77 THR B CA 1
ATOM 2833 C C . THR B 1 77 ? -6.727 2.246 17.297 1 58.59 77 THR B C 1
ATOM 2835 O O . THR B 1 77 ? -5.496 2.322 17.297 1 58.59 77 THR B O 1
ATOM 2838 N N . LYS B 1 78 ? -7.336 3.232 18.062 1 49.78 78 LYS B N 1
ATOM 2839 C CA . LYS B 1 78 ? -6.738 3.641 19.328 1 49.78 78 LYS B CA 1
ATOM 2840 C C . LYS B 1 78 ? -6.195 2.436 20.094 1 49.78 78 LYS B C 1
ATOM 2842 O O . LYS B 1 78 ? -6.773 1.348 20.047 1 49.78 78 LYS B O 1
ATOM 2847 N N . ALA B 1 79 ? -5.105 2.359 20.484 1 41.94 79 ALA B N 1
ATOM 2848 C CA . ALA B 1 79 ? -4.773 1.562 21.656 1 41.94 79 ALA B CA 1
ATOM 2849 C C . ALA B 1 79 ? -5.848 1.702 22.734 1 41.94 79 ALA B C 1
ATOM 2851 O O . ALA B 1 79 ? -6.312 2.809 23.016 1 41.94 79 ALA B O 1
ATOM 2852 N N . GLU B 1 80 ? -6.863 0.906 22.875 1 34.78 80 GLU B N 1
ATOM 2853 C CA . GLU B 1 80 ? -7.617 0.987 24.125 1 34.78 80 GLU B CA 1
ATOM 2854 C C . GLU B 1 80 ? -6.812 1.702 25.203 1 34.78 80 GLU B C 1
ATOM 2856 O O . GLU B 1 80 ? -5.582 1.682 25.188 1 34.78 80 GLU B O 1
ATOM 2861 N N . ALA B 1 81 ? -7.383 2.479 26.141 1 31.7 81 ALA B N 1
ATOM 2862 C CA . ALA B 1 81 ? -7 2.738 27.516 1 31.7 81 ALA B CA 1
ATOM 2863 C C . ALA B 1 81 ? -6.484 1.47 28.203 1 31.7 81 ALA B C 1
ATOM 2865 O O . ALA B 1 81 ? -7.117 0.414 28.109 1 31.7 81 ALA B O 1
ATOM 2866 N N . GLY B 1 82 ? -5.059 1.248 28.5 1 32.44 82 GLY B N 1
ATOM 2867 C CA . GLY B 1 82 ? -4.234 0.213 29.094 1 32.44 82 GLY B CA 1
ATOM 2868 C C . GLY B 1 82 ? -3.217 -0.372 28.125 1 32.44 82 GLY B C 1
ATOM 2869 O O . GLY B 1 82 ? -2.395 -1.206 28.516 1 32.44 82 GLY B O 1
ATOM 2870 N N . TYR B 1 83 ? -3.658 -0.9 27.062 1 33.94 83 TYR B N 1
ATOM 2871 C CA . TYR B 1 83 ? -2.529 -1.385 26.281 1 33.94 83 TYR B CA 1
ATOM 2872 C C . TYR B 1 83 ? -1.696 -0.224 25.75 1 33.94 83 TYR B C 1
ATOM 2874 O O . TYR B 1 83 ? -2.135 0.506 24.859 1 33.94 83 TYR B O 1
ATOM 2882 N N . GLU B 1 84 ? -0.946 0.466 26.406 1 36.78 84 GLU B N 1
ATOM 2883 C CA . GLU B 1 84 ? 0.148 1.407 26.188 1 36.78 84 GLU B CA 1
ATOM 2884 C C . GLU B 1 84 ? 0.731 1.26 24.781 1 36.78 84 GLU B C 1
ATOM 2886 O O . GLU B 1 84 ? 1.037 2.256 24.125 1 36.78 84 GLU B O 1
ATOM 2891 N N . GLN B 1 85 ? 1.443 0.107 24.453 1 38.25 85 GLN B N 1
ATOM 2892 C CA . GLN B 1 85 ? 2.393 -0.23 23.391 1 38.25 85 GLN B CA 1
ATOM 2893 C C . GLN B 1 85 ? 1.675 -0.498 22.078 1 38.25 85 GLN B C 1
ATOM 2895 O O . GLN B 1 85 ? 2.307 -0.542 21.016 1 38.25 85 GLN B O 1
ATOM 2900 N N . THR B 1 86 ? 0.584 -1.28 22.078 1 41.88 86 THR B N 1
ATOM 2901 C CA . THR B 1 86 ? 0.267 -1.928 20.812 1 41.88 86 THR B CA 1
ATOM 2902 C C . THR B 1 86 ? -0.493 -0.974 19.891 1 41.88 86 THR B C 1
ATOM 2904 O O . THR B 1 86 ? -1.377 -1.396 19.141 1 41.88 86 THR B O 1
ATOM 2907 N N . SER B 1 87 ? -0.811 0.279 20.312 1 42.41 87 SER B N 1
ATOM 2908 C CA . SER B 1 87 ? -1.613 1.363 19.766 1 42.41 87 SER B CA 1
ATOM 2909 C C . SER B 1 87 ? -1.435 1.463 18.25 1 42.41 87 SER B C 1
ATOM 2911 O O . SER B 1 87 ? -2.17 2.191 17.578 1 42.41 87 SER B O 1
ATOM 2913 N N . TYR B 1 88 ? -0.355 1.144 17.859 1 45.25 88 TYR B N 1
ATOM 2914 C CA . TYR B 1 88 ? 0.1 1.577 16.547 1 45.25 88 TYR B CA 1
ATOM 2915 C C . TYR B 1 88 ? -0.475 0.688 15.453 1 45.25 88 TYR B C 1
ATOM 2917 O O . TYR B 1 88 ? -0.156 0.86 14.273 1 45.25 88 TYR B O 1
ATOM 2925 N N . PHE B 1 89 ? -1.486 -0.287 15.984 1 52.09 89 PHE B N 1
ATOM 2926 C CA . PHE B 1 89 ? -1.791 -1.235 14.922 1 52.09 89 PHE B CA 1
ATOM 2927 C C . PHE B 1 89 ? -3.125 -0.901 14.266 1 52.09 89 PHE B C 1
ATOM 2929 O O . PHE B 1 89 ? -4.102 -0.598 14.953 1 52.09 89 PHE B O 1
ATOM 2936 N N . GLY B 1 90 ? -3.154 -0.231 13.211 1 59.16 90 GLY B N 1
ATOM 2937 C CA . GLY B 1 90 ? -4.355 0.004 12.422 1 59.16 90 GLY B CA 1
ATOM 2938 C C . GLY B 1 90 ? -4.953 -1.268 11.852 1 59.16 90 GLY B C 1
ATOM 2939 O O . GLY B 1 90 ? -4.324 -2.326 11.883 1 59.16 90 GLY B O 1
ATOM 2940 N N . ASP B 1 91 ? -6.371 -1.304 11.82 1 75.69 91 ASP B N 1
ATOM 2941 C CA . ASP B 1 91 ? -7.102 -2.314 11.062 1 75.69 91 ASP B CA 1
ATOM 2942 C C . ASP B 1 91 ? -6.996 -2.057 9.562 1 75.69 91 ASP B C 1
ATOM 2944 O O . ASP B 1 91 ? -7.234 -0.939 9.094 1 75.69 91 ASP B O 1
ATOM 2948 N N . VAL B 1 92 ? -6.359 -3.014 8.93 1 83.56 92 VAL B N 1
ATOM 2949 C CA . VAL B 1 92 ? -6.258 -2.891 7.48 1 83.56 92 VAL B CA 1
ATOM 2950 C C . VAL B 1 92 ? -7.242 -3.848 6.809 1 83.56 92 VAL B C 1
ATOM 2952 O O . VAL B 1 92 ? -7.344 -5.016 7.199 1 83.56 92 VAL B O 1
ATOM 2955 N N . SER B 1 93 ? -8.039 -3.277 5.934 1 88.69 93 SER B N 1
ATOM 2956 C CA . SER B 1 93 ? -8.953 -4.082 5.133 1 88.69 93 SER B CA 1
ATOM 2957 C C . SER B 1 93 ? -8.742 -3.848 3.641 1 88.69 93 SER B C 1
ATOM 2959 O O . SER B 1 93 ? -8.484 -2.717 3.217 1 88.69 93 SER B O 1
ATOM 2961 N N . VAL B 1 94 ? -8.836 -4.898 2.92 1 93 94 VAL B N 1
ATOM 2962 C CA . VAL B 1 94 ? -8.68 -4.848 1.47 1 93 94 VAL B CA 1
ATOM 2963 C C . VAL B 1 94 ? -9.906 -5.449 0.792 1 93 94 VAL B C 1
ATOM 2965 O O . VAL B 1 94 ? -10.422 -6.48 1.233 1 93 94 VAL B O 1
ATOM 2968 N N . VAL B 1 95 ? -10.336 -4.844 -0.291 1 94.19 95 VAL B N 1
ATOM 2969 C CA . VAL B 1 95 ? -11.516 -5.312 -1.018 1 94.19 95 VAL B CA 1
ATOM 2970 C C . VAL B 1 95 ? -11.094 -5.879 -2.373 1 94.19 95 VAL B C 1
ATOM 2972 O O . VAL B 1 95 ? -10.398 -5.207 -3.143 1 94.19 95 VAL B O 1
ATOM 2975 N N . TYR B 1 96 ? -11.539 -7.078 -2.615 1 95.75 96 TYR B N 1
ATOM 2976 C CA . TYR B 1 96 ? -11.242 -7.754 -3.871 1 95.75 96 TYR B CA 1
ATOM 2977 C C . TYR B 1 96 ? -12.523 -8.133 -4.602 1 95.75 96 TYR B C 1
ATOM 2979 O O . TYR B 1 96 ? -13.594 -8.188 -4 1 95.75 96 TYR B O 1
ATOM 2987 N N . GLU B 1 97 ? -12.414 -8.328 -5.91 1 95.25 97 GLU B N 1
ATOM 2988 C CA . GLU B 1 97 ? -13.531 -8.93 -6.637 1 95.25 97 GLU B CA 1
ATOM 2989 C C . GLU B 1 97 ? -13.844 -10.32 -6.105 1 95.25 97 GLU B C 1
ATOM 2991 O O . GLU B 1 97 ? -12.961 -11.016 -5.605 1 95.25 97 GLU B O 1
ATOM 2996 N N . TYR B 1 98 ? -15.062 -10.648 -6.215 1 94.06 98 TYR B N 1
ATOM 2997 C CA . TYR B 1 98 ? -15.531 -11.914 -5.66 1 94.06 98 TYR B CA 1
ATOM 2998 C C . TYR B 1 98 ? -15.305 -13.055 -6.645 1 94.06 98 TYR B C 1
ATOM 3000 O O . TYR B 1 98 ? -15.602 -12.922 -7.832 1 94.06 98 TYR B O 1
ATOM 3008 N N . GLY B 1 99 ? -14.727 -14.141 -6.102 1 93.31 99 GLY B N 1
ATOM 3009 C CA . GLY B 1 99 ? -14.602 -15.391 -6.832 1 93.31 99 GLY B CA 1
ATOM 3010 C C . GLY B 1 99 ? -14.969 -16.609 -5.996 1 93.31 99 GLY B C 1
ATOM 3011 O O . GLY B 1 99 ? -14.883 -16.562 -4.77 1 93.31 99 GLY B O 1
ATOM 3012 N N . MET B 1 100 ? -15.344 -17.594 -6.641 1 90.5 100 MET B N 1
ATOM 3013 C CA . MET B 1 100 ? -15.711 -18.844 -5.969 1 90.5 100 MET B CA 1
ATOM 3014 C C . MET B 1 100 ? -14.492 -19.734 -5.781 1 90.5 100 MET B C 1
ATOM 3016 O O . MET B 1 100 ? -13.555 -19.688 -6.57 1 90.5 100 MET B O 1
ATOM 3020 N N . GLY B 1 101 ? -14.602 -20.484 -4.711 1 90.5 101 GLY B N 1
ATOM 3021 C CA . GLY B 1 101 ? -13.547 -21.469 -4.504 1 90.5 101 GLY B CA 1
ATOM 3022 C C . GLY B 1 101 ? -13.344 -22.391 -5.695 1 90.5 101 GLY B C 1
ATOM 3023 O O . GLY B 1 101 ? -14.297 -22.734 -6.395 1 90.5 101 GLY B O 1
ATOM 3024 N N . LEU B 1 102 ? -12.102 -22.75 -5.844 1 91.06 102 LEU B N 1
ATOM 3025 C CA . LEU B 1 102 ? -11.742 -23.594 -6.977 1 91.06 102 LEU B CA 1
ATOM 3026 C C . LEU B 1 102 ? -11.547 -25.031 -6.535 1 91.06 102 LEU B C 1
ATOM 3028 O O . LEU B 1 102 ? -10.812 -25.297 -5.578 1 91.06 102 LEU B O 1
ATOM 3032 N N . ASP B 1 103 ? -12.273 -25.906 -7.141 1 90.62 103 ASP B N 1
ATOM 3033 C CA . ASP B 1 103 ? -12.039 -27.344 -7.031 1 90.62 103 ASP B CA 1
ATOM 3034 C C . ASP B 1 103 ? -11.609 -27.922 -8.375 1 90.62 103 ASP B C 1
ATOM 3036 O O . ASP B 1 103 ? -12.445 -28.141 -9.258 1 90.62 103 ASP B O 1
ATOM 3040 N N . LEU B 1 104 ? -10.398 -28.234 -8.43 1 90.88 104 LEU B N 1
ATOM 3041 C CA . LEU B 1 104 ? -9.812 -28.688 -9.688 1 90.88 104 LEU B CA 1
ATOM 3042 C C . LEU B 1 104 ? -10.422 -30.031 -10.102 1 90.88 104 LEU B C 1
ATOM 3044 O O . LEU B 1 104 ? -10.516 -30.328 -11.297 1 90.88 104 LEU B O 1
ATOM 3048 N N . ASN B 1 105 ? -10.836 -30.766 -9.172 1 86.31 105 ASN B N 1
ATOM 3049 C CA . ASN B 1 105 ? -11.336 -32.094 -9.461 1 86.31 105 ASN B CA 1
ATOM 3050 C C . ASN B 1 105 ? -12.805 -32.062 -9.891 1 86.31 105 ASN B C 1
ATOM 3052 O O . ASN B 1 105 ? -13.32 -33.062 -10.414 1 86.31 105 ASN B O 1
ATOM 3056 N N . ALA B 1 106 ? -13.367 -30.969 -9.68 1 88 106 ALA B N 1
ATOM 3057 C CA . ALA B 1 106 ? -14.789 -30.875 -9.984 1 88 106 ALA B CA 1
ATOM 3058 C C . ALA B 1 106 ? -15.039 -29.969 -11.188 1 88 106 ALA B C 1
ATOM 3060 O O . ALA B 1 106 ? -16.172 -29.547 -11.43 1 88 106 ALA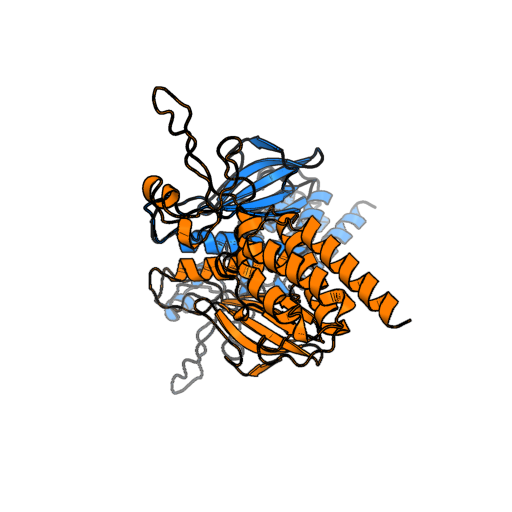 B O 1
ATOM 3061 N N . LEU B 1 107 ? -14.102 -29.781 -11.922 1 89.88 107 LEU B N 1
ATOM 3062 C CA . LEU B 1 107 ? -14.266 -28.891 -13.062 1 89.88 107 LEU B CA 1
ATOM 3063 C C . LEU B 1 107 ? -14.93 -29.609 -14.227 1 89.88 107 LEU B C 1
ATOM 3065 O O . LEU B 1 107 ? -14.492 -30.688 -14.625 1 89.88 107 LEU B O 1
ATOM 3069 N N . ASN B 1 108 ? -16.031 -29.203 -14.586 1 91.69 108 ASN B N 1
ATOM 3070 C CA . ASN B 1 108 ? -16.688 -29.641 -15.812 1 91.69 108 ASN B CA 1
ATOM 3071 C C . ASN B 1 108 ? -16.5 -28.641 -16.938 1 91.69 108 ASN B C 1
ATOM 3073 O O . ASN B 1 108 ? -17.281 -27.688 -17.078 1 91.69 108 ASN B O 1
ATOM 3077 N N . LEU B 1 109 ? -15.492 -28.875 -17.75 1 96.25 109 LEU B N 1
ATOM 3078 C CA . LEU B 1 109 ? -15.07 -27.891 -18.75 1 96.25 109 LEU B CA 1
ATOM 3079 C C . LEU B 1 109 ? -15.086 -28.5 -20.141 1 96.25 109 LEU B C 1
ATOM 3081 O O . LEU B 1 109 ? -14.836 -29.688 -20.312 1 96.25 109 LEU B O 1
ATOM 3085 N N . THR B 1 110 ? -15.398 -27.688 -21.062 1 96.56 110 THR B N 1
ATOM 3086 C CA . THR B 1 110 ? -15.188 -28.047 -22.453 1 96.56 110 THR B CA 1
ATOM 3087 C C . THR B 1 110 ? -13.703 -28.031 -22.797 1 96.56 110 THR B C 1
ATOM 3089 O O . THR B 1 110 ? -12.891 -27.516 -22.031 1 96.56 110 THR B O 1
ATOM 3092 N N . ILE B 1 111 ? -13.391 -28.656 -23.875 1 97.5 111 ILE B N 1
ATOM 3093 C CA . ILE B 1 111 ? -12.016 -28.656 -24.359 1 97.5 111 ILE B CA 1
ATOM 3094 C C . ILE B 1 111 ? -11.516 -27.234 -24.516 1 97.5 111 ILE B C 1
ATOM 3096 O O . ILE B 1 111 ? -10.391 -26.906 -24.109 1 97.5 111 ILE B O 1
ATOM 3100 N N . ALA B 1 112 ? -12.352 -26.359 -25.078 1 96.5 112 ALA B N 1
ATOM 3101 C CA . ALA B 1 112 ? -11.992 -24.953 -25.281 1 96.5 112 ALA B CA 1
ATOM 3102 C C . ALA B 1 112 ? -11.703 -24.25 -23.953 1 96.5 112 ALA B C 1
ATOM 3104 O O . ALA B 1 112 ? -10.742 -23.5 -23.844 1 96.5 112 ALA B O 1
ATOM 3105 N N . GLU B 1 113 ? -12.508 -24.531 -23 1 97.12 113 GLU B N 1
ATOM 3106 C CA . GLU B 1 113 ? -12.32 -23.938 -21.688 1 97.12 113 GLU B CA 1
ATOM 3107 C C . GLU B 1 113 ? -11.031 -24.422 -21.031 1 97.12 113 GLU B C 1
ATOM 3109 O O . GLU B 1 113 ? -10.32 -23.641 -20.406 1 97.12 113 GLU B O 1
ATOM 3114 N N . ARG B 1 114 ? -10.781 -25.688 -21.125 1 97.88 114 ARG B N 1
ATOM 3115 C CA . ARG B 1 114 ? -9.555 -26.266 -20.594 1 97.88 114 ARG B CA 1
ATOM 3116 C C . ARG B 1 114 ? -8.32 -25.594 -21.188 1 97.88 114 ARG B C 1
ATOM 3118 O O . ARG B 1 114 ? -7.41 -25.203 -20.453 1 97.88 114 ARG B O 1
ATOM 3125 N N . LEU B 1 115 ? -8.359 -25.453 -22.484 1 98.44 115 LEU B N 1
ATOM 3126 C CA . LEU B 1 115 ? -7.238 -24.828 -23.172 1 98.44 115 LEU B CA 1
ATOM 3127 C C . LEU B 1 115 ? -7.121 -23.359 -22.812 1 98.44 115 LEU B C 1
ATOM 3129 O O . LEU B 1 115 ? -6.016 -22.844 -22.641 1 98.44 115 LEU B O 1
ATOM 3133 N N . ASN B 1 116 ? -8.211 -22.703 -22.656 1 98.19 116 ASN B N 1
ATOM 3134 C CA . ASN B 1 116 ? -8.195 -21.297 -22.297 1 98.19 116 ASN B CA 1
ATOM 3135 C C . ASN B 1 116 ? -7.613 -21.094 -20.891 1 98.19 116 ASN B C 1
ATOM 3137 O O . ASN B 1 116 ? -6.801 -20.188 -20.688 1 98.19 116 ASN B O 1
ATOM 3141 N N . HIS B 1 117 ? -8.078 -21.875 -19.969 1 98.38 117 HIS B N 1
ATOM 3142 C CA . HIS B 1 117 ? -7.531 -21.797 -18.609 1 98.38 117 HIS B CA 1
ATOM 3143 C C . HIS B 1 117 ? -6.031 -22.078 -18.609 1 98.38 117 HIS B C 1
ATOM 3145 O O . HIS B 1 117 ? -5.273 -21.391 -17.922 1 98.38 117 HIS B O 1
ATOM 3151 N N . ALA B 1 118 ? -5.641 -23.109 -19.344 1 98.62 118 ALA B N 1
ATOM 3152 C CA . ALA B 1 118 ? -4.219 -23.438 -19.422 1 98.62 118 ALA B CA 1
ATOM 3153 C C . ALA B 1 118 ? -3.424 -22.266 -20 1 98.62 118 ALA B C 1
ATOM 3155 O O . ALA B 1 118 ? -2.338 -21.953 -19.516 1 98.62 118 ALA B O 1
ATOM 3156 N N . ALA B 1 119 ? -3.957 -21.641 -21 1 98.75 119 ALA B N 1
ATOM 3157 C CA . ALA B 1 119 ? -3.309 -20.469 -21.609 1 98.75 119 ALA B CA 1
ATOM 3158 C C . ALA B 1 119 ? -3.209 -19.312 -20.609 1 98.75 119 ALA B C 1
ATOM 3160 O O . ALA B 1 119 ? -2.164 -18.672 -20.5 1 98.75 119 ALA B O 1
ATOM 3161 N N . ASP B 1 120 ? -4.289 -19.062 -19.938 1 98.62 120 ASP B N 1
ATOM 3162 C CA . ASP B 1 120 ? -4.312 -18 -18.938 1 98.62 120 ASP B CA 1
ATOM 3163 C C . ASP B 1 120 ? -3.275 -18.234 -17.844 1 98.62 120 ASP B C 1
ATOM 3165 O O . ASP B 1 120 ? -2.545 -17.328 -17.453 1 98.62 120 ASP B O 1
ATOM 3169 N N . LEU B 1 121 ? -3.219 -19.453 -17.375 1 98.44 121 LEU B N 1
ATOM 3170 C CA . LEU B 1 121 ? -2.301 -19.781 -16.297 1 98.44 121 LEU B CA 1
ATOM 3171 C C . LEU B 1 121 ? -0.854 -19.75 -16.781 1 98.44 121 LEU B C 1
ATOM 3173 O O . LEU B 1 121 ? 0.043 -19.344 -16.031 1 98.44 121 LEU B O 1
ATOM 3177 N N . SER B 1 122 ? -0.645 -20.188 -18 1 98.75 122 SER B N 1
ATOM 3178 C CA . SER B 1 122 ? 0.7 -20.078 -18.562 1 98.75 122 SER B CA 1
ATOM 3179 C C . SER B 1 122 ? 1.121 -18.609 -18.703 1 98.75 122 SER B C 1
ATOM 3181 O O . SER B 1 122 ? 2.273 -18.266 -18.438 1 98.75 122 SER B O 1
ATOM 3183 N N . SER B 1 123 ? 0.212 -17.812 -19.125 1 98.62 123 SER B N 1
ATOM 3184 C CA . SER B 1 123 ? 0.47 -16.375 -19.203 1 98.62 123 SER B CA 1
ATOM 3185 C C . SER B 1 123 ? 0.775 -15.789 -17.828 1 98.62 123 SER B C 1
ATOM 3187 O O . SER B 1 123 ? 1.638 -14.914 -17.703 1 98.62 123 SER B O 1
ATOM 3189 N N . LEU B 1 124 ? 0.045 -16.203 -16.859 1 98.31 124 LEU B N 1
ATOM 3190 C CA . LEU B 1 124 ? 0.295 -15.758 -15.492 1 98.31 124 LEU B CA 1
ATOM 3191 C C . LEU B 1 124 ? 1.712 -16.109 -15.055 1 98.31 124 LEU B C 1
ATOM 3193 O O . LEU B 1 124 ? 2.414 -15.281 -14.477 1 98.31 124 LEU B O 1
ATOM 3197 N N . LEU B 1 125 ? 2.107 -17.328 -15.32 1 98.25 125 LEU B N 1
ATOM 3198 C CA . LEU B 1 125 ? 3.453 -17.766 -14.961 1 98.25 125 LEU B CA 1
ATOM 3199 C C . LEU B 1 125 ? 4.504 -16.891 -15.625 1 98.25 125 LEU B C 1
ATOM 3201 O O . LEU B 1 125 ? 5.484 -16.5 -14.984 1 98.25 125 LEU B O 1
ATOM 3205 N N . SER B 1 126 ? 4.285 -16.609 -16.875 1 98.31 126 SER B N 1
ATOM 3206 C CA . SER B 1 126 ? 5.191 -15.711 -17.594 1 98.31 126 SER B CA 1
ATOM 3207 C C . SER B 1 126 ? 5.215 -14.32 -16.953 1 98.31 126 SER B C 1
ATOM 3209 O O . SER B 1 126 ? 6.285 -13.742 -16.75 1 98.31 126 SER B O 1
ATOM 3211 N N . TYR B 1 127 ? 4.09 -13.859 -16.672 1 98.12 127 TYR B N 1
ATOM 3212 C CA . TYR B 1 127 ? 3.98 -12.539 -16.062 1 98.12 127 TYR B CA 1
ATOM 3213 C C . TYR B 1 127 ? 4.723 -12.5 -14.727 1 98.12 127 TYR B C 1
ATOM 3215 O O . TYR B 1 127 ? 5.445 -11.539 -14.438 1 98.12 127 TYR B O 1
ATOM 3223 N N . LEU B 1 128 ? 4.562 -13.508 -13.898 1 97.19 128 LEU B N 1
ATOM 3224 C CA . LEU B 1 128 ? 5.223 -13.562 -12.594 1 97.19 128 LEU B CA 1
ATOM 3225 C C . LEU B 1 128 ? 6.738 -13.617 -12.758 1 97.19 128 LEU B C 1
ATOM 3227 O O . LEU B 1 128 ? 7.477 -13.047 -11.953 1 97.19 128 LEU B O 1
ATOM 3231 N N . HIS B 1 129 ? 7.145 -14.25 -13.766 1 97.19 129 HIS B N 1
ATOM 3232 C CA . HIS B 1 129 ? 8.578 -14.383 -14 1 97.19 129 HIS B CA 1
ATOM 3233 C C . HIS B 1 129 ? 9.172 -13.07 -14.492 1 97.19 129 HIS B C 1
ATOM 3235 O O . HIS B 1 129 ? 10.289 -12.703 -14.109 1 97.19 129 HIS B O 1
ATOM 3241 N N . TYR B 1 130 ? 8.445 -12.352 -15.328 1 96.44 130 TYR B N 1
ATOM 3242 C CA . TYR B 1 130 ? 8.969 -11.148 -15.961 1 96.44 130 TYR B CA 1
ATOM 3243 C C . TYR B 1 130 ? 8.359 -9.898 -15.336 1 96.44 130 TYR B C 1
ATOM 3245 O O . TYR B 1 130 ? 8.344 -8.828 -15.953 1 96.44 130 TYR B O 1
ATOM 3253 N N . SER B 1 131 ? 7.832 -10 -14.18 1 93.81 131 SER B N 1
ATOM 3254 C CA . SER B 1 131 ? 7.121 -8.883 -13.555 1 93.81 131 SER B CA 1
ATOM 3255 C C . SER B 1 131 ? 8.047 -7.688 -13.344 1 93.81 131 SER B C 1
ATOM 3257 O O . SER B 1 131 ? 9.266 -7.844 -13.273 1 93.81 131 SER B O 1
ATOM 3259 N N . PRO B 1 132 ? 7.477 -6.562 -13.211 1 86.12 132 PRO B N 1
ATOM 3260 C CA . PRO B 1 132 ? 8.289 -5.375 -12.938 1 86.12 132 PRO B CA 1
ATOM 3261 C C . PRO B 1 132 ? 8.969 -5.434 -11.57 1 86.12 132 PRO B C 1
ATOM 3263 O O . PRO B 1 132 ? 9.891 -4.66 -11.297 1 86.12 132 PRO B O 1
ATOM 3266 N N . LEU B 1 133 ? 8.594 -6.371 -10.695 1 87.94 133 LEU B N 1
ATOM 3267 C CA . LEU B 1 133 ? 9.156 -6.508 -9.352 1 87.94 133 LEU B CA 1
ATOM 3268 C C . LEU B 1 133 ? 10.266 -7.551 -9.336 1 87.94 133 LEU B C 1
ATOM 3270 O O . LEU B 1 133 ? 10.805 -7.875 -8.273 1 87.94 133 LEU B O 1
ATOM 3274 N N . GLY B 1 134 ? 10.57 -8.016 -10.57 1 89.38 134 GLY B N 1
ATOM 3275 C CA . GLY B 1 134 ? 11.492 -9.133 -10.664 1 89.38 134 GLY B CA 1
ATOM 3276 C C . GLY B 1 134 ? 10.781 -10.469 -10.805 1 89.38 134 GLY B C 1
ATOM 3277 O O . GLY B 1 134 ? 9.555 -10.523 -10.914 1 89.38 134 GLY B O 1
ATOM 3278 N N . SER B 1 135 ? 11.609 -11.531 -10.805 1 92.88 135 SER B N 1
ATOM 3279 C CA . SER B 1 135 ? 11.023 -12.867 -10.891 1 92.88 135 SER B CA 1
ATOM 3280 C C . SER B 1 135 ? 10.383 -13.273 -9.57 1 92.88 135 SER B C 1
ATOM 3282 O O . SER B 1 135 ? 11.055 -13.344 -8.539 1 92.88 135 SER B O 1
ATOM 3284 N N . LEU B 1 136 ? 9.141 -13.523 -9.641 1 93.69 136 LEU B N 1
ATOM 3285 C CA . LEU B 1 136 ? 8.359 -13.789 -8.43 1 93.69 136 LEU B CA 1
ATOM 3286 C C . LEU B 1 136 ? 8.133 -15.281 -8.25 1 93.69 136 LEU B C 1
ATOM 3288 O O . LEU B 1 136 ? 7.941 -16.016 -9.227 1 93.69 136 LEU B O 1
ATOM 3292 N N . ALA B 1 137 ? 8.156 -15.68 -7.004 1 90.75 137 ALA B N 1
ATOM 3293 C CA . ALA B 1 137 ? 7.75 -17.031 -6.645 1 90.75 137 ALA B CA 1
ATOM 3294 C C . ALA B 1 137 ? 6.906 -17.031 -5.371 1 90.75 137 ALA B C 1
ATOM 3296 O O . ALA B 1 137 ? 7.188 -16.297 -4.434 1 90.75 137 ALA B O 1
ATOM 3297 N N . ASP B 1 138 ? 5.895 -17.688 -5.406 1 84.25 138 ASP B N 1
ATOM 3298 C CA . ASP B 1 138 ? 5.117 -17.922 -4.191 1 84.25 138 ASP B CA 1
ATOM 3299 C C . ASP B 1 138 ? 5.375 -19.328 -3.637 1 84.25 138 ASP B C 1
ATOM 3301 O O . ASP B 1 138 ? 4.949 -20.328 -4.223 1 84.25 138 ASP B O 1
ATOM 3305 N N . PHE B 1 139 ? 5.863 -19.391 -2.422 1 72.56 139 PHE B N 1
ATOM 3306 C CA . PHE B 1 139 ? 6.34 -20.672 -1.879 1 72.56 139 PHE B CA 1
ATOM 3307 C C . PHE B 1 139 ? 5.18 -21.484 -1.335 1 72.56 139 PHE B C 1
ATOM 3309 O O . PHE B 1 139 ? 5.336 -22.672 -1.047 1 72.56 139 PHE B O 1
ATOM 3316 N N . ASP B 1 140 ? 4.039 -20.906 -1.351 1 78 140 ASP B N 1
ATOM 3317 C CA . ASP B 1 140 ? 2.889 -21.641 -0.845 1 78 140 ASP B CA 1
ATOM 3318 C C . ASP B 1 140 ? 1.775 -21.703 -1.889 1 78 140 ASP B C 1
ATOM 3320 O O . ASP B 1 140 ? 0.622 -21.984 -1.558 1 78 140 ASP B O 1
ATOM 3324 N N . ILE B 1 141 ? 2.094 -21.453 -3.092 1 84.5 141 ILE B N 1
ATOM 3325 C CA . ILE B 1 141 ? 1.053 -21.406 -4.113 1 84.5 141 ILE B CA 1
ATOM 3326 C C . ILE B 1 141 ? 0.401 -22.781 -4.246 1 84.5 141 ILE B C 1
ATOM 3328 O O . ILE B 1 141 ? 1.094 -23.797 -4.32 1 84.5 141 ILE B O 1
ATOM 3332 N N . LYS B 1 142 ? -0.898 -22.844 -4.172 1 88.5 142 LYS B N 1
ATOM 3333 C CA . LYS B 1 142 ? -1.729 -24.031 -4.277 1 88.5 142 LYS B CA 1
ATOM 3334 C C . LYS B 1 142 ? -3.123 -23.688 -4.801 1 88.5 142 LYS B C 1
ATOM 3336 O O . LYS B 1 142 ? -3.51 -22.516 -4.824 1 88.5 142 LYS B O 1
ATOM 3341 N N . PRO B 1 143 ? -3.828 -24.719 -5.215 1 90.69 143 PRO B N 1
ATOM 3342 C CA . PRO B 1 143 ? -5.137 -24.453 -5.82 1 90.69 143 PRO B CA 1
ATOM 3343 C C . PRO B 1 143 ? -6.047 -23.625 -4.922 1 90.69 143 PRO B C 1
ATOM 3345 O O . PRO B 1 143 ? -6.82 -22.797 -5.418 1 90.69 143 PRO B O 1
ATOM 3348 N N . GLU B 1 144 ? -5.902 -23.688 -3.594 1 88.62 144 GLU B N 1
ATOM 3349 C CA . GLU B 1 144 ? -6.742 -22.953 -2.65 1 88.62 144 GLU B CA 1
ATOM 3350 C C . GLU B 1 144 ? -6.508 -21.453 -2.754 1 88.62 144 GLU B C 1
ATOM 3352 O O . GLU B 1 144 ? -7.336 -20.656 -2.303 1 88.62 144 GLU B O 1
ATOM 3357 N N . HIS B 1 145 ? -5.461 -21.125 -3.379 1 92.06 145 HIS B N 1
ATOM 3358 C CA . HIS B 1 145 ? -5.113 -19.719 -3.525 1 92.06 145 HIS B CA 1
ATOM 3359 C C . HIS B 1 145 ? -5.691 -19.141 -4.812 1 92.06 145 HIS B C 1
ATOM 3361 O O . HIS B 1 145 ? -5.449 -17.984 -5.141 1 92.06 145 HIS B O 1
ATOM 3367 N N . PHE B 1 146 ? -6.414 -19.984 -5.508 1 94.56 146 PHE B N 1
ATOM 3368 C CA . PHE B 1 146 ? -7.062 -19.562 -6.742 1 94.56 146 PHE B CA 1
ATOM 3369 C C . PHE B 1 146 ? -8.578 -19.562 -6.59 1 94.56 146 PHE B C 1
ATOM 3371 O O . PHE B 1 146 ? -9.125 -20.312 -5.777 1 94.56 146 PHE B O 1
ATOM 3378 N N . LYS B 1 147 ? -9.195 -18.656 -7.363 1 94.75 147 LYS B N 1
ATOM 3379 C CA . LYS B 1 147 ? -10.648 -18.547 -7.41 1 94.75 147 LYS B CA 1
ATOM 3380 C C . LYS B 1 147 ? -11.156 -18.562 -8.852 1 94.75 147 LYS B C 1
ATOM 3382 O O . LYS B 1 147 ? -10.406 -18.266 -9.781 1 94.75 147 LYS B O 1
ATOM 3387 N N . MET B 1 148 ? -12.383 -19.016 -8.945 1 94.38 148 MET B N 1
ATOM 3388 C CA . MET B 1 148 ? -13.07 -18.953 -10.234 1 94.38 148 MET B CA 1
ATOM 3389 C C . MET B 1 148 ? -13.945 -17.719 -10.32 1 94.38 148 MET B C 1
ATOM 3391 O O . MET B 1 148 ? -14.852 -17.531 -9.5 1 94.38 148 MET B O 1
ATOM 3395 N N . LEU B 1 149 ? -13.633 -16.875 -11.258 1 93.75 149 LEU B N 1
ATOM 3396 C CA . LEU B 1 149 ? -14.352 -15.617 -11.461 1 93.75 149 LEU B CA 1
ATOM 3397 C C . LEU B 1 149 ? -14.75 -15.461 -12.93 1 93.75 149 LEU B C 1
ATOM 3399 O O . LEU B 1 149 ? -13.883 -15.297 -13.797 1 93.75 149 LEU B O 1
ATOM 3403 N N . ASN B 1 150 ? -16.016 -15.523 -13.203 1 89.38 150 ASN B N 1
ATOM 3404 C CA . ASN B 1 150 ? -16.531 -15.336 -14.555 1 89.38 150 ASN B CA 1
ATOM 3405 C C . ASN B 1 150 ? -15.805 -16.234 -15.555 1 89.38 150 ASN B C 1
ATOM 3407 O O . ASN B 1 150 ? -15.328 -15.766 -16.594 1 89.38 150 ASN B O 1
ATOM 3411 N N . GLY B 1 151 ? -15.57 -17.469 -15.156 1 91.56 151 GLY B N 1
ATOM 3412 C CA . GLY B 1 151 ? -15 -18.453 -16.062 1 91.56 151 GLY B CA 1
ATOM 3413 C C . GLY B 1 151 ? -13.492 -18.375 -16.156 1 91.56 151 GLY B C 1
ATOM 3414 O O . GLY B 1 151 ? -12.891 -18.938 -17.062 1 91.56 151 GLY B O 1
ATOM 3415 N N . LYS B 1 152 ? -12.906 -17.641 -15.266 1 95.38 152 LYS B N 1
ATOM 3416 C CA . LYS B 1 152 ? -11.453 -17.531 -15.266 1 95.38 152 LYS B CA 1
ATOM 3417 C C . LYS B 1 152 ? -10.867 -17.938 -13.906 1 95.38 152 LYS B C 1
ATOM 3419 O O . LYS B 1 152 ? -11.43 -17.594 -12.859 1 95.38 152 LYS B O 1
ATOM 3424 N N . ILE B 1 153 ? -9.828 -18.672 -14.008 1 97 153 ILE B N 1
ATOM 3425 C CA . ILE B 1 153 ? -9.086 -18.984 -12.789 1 97 153 ILE B CA 1
ATOM 3426 C C . ILE B 1 153 ? -8.117 -17.859 -12.453 1 97 153 ILE B C 1
ATOM 3428 O O . ILE B 1 153 ? -7.27 -17.484 -13.273 1 97 153 ILE B O 1
ATOM 3432 N N . LYS B 1 154 ? -8.289 -17.297 -11.234 1 97.31 154 LYS B N 1
ATOM 3433 C CA . LYS B 1 154 ? -7.461 -16.156 -10.836 1 97.31 154 LYS B CA 1
ATOM 3434 C C . LYS B 1 154 ? -6.797 -16.406 -9.484 1 97.31 154 LYS B C 1
ATOM 3436 O O . LYS B 1 154 ? -7.41 -16.969 -8.578 1 97.31 154 LYS B O 1
ATOM 3441 N N . LEU B 1 155 ? -5.555 -15.969 -9.406 1 96.44 155 LEU B N 1
ATOM 3442 C CA . LEU B 1 155 ? -4.793 -16.031 -8.164 1 96.44 155 LEU B CA 1
ATOM 3443 C C . LEU B 1 155 ? -5.148 -14.875 -7.242 1 96.44 155 LEU B C 1
ATOM 3445 O O . LEU B 1 155 ? -5.219 -13.727 -7.688 1 96.44 155 LEU B O 1
ATOM 3449 N N . ILE B 1 156 ? -5.41 -15.062 -5.922 1 92.56 156 ILE B N 1
ATOM 3450 C CA . ILE B 1 156 ? -5.801 -13.992 -5.012 1 92.56 156 ILE B CA 1
ATOM 3451 C C . ILE B 1 156 ? -4.785 -13.883 -3.875 1 92.56 156 ILE B C 1
ATOM 3453 O O . ILE B 1 156 ? -4.539 -12.797 -3.355 1 92.56 156 ILE B O 1
ATOM 3457 N N . ASP B 1 157 ? -4.125 -14.914 -3.447 1 89.62 157 ASP B N 1
ATOM 3458 C CA . ASP B 1 157 ? -3.23 -14.93 -2.293 1 89.62 157 ASP B CA 1
ATOM 3459 C C . ASP B 1 157 ? -1.778 -14.734 -2.719 1 89.62 157 ASP B C 1
ATOM 3461 O O . ASP B 1 157 ? -1.21 -15.578 -3.412 1 89.62 157 ASP B O 1
ATOM 3465 N N . LEU B 1 158 ? -1.218 -13.664 -2.256 1 90.06 158 LEU B N 1
ATOM 3466 C CA . LEU B 1 158 ? 0.159 -13.336 -2.607 1 90.06 158 LEU B CA 1
ATOM 3467 C C . LEU B 1 158 ? 1.011 -13.156 -1.354 1 90.06 158 LEU B C 1
ATOM 3469 O O . LEU B 1 158 ? 2.086 -12.555 -1.41 1 90.06 158 LEU B O 1
ATOM 3473 N N . ASP B 1 159 ? 0.595 -13.719 -0.219 1 83.12 159 ASP B N 1
ATOM 3474 C CA . ASP B 1 159 ? 1.193 -13.453 1.087 1 83.12 159 ASP B CA 1
ATOM 3475 C C . ASP B 1 159 ? 2.613 -14.016 1.161 1 83.12 159 ASP B C 1
ATOM 3477 O O . ASP B 1 159 ? 3.438 -13.531 1.939 1 83.12 159 ASP B O 1
ATOM 3481 N N . HIS B 1 160 ? 2.92 -15.016 0.309 1 82.38 160 HIS B N 1
ATOM 3482 C CA . HIS B 1 160 ? 4.223 -15.664 0.406 1 82.38 160 HIS B CA 1
ATOM 3483 C C . HIS B 1 160 ? 5.082 -15.352 -0.814 1 82.38 160 HIS B C 1
ATOM 3485 O O . HIS B 1 160 ? 6.086 -16.031 -1.058 1 82.38 160 HIS B O 1
ATOM 3491 N N . MET B 1 161 ? 4.68 -14.406 -1.531 1 86.88 161 MET B N 1
ATOM 3492 C CA . MET B 1 161 ? 5.422 -14.062 -2.74 1 86.88 161 MET B CA 1
ATOM 3493 C C . MET B 1 161 ? 6.809 -13.531 -2.396 1 86.88 161 MET B C 1
ATOM 3495 O O . MET B 1 161 ? 6.957 -12.727 -1.476 1 86.88 161 MET B O 1
ATOM 3499 N N . ASN B 1 162 ? 7.727 -14.094 -3.113 1 84.44 162 ASN B N 1
ATOM 3500 C CA . ASN B 1 162 ? 9.133 -13.719 -3.002 1 84.44 162 ASN B CA 1
ATOM 3501 C C . ASN B 1 162 ? 9.68 -13.203 -4.328 1 84.44 162 ASN B C 1
ATOM 3503 O O . ASN B 1 162 ? 9.359 -13.75 -5.391 1 84.44 162 ASN B O 1
ATOM 3507 N N . ASN B 1 163 ? 10.414 -12.094 -4.238 1 88.19 163 ASN B N 1
ATOM 3508 C CA . ASN B 1 163 ? 10.977 -11.547 -5.473 1 88.19 163 ASN B CA 1
ATOM 3509 C C . ASN B 1 163 ? 12.5 -11.625 -5.48 1 88.19 163 ASN B C 1
ATOM 3511 O O . ASN B 1 163 ? 13.156 -10.938 -6.266 1 88.19 163 ASN B O 1
ATOM 3515 N N . VAL B 1 164 ? 13.102 -12.438 -4.594 1 85.25 164 VAL B N 1
ATOM 3516 C CA . VAL B 1 164 ? 14.547 -12.602 -4.523 1 85.25 164 VAL B CA 1
ATOM 3517 C C . VAL B 1 164 ? 14.922 -14.047 -4.844 1 85.25 164 VAL B C 1
ATOM 3519 O O . VAL B 1 164 ? 14.328 -14.984 -4.305 1 85.25 164 VAL B O 1
ATOM 3522 N N . GLU B 1 165 ? 15.898 -14.164 -5.727 1 87.31 165 GLU B N 1
ATOM 3523 C CA . GLU B 1 165 ? 16.453 -15.484 -6 1 87.31 165 GLU B CA 1
ATOM 3524 C C . GLU B 1 165 ? 17.391 -15.93 -4.879 1 87.31 165 GLU B C 1
ATOM 3526 O O . GLU B 1 165 ? 18.109 -15.109 -4.297 1 87.31 165 GLU B O 1
ATOM 3531 N N . PRO B 1 166 ? 17.344 -17.188 -4.578 1 82.5 166 PRO B N 1
ATOM 3532 C CA . PRO B 1 166 ? 18.281 -17.656 -3.549 1 82.5 166 PRO B CA 1
ATOM 3533 C C . PRO B 1 166 ? 19.734 -17.453 -3.934 1 82.5 166 PRO B C 1
ATOM 3535 O O . PRO B 1 166 ? 20.062 -17.375 -5.121 1 82.5 166 PRO B O 1
ATOM 3538 N N . THR B 1 167 ? 20.609 -17.266 -2.877 1 81 167 THR B N 1
ATOM 3539 C CA . THR B 1 167 ? 22.031 -17.078 -3.111 1 81 167 THR B CA 1
ATOM 3540 C C . THR B 1 167 ? 22.766 -18.422 -3.115 1 81 167 THR B C 1
ATOM 3542 O O . THR B 1 167 ? 22.25 -19.422 -2.592 1 81 167 THR B O 1
ATOM 3545 N N . CYS B 1 168 ? 23.891 -18.469 -3.791 1 78.31 168 CYS B N 1
ATOM 3546 C CA . CYS B 1 168 ? 24.75 -19.656 -3.801 1 78.31 168 CYS B CA 1
ATOM 3547 C C . CYS B 1 168 ? 26.172 -19.297 -3.391 1 78.31 168 CYS B C 1
ATOM 3549 O O . CYS B 1 168 ? 26.578 -18.141 -3.451 1 78.31 168 CYS B O 1
ATOM 3551 N N . SER B 1 169 ? 26.75 -19.984 -2.303 1 68.94 169 SER B N 1
ATOM 3552 C CA . SER B 1 169 ? 28.125 -19.734 -1.857 1 68.94 169 SER B CA 1
ATOM 3553 C C . SER B 1 169 ? 29.125 -20.578 -2.65 1 68.94 169 SER B C 1
ATOM 3555 O O . SER B 1 169 ? 28.828 -21.688 -3.061 1 68.94 169 SER B O 1
ATOM 3557 N N . LEU B 1 170 ? 30.141 -19.734 -3.059 1 55.09 170 LEU B N 1
ATOM 3558 C CA . LEU B 1 170 ? 31.312 -20.391 -3.643 1 55.09 170 LEU B CA 1
ATOM 3559 C C . LEU B 1 170 ? 32.062 -21.219 -2.596 1 55.09 170 LEU B C 1
ATOM 3561 O O . LEU B 1 170 ? 32.344 -20.719 -1.51 1 55.09 170 LEU B O 1
ATOM 3565 N N . THR B 1 171 ? 31.609 -22.312 -2.258 1 52.41 171 THR B N 1
ATOM 3566 C CA . THR B 1 171 ? 32.562 -23.016 -1.426 1 52.41 171 THR B CA 1
ATOM 3567 C C . THR B 1 171 ? 33.875 -23.266 -2.195 1 52.41 171 THR B C 1
ATOM 3569 O O . THR B 1 171 ? 33.844 -23.891 -3.264 1 52.41 171 THR B O 1
ATOM 3572 N N . LEU B 1 172 ? 34.75 -22.219 -2.139 1 44.84 172 LEU B N 1
ATOM 3573 C CA . LEU B 1 172 ? 36.094 -22.391 -2.625 1 44.84 172 LEU B CA 1
ATOM 3574 C C . LEU B 1 172 ? 36.719 -23.672 -2.053 1 44.84 172 LEU B C 1
ATOM 3576 O O . LEU B 1 172 ? 36.906 -23.781 -0.839 1 44.84 172 LEU B O 1
ATOM 3580 N N . SER B 1 173 ? 36.25 -24.797 -2.178 1 44.06 173 SER B N 1
ATOM 3581 C CA . SER B 1 173 ? 37.188 -25.828 -1.773 1 44.06 173 SER B CA 1
ATOM 3582 C C . SER B 1 173 ? 38.469 -25.797 -2.635 1 44.06 173 SER B C 1
ATOM 3584 O O . SER B 1 173 ? 38.438 -25.234 -3.734 1 44.06 173 SER B O 1
ATOM 3586 N N . THR B 1 174 ? 39.719 -26.047 -2.021 1 45.94 174 THR B N 1
ATOM 3587 C CA . THR B 1 174 ? 41.094 -26.062 -2.504 1 45.94 174 THR B CA 1
ATOM 3588 C C . THR B 1 174 ? 41.156 -26.328 -4.008 1 45.94 174 THR B C 1
ATOM 3590 O O . THR B 1 174 ? 42 -25.781 -4.715 1 45.94 174 THR B O 1
ATOM 3593 N N . SER B 1 175 ? 40.75 -27.469 -4.516 1 48.62 175 SER B N 1
ATOM 3594 C CA . SER B 1 175 ? 41.156 -27.938 -5.836 1 48.62 175 SER B CA 1
ATOM 3595 C C . SER B 1 175 ? 40.156 -27.484 -6.906 1 48.62 175 SER B C 1
ATOM 3597 O O . SER B 1 175 ? 40.5 -27.484 -8.102 1 48.62 175 SER B O 1
ATOM 3599 N N . HIS B 1 176 ? 38.719 -27.547 -6.641 1 43.19 176 HIS B N 1
ATOM 3600 C CA . HIS B 1 176 ? 37.75 -27.219 -7.676 1 43.19 176 HIS B CA 1
ATOM 3601 C C . HIS B 1 176 ? 36.656 -26.281 -7.145 1 43.19 176 HIS B C 1
ATOM 3603 O O . HIS B 1 176 ? 36.219 -26.422 -6.004 1 43.19 176 HIS B O 1
ATOM 3609 N N . LYS B 1 177 ? 36.562 -25.047 -7.57 1 50.88 177 LYS B N 1
ATOM 3610 C CA . LYS B 1 177 ? 35.469 -24.094 -7.398 1 50.88 177 LYS B CA 1
ATOM 3611 C C . LYS B 1 177 ? 34.125 -24.797 -7.477 1 50.88 177 LYS B C 1
ATOM 3613 O O . LYS B 1 177 ? 33.625 -25.125 -8.57 1 50.88 177 LYS B O 1
ATOM 3618 N N . ASN B 1 178 ? 33.75 -25.75 -6.504 1 47.38 178 ASN B N 1
ATOM 3619 C CA . ASN B 1 178 ? 32.5 -26.469 -6.551 1 47.38 178 ASN B CA 1
ATOM 3620 C C . ASN B 1 178 ? 31.344 -25.609 -6 1 47.38 178 ASN B C 1
ATOM 3622 O O . ASN B 1 178 ? 31.453 -25.047 -4.906 1 47.38 178 ASN B O 1
ATOM 3626 N N . PHE B 1 179 ? 30.562 -24.984 -6.812 1 54.03 179 PHE B N 1
ATOM 3627 C CA . PHE B 1 179 ? 29.359 -24.266 -6.406 1 54.03 179 PHE B CA 1
ATOM 3628 C C . PHE B 1 179 ? 28.328 -25.203 -5.801 1 54.03 179 PHE B C 1
ATOM 3630 O O . PHE B 1 179 ? 28.141 -26.328 -6.289 1 54.03 179 PHE B O 1
ATOM 3637 N N . LYS B 1 180 ? 27.953 -24.922 -4.531 1 62.72 180 LYS B N 1
ATOM 3638 C CA . LYS B 1 180 ? 26.797 -25.641 -3.996 1 62.72 180 LYS B CA 1
ATOM 3639 C C . LYS B 1 180 ? 25.641 -25.625 -4.988 1 62.72 180 LYS B C 1
ATOM 3641 O O . LYS B 1 180 ? 25.391 -24.625 -5.648 1 62.72 180 LYS B O 1
ATOM 3646 N N . PRO B 1 181 ? 25.078 -26.812 -5.293 1 69.25 181 PRO B N 1
ATOM 3647 C CA . PRO B 1 181 ? 23.969 -26.875 -6.242 1 69.25 181 PRO B CA 1
ATOM 3648 C C . PRO B 1 181 ? 22.812 -25.953 -5.848 1 69.25 181 PRO B C 1
ATOM 3650 O O . PRO B 1 181 ? 22.641 -25.641 -4.668 1 69.25 181 PRO B O 1
ATOM 3653 N N . CYS B 1 182 ? 22.188 -25.219 -6.777 1 79.5 182 CYS B N 1
ATOM 3654 C CA . CYS B 1 182 ? 20.984 -24.391 -6.66 1 79.5 182 CYS B CA 1
ATOM 3655 C C . CYS B 1 182 ? 19.734 -25.203 -6.922 1 79.5 182 CYS B C 1
ATOM 3657 O O . CYS B 1 182 ? 19.156 -25.141 -8.016 1 79.5 182 CYS B O 1
ATOM 3659 N N . PRO B 1 183 ? 19.406 -26.109 -5.871 1 77.56 183 PRO B N 1
ATOM 3660 C CA . PRO B 1 183 ? 18.219 -26.922 -6.129 1 77.56 183 PRO B CA 1
ATOM 3661 C C . PRO B 1 183 ? 16.922 -26.109 -6.113 1 77.56 183 PRO B C 1
ATOM 3663 O O . PRO B 1 183 ? 16.828 -25.125 -5.375 1 77.56 183 PRO B O 1
ATOM 3666 N N . PHE B 1 184 ? 15.961 -26.438 -7.004 1 75.75 184 PHE B N 1
ATOM 3667 C CA . PHE B 1 184 ? 14.68 -25.734 -6.98 1 75.75 184 PHE B CA 1
ATOM 3668 C C . PHE B 1 184 ? 13.547 -26.688 -6.637 1 75.75 184 PHE B C 1
ATOM 3670 O O . PHE B 1 184 ? 12.414 -26.266 -6.414 1 75.75 184 PHE B O 1
ATOM 3677 N N . ASN B 1 185 ? 13.992 -27.953 -6.465 1 69 185 ASN B N 1
ATOM 3678 C CA . ASN B 1 185 ? 12.953 -28.844 -5.953 1 69 185 ASN B CA 1
ATOM 3679 C C . ASN B 1 185 ? 12.641 -28.547 -4.488 1 69 185 ASN B C 1
ATOM 3681 O O . ASN B 1 185 ? 13.547 -28.406 -3.668 1 69 185 ASN B O 1
ATOM 3685 N N . ILE B 1 186 ? 11.43 -28.391 -4.18 1 62.97 186 ILE B N 1
ATOM 3686 C CA . ILE B 1 186 ? 10.984 -28.078 -2.826 1 62.97 186 ILE B CA 1
ATOM 3687 C C . ILE B 1 186 ? 11.578 -29.094 -1.846 1 62.97 186 ILE B C 1
ATOM 3689 O O . ILE B 1 186 ? 12.023 -28.719 -0.758 1 62.97 186 ILE B O 1
ATOM 3693 N N . SER B 1 187 ? 11.57 -30.391 -2.305 1 62.53 187 SER B N 1
ATOM 3694 C CA . SER B 1 187 ? 12.031 -31.469 -1.44 1 62.53 187 SER B CA 1
ATOM 3695 C C . SER B 1 187 ? 13.547 -31.438 -1.266 1 62.53 187 SER B C 1
ATOM 3697 O O . SER B 1 187 ? 14.078 -31.969 -0.294 1 62.53 187 SER B O 1
ATOM 3699 N N . CYS B 1 188 ? 14.164 -30.672 -2.193 1 67.31 188 CYS B N 1
ATOM 3700 C CA . CYS B 1 188 ? 15.617 -30.703 -2.174 1 67.31 188 CYS B CA 1
ATOM 3701 C C . CYS B 1 188 ? 16.172 -29.5 -1.419 1 67.31 188 CYS B C 1
ATOM 3703 O O . CYS B 1 188 ? 17.359 -29.469 -1.075 1 67.31 188 CYS B O 1
ATOM 3705 N N . GLN B 1 189 ? 15.32 -28.562 -1.174 1 59.41 189 GLN B N 1
ATOM 3706 C CA . GLN B 1 189 ? 15.828 -27.328 -0.615 1 59.41 189 GLN B CA 1
ATOM 3707 C C . GLN B 1 189 ? 16.469 -27.547 0.755 1 59.41 189 GLN B C 1
ATOM 3709 O O . GLN B 1 189 ? 17.391 -26.828 1.146 1 59.41 189 GLN B O 1
ATOM 3714 N N . GLU B 1 190 ? 16.047 -28.609 1.407 1 59.19 190 GLU B N 1
ATOM 3715 C CA . GLU B 1 190 ? 16.562 -28.844 2.754 1 59.19 190 GLU B CA 1
ATOM 3716 C C . GLU B 1 190 ? 17.656 -29.906 2.75 1 59.19 190 GLU B C 1
ATOM 3718 O O . GLU B 1 190 ? 18.234 -30.234 3.795 1 59.19 190 GLU B O 1
ATOM 3723 N N . LEU B 1 191 ? 17.938 -30.359 1.63 1 61.56 191 LEU B N 1
ATOM 3724 C CA . LEU B 1 191 ? 18.875 -31.484 1.562 1 61.56 191 LEU B CA 1
ATOM 3725 C C . LEU B 1 191 ? 20.312 -31 1.554 1 61.56 191 LEU B C 1
ATOM 3727 O O . LEU B 1 191 ? 20.594 -29.891 1.068 1 61.56 191 LEU B O 1
ATOM 3731 N N . THR B 1 192 ? 21.109 -31.719 2.254 1 59.94 192 THR B N 1
ATOM 3732 C CA . THR B 1 192 ? 22.531 -31.453 2.18 1 59.94 192 THR B CA 1
ATOM 3733 C C . THR B 1 192 ? 23.078 -31.75 0.781 1 59.94 192 THR B C 1
ATOM 3735 O O . THR B 1 192 ? 22.391 -32.406 -0.023 1 59.94 192 THR B O 1
ATOM 3738 N N . GLU B 1 193 ? 24.266 -31.219 0.537 1 61.59 193 GLU B N 1
ATOM 3739 C CA . GLU B 1 193 ? 24.922 -31.469 -0.745 1 61.59 193 GLU B CA 1
ATOM 3740 C C . GLU B 1 193 ? 25.047 -32.969 -1.027 1 61.59 193 GLU B C 1
ATOM 3742 O O . GLU B 1 193 ? 24.828 -33.406 -2.156 1 61.59 193 GLU B O 1
ATOM 3747 N N . ILE B 1 194 ? 25.375 -33.625 -0.034 1 59.91 194 ILE B N 1
ATOM 3748 C CA . ILE B 1 194 ? 25.562 -35.094 -0.147 1 59.91 194 ILE B CA 1
ATOM 3749 C C . ILE B 1 194 ? 24.234 -35.75 -0.443 1 59.91 194 ILE B C 1
ATOM 3751 O O . ILE B 1 194 ? 24.141 -36.594 -1.33 1 59.91 194 ILE B O 1
ATOM 3755 N N . GLU B 1 195 ? 23.203 -35.281 0.192 1 63.12 195 GLU B N 1
ATOM 3756 C CA . GLU B 1 195 ? 21.875 -35.875 0.011 1 63.12 195 GLU B CA 1
ATOM 3757 C C . GLU B 1 195 ? 21.344 -35.594 -1.385 1 63.12 195 GLU B C 1
ATOM 3759 O O . GLU B 1 195 ? 20.672 -36.438 -1.983 1 63.12 195 GLU B O 1
ATOM 3764 N N . MET B 1 196 ? 21.703 -34.375 -1.831 1 61.47 196 MET B N 1
ATOM 3765 C CA . MET B 1 196 ? 21.172 -33.969 -3.131 1 61.47 196 MET B CA 1
ATOM 3766 C C . MET B 1 196 ? 21.781 -34.812 -4.25 1 61.47 196 MET B C 1
ATOM 3768 O O . MET B 1 196 ? 21.141 -35.031 -5.285 1 61.47 196 MET B O 1
ATOM 3772 N N . ARG B 1 197 ? 22.969 -35.281 -3.932 1 60.91 197 ARG B N 1
ATOM 3773 C CA . ARG B 1 197 ? 23.656 -36.094 -4.93 1 60.91 197 ARG B CA 1
ATOM 3774 C C . ARG B 1 197 ? 22.938 -37.438 -5.137 1 60.91 197 ARG B C 1
ATOM 3776 O O . ARG B 1 197 ? 22.984 -38 -6.223 1 60.91 197 ARG B O 1
ATOM 3783 N N . TYR B 1 198 ? 22.438 -37.719 -4 1 59.34 198 TYR B N 1
ATOM 3784 C CA . TYR B 1 198 ? 21.781 -39.031 -4.074 1 59.34 198 TYR B CA 1
ATOM 3785 C C . TYR B 1 198 ? 20.312 -38.875 -4.426 1 59.34 198 TYR B C 1
ATOM 3787 O O . TYR B 1 198 ? 19.641 -39.875 -4.723 1 59.34 198 TYR B O 1
ATOM 3795 N N . THR B 1 199 ? 19.906 -37.531 -4.312 1 59.97 199 THR B N 1
ATOM 3796 C CA . THR B 1 199 ? 18.5 -37.281 -4.629 1 59.97 199 THR B CA 1
ATOM 3797 C C . THR B 1 199 ? 18.359 -36.625 -6 1 59.97 199 THR B C 1
ATOM 3799 O O . THR B 1 199 ? 19.266 -35.906 -6.441 1 59.97 199 THR B O 1
ATOM 3802 N N . LYS B 1 200 ? 17.688 -37.125 -6.891 1 67.19 200 LYS B N 1
ATOM 3803 C CA . LYS B 1 200 ? 17.422 -36.531 -8.211 1 67.19 200 LYS B CA 1
ATOM 3804 C C . LYS B 1 200 ? 16.891 -35.125 -8.094 1 67.19 200 LYS B C 1
ATOM 3806 O O . LYS B 1 200 ? 15.734 -34.844 -8.422 1 67.19 200 LYS B O 1
ATOM 3811 N N . CYS B 1 201 ? 17.797 -34.219 -7.566 1 73.81 201 CYS B N 1
ATOM 3812 C CA . CYS B 1 201 ? 17.391 -32.812 -7.441 1 73.81 201 CYS B CA 1
ATOM 3813 C C . CYS B 1 201 ? 17.672 -32.062 -8.727 1 73.81 201 CYS B C 1
ATOM 3815 O O . CYS B 1 201 ? 18.734 -32.25 -9.344 1 73.81 201 CYS B O 1
ATOM 3817 N N . GLN B 1 202 ? 16.656 -31.406 -9.148 1 79.69 202 GLN B N 1
ATOM 3818 C CA . GLN B 1 202 ? 16.859 -30.484 -10.266 1 79.69 202 GLN B CA 1
ATOM 3819 C C . GLN B 1 202 ? 17.469 -29.172 -9.797 1 79.69 202 GLN B C 1
ATOM 3821 O O . GLN B 1 202 ? 17.125 -28.672 -8.719 1 79.69 202 GLN B O 1
ATOM 3826 N N . THR B 1 203 ? 18.469 -28.719 -10.578 1 81.12 203 THR B N 1
ATOM 3827 C CA . THR B 1 203 ? 19.203 -27.531 -10.125 1 81.12 203 THR B CA 1
ATOM 3828 C C . THR B 1 203 ? 19.234 -26.469 -11.219 1 81.12 203 THR B C 1
ATOM 3830 O O . THR B 1 203 ? 19.062 -26.781 -12.398 1 81.12 203 THR B O 1
ATOM 3833 N N . VAL B 1 204 ? 19.344 -25.266 -10.758 1 86.5 204 VAL B N 1
ATOM 3834 C CA . VAL B 1 204 ? 19.656 -24.172 -11.664 1 86.5 204 VAL B CA 1
ATOM 3835 C C . VAL B 1 204 ? 21.125 -23.781 -11.516 1 86.5 204 VAL B C 1
ATOM 3837 O O . VAL B 1 204 ? 21.812 -24.266 -10.609 1 86.5 204 VAL B O 1
ATOM 3840 N N . LYS B 1 205 ? 21.578 -23.047 -12.469 1 80.69 205 LYS B N 1
ATOM 3841 C CA . LYS B 1 205 ? 22.984 -22.656 -12.43 1 80.69 205 LYS B CA 1
ATOM 3842 C C . LYS B 1 205 ? 23.203 -21.516 -11.43 1 80.69 205 LYS B C 1
ATOM 3844 O O . LYS B 1 205 ? 22.359 -20.625 -11.312 1 80.69 205 LYS B O 1
ATOM 3849 N N . CYS B 1 206 ? 24.281 -21.547 -10.719 1 83.25 206 CYS B N 1
ATOM 3850 C CA . CYS B 1 206 ? 24.719 -20.438 -9.891 1 83.25 206 CYS B CA 1
ATOM 3851 C C . CYS B 1 206 ? 25.359 -19.344 -10.742 1 83.25 206 CYS B C 1
ATOM 3853 O O . CYS B 1 206 ? 26.391 -19.578 -11.383 1 83.25 206 CYS B O 1
ATOM 3855 N N . ASP B 1 207 ? 24.734 -18.25 -10.812 1 84.75 207 ASP B N 1
ATOM 3856 C CA . ASP B 1 207 ? 25.219 -17.125 -11.594 1 84.75 207 ASP B CA 1
ATOM 3857 C C . ASP B 1 207 ? 25.641 -15.969 -10.688 1 84.75 207 ASP B C 1
ATOM 3859 O O . ASP B 1 207 ? 24.781 -15.242 -10.164 1 84.75 207 ASP B O 1
ATOM 3863 N N . LEU B 1 208 ? 26.922 -15.766 -10.555 1 82.31 208 LEU B N 1
ATOM 3864 C CA . LEU B 1 208 ? 27.453 -14.664 -9.766 1 82.31 208 LEU B CA 1
ATOM 3865 C C . LEU B 1 208 ? 26.844 -14.648 -8.367 1 82.31 208 LEU B C 1
ATOM 3867 O O . LEU B 1 208 ? 26.344 -13.617 -7.914 1 82.31 208 LEU B O 1
ATOM 3871 N N . GLY B 1 209 ? 26.75 -15.852 -7.801 1 82.25 209 GLY B N 1
ATOM 3872 C CA . GLY B 1 209 ? 26.328 -15.969 -6.414 1 82.25 209 GLY B CA 1
ATOM 3873 C C . GLY B 1 209 ? 24.828 -16.047 -6.246 1 82.25 209 GLY B C 1
ATOM 3874 O O . GLY B 1 209 ? 24.312 -15.992 -5.125 1 82.25 209 GLY B O 1
ATOM 3875 N N . VAL B 1 210 ? 24.125 -16.141 -7.391 1 86.5 210 VAL B N 1
ATOM 3876 C CA . VAL B 1 210 ? 22.672 -16.203 -7.34 1 86.5 210 VAL B CA 1
ATOM 3877 C C . VAL B 1 210 ? 22.172 -17.438 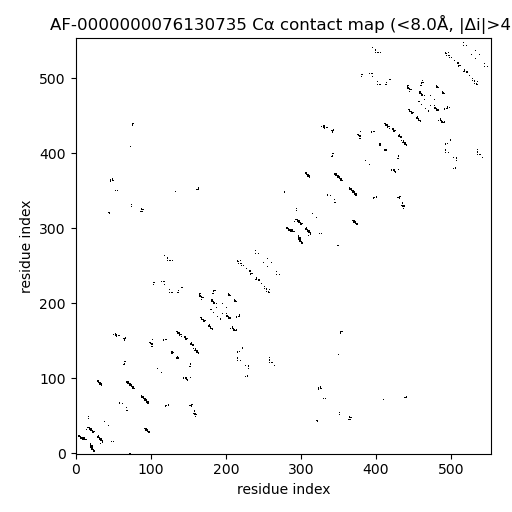-8.086 1 86.5 210 VAL B C 1
ATOM 3879 O O . VAL B 1 210 ? 22.656 -17.75 -9.164 1 86.5 210 VAL B O 1
ATOM 3882 N N . CYS B 1 211 ? 21.281 -18.141 -7.438 1 87.56 211 CYS B N 1
ATOM 3883 C CA . CYS B 1 211 ? 20.625 -19.266 -8.102 1 87.56 211 CYS B CA 1
ATOM 3884 C C . CYS B 1 211 ? 19.531 -18.766 -9.047 1 87.56 211 CYS B C 1
ATOM 3886 O O . CYS B 1 211 ? 18.344 -19.016 -8.82 1 87.56 211 CYS B O 1
ATOM 3888 N N . ARG B 1 212 ? 20 -18.203 -10.102 1 89.56 212 ARG B N 1
ATOM 3889 C CA . ARG B 1 212 ? 19.094 -17.531 -11.031 1 89.56 212 ARG B CA 1
ATOM 3890 C C . ARG B 1 212 ? 18.156 -18.547 -11.695 1 89.56 212 ARG B C 1
ATOM 3892 O O . ARG B 1 212 ? 18.609 -19.578 -12.195 1 89.56 212 ARG B O 1
ATOM 3899 N N . GLY B 1 213 ? 16.859 -18.25 -11.617 1 91.81 213 GLY B N 1
ATOM 3900 C CA . GLY B 1 213 ? 15.859 -19.109 -12.258 1 91.81 213 GLY B CA 1
ATOM 3901 C C . GLY B 1 213 ? 15.133 -20.016 -11.289 1 91.81 213 GLY B C 1
ATOM 3902 O O . GLY B 1 213 ? 14.219 -20.734 -11.68 1 91.81 213 GLY B O 1
ATOM 3903 N N . THR B 1 214 ? 15.531 -19.984 -10.109 1 89.12 214 THR B N 1
ATOM 3904 C CA . THR B 1 214 ? 14.891 -20.828 -9.102 1 89.12 214 THR B CA 1
ATOM 3905 C C . THR B 1 214 ? 13.414 -20.453 -8.953 1 89.12 214 THR B C 1
ATOM 3907 O O . THR B 1 214 ? 12.555 -21.328 -8.891 1 89.12 214 THR B O 1
ATOM 3910 N N . ASN B 1 215 ? 13.094 -19.203 -8.922 1 91.19 215 ASN B N 1
ATOM 3911 C CA . ASN B 1 215 ? 11.727 -18.75 -8.695 1 91.19 215 ASN B CA 1
ATOM 3912 C C . ASN B 1 215 ? 10.773 -19.266 -9.773 1 91.19 215 ASN B C 1
ATOM 3914 O O . ASN B 1 215 ? 9.711 -19.797 -9.461 1 91.19 215 ASN B O 1
ATOM 3918 N N . VAL B 1 216 ? 11.203 -19.125 -11.039 1 94.62 216 VAL B N 1
ATOM 3919 C CA . VAL B 1 216 ? 10.336 -19.516 -12.141 1 94.62 216 VAL B CA 1
ATOM 3920 C C . VAL B 1 216 ? 10.141 -21.031 -12.133 1 94.62 216 VAL B C 1
ATOM 3922 O O . VAL B 1 216 ? 9.047 -21.531 -12.398 1 94.62 216 VAL B O 1
ATOM 3925 N N . LYS B 1 217 ? 11.188 -21.734 -11.812 1 92.62 217 LYS B N 1
ATOM 3926 C CA . LYS B 1 217 ? 11.086 -23.188 -11.766 1 92.62 217 LYS B CA 1
ATOM 3927 C C . LYS B 1 217 ? 10.195 -23.641 -10.609 1 92.62 217 LYS B C 1
ATOM 3929 O O . LYS B 1 217 ? 9.43 -24.594 -10.75 1 92.62 217 LYS B O 1
ATOM 3934 N N . TYR B 1 218 ? 10.344 -22.953 -9.562 1 89.31 218 TYR B N 1
ATOM 3935 C CA . TYR B 1 218 ? 9.492 -23.25 -8.414 1 89.31 218 TYR B CA 1
ATOM 3936 C C . TYR B 1 218 ? 8.023 -23.078 -8.758 1 89.31 218 TYR B C 1
ATOM 3938 O O . TYR B 1 218 ? 7.207 -23.969 -8.484 1 89.31 218 TYR B O 1
ATOM 3946 N N . ASN B 1 219 ? 7.684 -22.016 -9.328 1 93.75 219 ASN B N 1
ATOM 3947 C CA . ASN B 1 219 ? 6.301 -21.75 -9.719 1 93.75 219 ASN B CA 1
ATOM 3948 C C . ASN B 1 219 ? 5.797 -22.797 -10.719 1 93.75 219 ASN B C 1
ATOM 3950 O O . ASN B 1 219 ? 4.648 -23.234 -10.633 1 93.75 219 ASN B O 1
ATOM 3954 N N . LEU B 1 220 ? 6.672 -23.125 -11.648 1 95.06 220 LEU B N 1
ATOM 3955 C CA . LEU B 1 220 ? 6.305 -24.125 -12.641 1 95.06 220 LEU B CA 1
ATOM 3956 C C . LEU B 1 220 ? 5.973 -25.453 -11.969 1 95.06 220 LEU B C 1
ATOM 3958 O O . LEU B 1 220 ? 4.996 -26.109 -12.328 1 95.06 220 LEU B O 1
ATOM 3962 N N . GLN B 1 221 ? 6.73 -25.75 -10.992 1 91.62 221 GLN B N 1
ATOM 3963 C CA . GLN B 1 221 ? 6.488 -27 -10.281 1 91.62 221 GLN B CA 1
ATOM 3964 C C . GLN B 1 221 ? 5.188 -26.938 -9.484 1 91.62 221 GLN B C 1
ATOM 3966 O O . GLN B 1 221 ? 4.371 -27.859 -9.539 1 91.62 221 GLN B O 1
ATOM 3971 N N . LYS B 1 222 ? 5.02 -25.906 -8.812 1 90.81 222 LYS B N 1
ATOM 3972 C CA . LYS B 1 222 ? 3.871 -25.781 -7.918 1 90.81 222 LYS B CA 1
ATOM 3973 C C . LYS B 1 222 ? 2.57 -25.672 -8.711 1 90.81 222 LYS B C 1
ATOM 3975 O O . LYS B 1 222 ? 1.536 -26.188 -8.281 1 90.81 222 LYS B O 1
ATOM 3980 N N . MET B 1 223 ? 2.635 -25.047 -9.844 1 95 223 MET B N 1
ATOM 3981 C CA . MET B 1 223 ? 1.405 -24.844 -10.602 1 95 223 MET B CA 1
ATOM 3982 C C . MET B 1 223 ? 1.184 -25.969 -11.602 1 95 223 MET B C 1
ATOM 3984 O O . MET B 1 223 ? 0.18 -25.984 -12.312 1 95 223 MET B O 1
ATOM 3988 N N . ASN B 1 224 ? 2.084 -26.922 -11.617 1 95.75 224 ASN B N 1
ATOM 3989 C CA . ASN B 1 224 ? 1.976 -28.031 -12.57 1 95.75 224 ASN B CA 1
ATOM 3990 C C . ASN B 1 224 ? 0.67 -28.797 -12.391 1 95.75 224 ASN B C 1
ATOM 3992 O O . ASN B 1 224 ? 0.112 -29.312 -13.359 1 95.75 224 ASN B O 1
ATOM 3996 N N . ILE B 1 225 ? 0.161 -28.828 -11.25 1 95.75 225 ILE B N 1
ATOM 3997 C CA . ILE B 1 225 ? -1.062 -29.578 -10.969 1 95.75 225 ILE B CA 1
ATOM 3998 C C . ILE B 1 225 ? -2.205 -29.031 -11.82 1 95.75 225 ILE B C 1
ATOM 4000 O O . ILE B 1 225 ? -3.051 -29.797 -12.297 1 95.75 225 ILE B O 1
ATOM 4004 N N . PHE B 1 226 ? -2.256 -27.797 -12.047 1 97.19 226 PHE B N 1
ATOM 4005 C CA . PHE B 1 226 ? -3.293 -27.219 -12.891 1 97.19 226 PHE B CA 1
ATOM 4006 C C . PHE B 1 226 ? -3.217 -27.766 -14.305 1 97.19 226 PHE B C 1
ATOM 4008 O O . PHE B 1 226 ? -4.234 -28.156 -14.883 1 97.19 226 PHE B O 1
ATOM 4015 N N . PHE B 1 227 ? -2.037 -27.859 -14.812 1 98.25 227 PHE B N 1
ATOM 4016 C CA . PHE B 1 227 ? -1.854 -28.312 -16.188 1 98.25 227 PHE B CA 1
ATOM 4017 C C . PHE B 1 227 ? -2.127 -29.812 -16.312 1 98.25 227 PHE B C 1
ATOM 4019 O O . PHE B 1 227 ? -2.717 -30.266 -17.297 1 98.25 227 PHE B O 1
ATOM 4026 N N . GLN B 1 228 ? -1.733 -30.547 -15.273 1 97.25 228 GLN B N 1
ATOM 4027 C CA . GLN B 1 228 ? -2.002 -31.969 -15.273 1 97.25 228 GLN B CA 1
ATOM 4028 C C . GLN B 1 228 ? -3.502 -32.25 -15.297 1 97.25 228 GLN B C 1
ATOM 4030 O O . GLN B 1 228 ? -3.947 -33.25 -15.891 1 97.25 228 GLN B O 1
ATOM 4035 N N . VAL B 1 229 ? -4.211 -31.375 -14.672 1 96.94 229 VAL B N 1
ATOM 4036 C CA . VAL B 1 229 ? -5.656 -31.578 -14.594 1 96.94 229 VAL B CA 1
ATOM 4037 C C . VAL B 1 229 ? -6.324 -31.031 -15.852 1 96.94 229 VAL B C 1
ATOM 4039 O O . VAL B 1 229 ? -7.152 -31.703 -16.469 1 96.94 229 VAL B O 1
ATOM 4042 N N . LEU B 1 230 ? -5.969 -29.922 -16.312 1 97.62 230 LEU B N 1
ATOM 4043 C CA . LEU B 1 230 ? -6.637 -29.234 -17.406 1 97.62 230 LEU B CA 1
ATOM 4044 C C . LEU B 1 230 ? -6.336 -29.906 -18.734 1 97.62 230 LEU B C 1
ATOM 4046 O O . LEU B 1 230 ? -7.199 -29.969 -19.609 1 97.62 230 LEU B O 1
ATOM 4050 N N . LEU B 1 231 ? -5.09 -30.531 -18.812 1 98.38 231 LEU B N 1
ATOM 4051 C CA . LEU B 1 231 ? -4.648 -30.984 -20.125 1 98.38 231 LEU B CA 1
ATOM 4052 C C . LEU B 1 231 ? -4.555 -32.5 -20.172 1 98.38 231 LEU B C 1
ATOM 4054 O O . LEU B 1 231 ? -3.812 -33.062 -20.984 1 98.38 231 LEU B O 1
ATOM 4058 N N . LYS B 1 232 ? -5.281 -33.125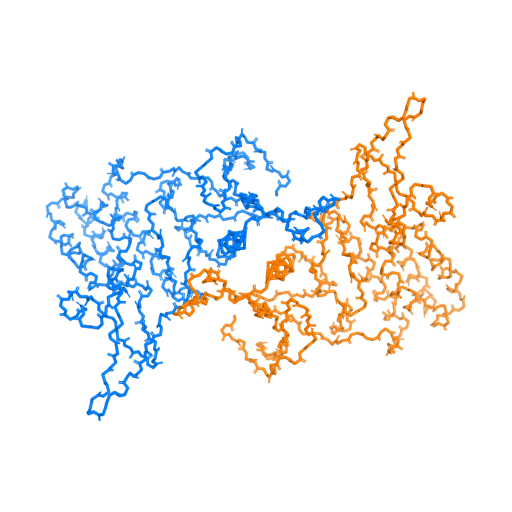 -19.312 1 96.88 232 LYS B N 1
ATOM 4059 C CA . LYS B 1 232 ? -5.336 -34.594 -19.359 1 96.88 232 LYS B CA 1
ATOM 4060 C C . LYS B 1 232 ? -5.762 -35.062 -20.734 1 96.88 232 LYS B C 1
ATOM 4062 O O . LYS B 1 232 ? -6.816 -34.688 -21.234 1 96.88 232 LYS B O 1
ATOM 4067 N N . PRO B 1 233 ? -5.012 -36 -21.297 1 97.62 233 PRO B N 1
ATOM 4068 C CA . PRO B 1 233 ? -5.258 -36.438 -22.688 1 97.62 233 PRO B CA 1
ATOM 4069 C C . PRO B 1 233 ? -6.637 -37.062 -22.875 1 97.62 233 PRO B C 1
ATOM 4071 O O . PRO B 1 233 ? -7.223 -36.938 -23.953 1 97.62 233 PRO B O 1
ATOM 4074 N N . LYS B 1 234 ? -7.219 -37.594 -21.922 1 96.06 234 LYS B N 1
ATOM 4075 C CA . LYS B 1 234 ? -8.492 -38.312 -22.031 1 96.06 234 LYS B CA 1
ATOM 4076 C C . LYS B 1 234 ? -9.609 -37.375 -22.469 1 96.06 234 LYS B C 1
ATOM 4078 O O . LYS B 1 234 ? -10.625 -37.781 -23.016 1 96.06 234 LYS B O 1
ATOM 4083 N N . PHE B 1 235 ? -9.445 -36.062 -22.266 1 96.56 235 PHE B N 1
ATOM 4084 C CA . PHE B 1 235 ? -10.5 -35.094 -22.578 1 96.56 235 PHE B CA 1
ATOM 4085 C C . PHE B 1 235 ? -10.336 -34.562 -24 1 96.56 235 PHE B C 1
ATOM 4087 O O . PHE B 1 235 ? -11.18 -33.781 -24.469 1 96.56 235 PHE B O 1
ATOM 4094 N N . PHE B 1 236 ? -9.352 -35.031 -24.656 1 97.94 236 PHE B N 1
ATOM 4095 C CA . PHE B 1 236 ? -9.016 -34.406 -25.953 1 97.94 236 PHE B CA 1
ATOM 4096 C C . PHE B 1 236 ? -9.109 -35.438 -27.078 1 97.94 236 PHE B C 1
ATOM 4098 O O . PHE B 1 236 ? -9.078 -36.656 -26.828 1 97.94 236 PHE B O 1
ATOM 4105 N N . PRO B 1 237 ? -9.203 -34.969 -28.344 1 97.25 237 PRO B N 1
ATOM 4106 C CA . PRO B 1 237 ? -9.156 -35.875 -29.5 1 97.25 237 PRO B CA 1
ATOM 4107 C C . PRO B 1 237 ? -7.832 -36.625 -29.594 1 97.25 237 PRO B C 1
ATOM 4109 O O . PRO B 1 237 ? -6.797 -36.125 -29.156 1 97.25 237 PRO B O 1
ATOM 4112 N N . ASP B 1 238 ? -7.848 -37.719 -30.234 1 96.69 238 ASP B N 1
ATOM 4113 C CA . ASP B 1 238 ? -6.684 -38.594 -30.359 1 96.69 238 ASP B CA 1
ATOM 4114 C C . ASP B 1 238 ? -5.52 -37.875 -31.031 1 96.69 238 ASP B C 1
ATOM 4116 O O . ASP B 1 238 ? -4.359 -38.094 -30.672 1 96.69 238 ASP B O 1
ATOM 4120 N N . ALA B 1 239 ? -5.84 -37 -31.906 1 96.69 239 ALA B N 1
ATOM 4121 C CA . ALA B 1 239 ? -4.82 -36.312 -32.688 1 96.69 239 ALA B CA 1
ATOM 4122 C C . ALA B 1 239 ? -3.953 -35.406 -31.797 1 96.69 239 ALA B C 1
ATOM 4124 O O . ALA B 1 239 ? -2.828 -35.062 -32.156 1 96.69 239 ALA B O 1
ATOM 41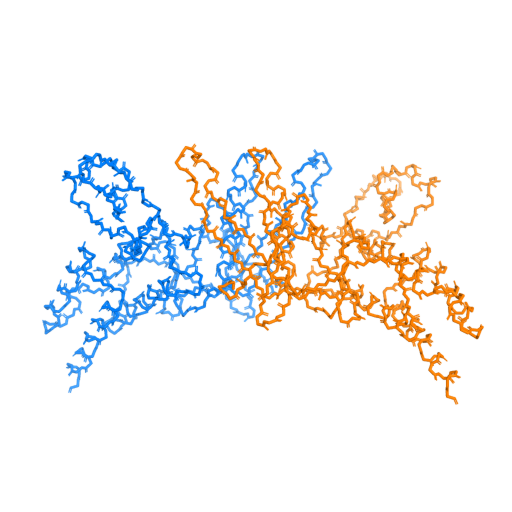25 N N . LEU B 1 240 ? -4.434 -35.094 -30.609 1 98.06 240 LEU B N 1
ATOM 4126 C CA . LEU B 1 240 ? -3.717 -34.156 -29.75 1 98.06 240 LEU B CA 1
ATOM 4127 C C . LEU B 1 240 ? -3.057 -34.875 -28.578 1 98.06 240 LEU B C 1
ATOM 4129 O O . LEU B 1 240 ? -2.27 -34.281 -27.844 1 98.06 240 LEU B O 1
ATOM 4133 N N . LYS B 1 241 ? -3.279 -36.094 -28.375 1 98 241 LYS B N 1
ATOM 4134 C CA . LYS B 1 241 ? -2.885 -36.844 -27.172 1 98 241 LYS B CA 1
ATOM 4135 C C . LYS B 1 241 ? -1.366 -36.938 -27.062 1 98 241 LYS B C 1
ATOM 4137 O O . LYS B 1 241 ? -0.808 -36.844 -25.969 1 98 241 LYS B O 1
ATOM 4142 N N . TYR B 1 242 ? -0.759 -37.094 -28.203 1 97.19 242 TYR B N 1
ATOM 4143 C CA . TYR B 1 242 ? 0.694 -37.219 -28.188 1 97.19 242 TYR B CA 1
ATOM 4144 C C . TYR B 1 242 ? 1.339 -35.906 -27.719 1 97.19 242 TYR B C 1
ATOM 4146 O O . TYR B 1 242 ? 2.189 -35.906 -26.828 1 97.19 242 TYR B O 1
ATOM 4154 N N . SER B 1 243 ? 0.909 -34.812 -28.359 1 97.75 243 SER B N 1
ATOM 4155 C CA . SER B 1 243 ? 1.449 -33.5 -28 1 97.75 243 SER B CA 1
ATOM 4156 C C . SER B 1 243 ? 1.166 -33.156 -26.531 1 97.75 243 SER B C 1
ATOM 4158 O O . SER B 1 243 ? 2.023 -32.594 -25.844 1 97.75 243 SER B O 1
ATOM 4160 N N . LEU B 1 244 ? 0.025 -33.5 -26.094 1 98.62 244 LEU B N 1
ATOM 4161 C CA . LEU B 1 244 ? -0.357 -33.25 -24.703 1 98.62 244 LEU B CA 1
ATOM 4162 C C . LEU B 1 244 ? 0.497 -34.094 -23.75 1 98.62 244 LEU B C 1
ATOM 4164 O O . LEU B 1 244 ? 1.02 -33.562 -22.766 1 98.62 244 LEU B O 1
ATOM 4168 N N . SER B 1 245 ? 0.671 -35.344 -24.016 1 98.12 245 SER B N 1
ATOM 4169 C CA . SER B 1 245 ? 1.478 -36.219 -23.172 1 98.12 245 SER B CA 1
ATOM 4170 C C . SER B 1 245 ? 2.928 -35.75 -23.109 1 98.12 245 SER B C 1
ATOM 4172 O O . SER B 1 245 ? 3.559 -35.781 -22.047 1 98.12 245 SER B O 1
ATOM 4174 N N . ARG B 1 246 ? 3.396 -35.312 -24.203 1 98.06 246 ARG B N 1
ATOM 4175 C CA . ARG B 1 246 ? 4.758 -34.812 -24.25 1 98.06 246 ARG B CA 1
ATOM 4176 C C . ARG B 1 246 ? 4.902 -33.562 -23.359 1 98.06 246 ARG B C 1
ATOM 4178 O O . ARG B 1 246 ? 5.848 -33.469 -22.578 1 98.06 246 ARG B O 1
ATOM 4185 N N . LEU B 1 247 ? 3.994 -32.688 -23.531 1 98.5 247 LEU B N 1
ATOM 4186 C CA . LEU B 1 247 ? 4.02 -31.453 -22.734 1 98.5 247 LEU B CA 1
ATOM 4187 C C . LEU B 1 247 ? 3.93 -31.766 -21.25 1 98.5 247 LEU B C 1
ATOM 4189 O O . LEU B 1 247 ? 4.699 -31.234 -20.453 1 98.5 247 LEU B O 1
ATOM 4193 N N . LEU B 1 248 ? 3 -32.625 -20.859 1 98.38 248 LEU B N 1
ATOM 4194 C CA . LEU B 1 248 ? 2.791 -32.969 -19.453 1 98.38 248 LEU B CA 1
ATOM 4195 C C . LEU B 1 248 ? 4.02 -33.656 -18.875 1 98.38 248 LEU B C 1
ATOM 4197 O O . LEU B 1 248 ? 4.355 -33.469 -17.703 1 98.38 248 LEU B O 1
ATOM 4201 N N . THR B 1 249 ? 4.738 -34.438 -19.703 1 97 249 THR B N 1
ATOM 4202 C CA . THR B 1 249 ? 5.98 -35.062 -19.281 1 97 249 THR B CA 1
ATOM 4203 C C . THR B 1 249 ? 7.07 -34 -19.047 1 97 249 THR B C 1
ATOM 4205 O O . THR B 1 249 ? 7.805 -34.094 -18.062 1 97 249 THR B O 1
ATOM 4208 N N . GLN B 1 250 ? 7.141 -33.062 -19.953 1 96.56 250 GLN B N 1
ATOM 4209 C CA . GLN B 1 250 ? 8.102 -31.984 -19.797 1 96.56 250 GLN B CA 1
ATOM 4210 C C . GLN B 1 250 ? 7.828 -31.188 -18.516 1 96.56 250 GLN B C 1
ATOM 4212 O O . GLN B 1 250 ? 8.758 -30.781 -17.828 1 96.56 250 GLN B O 1
ATOM 4217 N N . LEU B 1 251 ? 6.574 -30.938 -18.266 1 96.06 251 LEU B N 1
ATOM 4218 C CA . LEU B 1 251 ? 6.18 -30.203 -17.078 1 96.06 251 LEU B CA 1
ATOM 4219 C C . LEU B 1 251 ? 6.512 -30.984 -15.812 1 96.06 251 LEU B C 1
ATOM 4221 O O . LEU B 1 251 ? 6.984 -30.422 -14.82 1 96.06 251 LEU B O 1
ATOM 4225 N N . ASN B 1 252 ? 6.32 -32.312 -15.781 1 92.62 252 ASN B N 1
ATOM 4226 C CA . ASN B 1 252 ? 6.645 -33.156 -14.641 1 92.62 252 ASN B CA 1
ATOM 4227 C C . ASN B 1 252 ? 8.141 -33.125 -14.32 1 92.62 252 ASN B C 1
ATOM 4229 O O . ASN B 1 252 ? 8.523 -33.188 -13.148 1 92.62 252 ASN B O 1
ATOM 4233 N N . LYS B 1 253 ? 8.867 -32.938 -15.391 1 88.56 253 LYS B N 1
ATOM 4234 C CA . LYS B 1 253 ? 10.32 -32.875 -15.211 1 88.56 253 LYS B CA 1
ATOM 4235 C C . LYS B 1 253 ? 10.797 -31.438 -15.062 1 88.56 253 LYS B C 1
ATOM 4237 O O . LYS B 1 253 ? 11.992 -31.188 -14.875 1 88.56 253 LYS B O 1
ATOM 4242 N N . THR B 1 254 ? 9.922 -30.516 -15.188 1 91.94 254 THR B N 1
ATOM 4243 C CA . THR B 1 254 ? 10.219 -29.094 -15.188 1 91.94 254 THR B CA 1
ATOM 4244 C C . THR B 1 254 ? 11.32 -28.766 -16.203 1 91.94 254 THR B C 1
ATOM 4246 O O . THR B 1 254 ? 12.25 -28.016 -15.891 1 91.94 254 THR B O 1
ATOM 4249 N N . ASP B 1 255 ? 11.281 -29.359 -17.359 1 91.12 255 ASP B N 1
ATOM 4250 C CA . ASP B 1 255 ? 12.242 -29.203 -18.438 1 91.12 255 ASP B CA 1
ATOM 4251 C C . ASP B 1 255 ? 11.734 -28.219 -19.5 1 91.12 255 ASP B C 1
ATOM 4253 O O . ASP B 1 255 ? 12.109 -28.297 -20.656 1 91.12 255 ASP B O 1
ATOM 4257 N N . ILE B 1 256 ? 10.844 -27.438 -19.141 1 95 256 ILE B N 1
ATOM 4258 C CA . ILE B 1 256 ? 10.281 -26.422 -20.031 1 95 256 ILE B CA 1
ATOM 4259 C C . ILE B 1 256 ? 10.227 -25.078 -19.297 1 95 256 ILE B C 1
ATOM 4261 O O . ILE B 1 256 ? 9.953 -25.031 -18.094 1 95 256 ILE B O 1
ATOM 4265 N N . GLY B 1 257 ? 10.531 -24 -19.984 1 95.69 257 GLY B N 1
ATOM 4266 C CA . GLY B 1 257 ? 10.367 -22.656 -19.453 1 95.69 257 GLY B CA 1
ATOM 4267 C C . GLY B 1 257 ? 8.977 -22.078 -19.656 1 95.69 257 GLY B C 1
ATOM 4268 O O . GLY B 1 257 ? 8.141 -22.703 -20.312 1 95.69 257 GLY B O 1
ATOM 4269 N N . VAL B 1 258 ? 8.805 -20.953 -19.141 1 97.88 258 VAL B N 1
ATOM 4270 C CA . VAL B 1 258 ? 7.477 -20.344 -19.219 1 97.88 258 VAL B CA 1
ATOM 4271 C C . VAL B 1 258 ? 7.176 -19.938 -20.656 1 97.88 258 VAL B C 1
ATOM 4273 O O . VAL B 1 258 ? 6.039 -20.047 -21.125 1 97.88 258 VAL B O 1
ATOM 4276 N N . ASP B 1 259 ? 8.188 -19.5 -21.406 1 97.94 259 ASP B N 1
ATOM 4277 C CA . ASP B 1 259 ? 7.984 -19.141 -22.812 1 97.94 259 ASP B CA 1
ATOM 4278 C C . ASP B 1 259 ? 7.629 -20.375 -23.641 1 97.94 259 ASP B C 1
ATOM 4280 O O . ASP B 1 259 ? 6.727 -20.312 -24.484 1 97.94 259 ASP B O 1
ATOM 4284 N N . GLY B 1 260 ? 8.367 -21.391 -23.406 1 98.31 260 GLY B N 1
ATOM 4285 C CA . GLY B 1 260 ? 8.078 -22.641 -24.078 1 98.31 260 GLY B CA 1
ATOM 4286 C C . GLY B 1 260 ? 6.691 -23.172 -23.781 1 98.31 260 GLY B C 1
ATOM 4287 O O . GLY B 1 260 ? 6.004 -23.688 -24.672 1 98.31 260 GLY B O 1
ATOM 4288 N N . LEU B 1 261 ? 6.352 -23.078 -22.516 1 98.69 261 LEU B N 1
ATOM 4289 C CA . LEU B 1 261 ? 5.031 -23.531 -22.094 1 98.69 261 LEU B CA 1
ATOM 4290 C C . LEU B 1 261 ? 3.936 -22.766 -22.844 1 98.69 261 LEU B C 1
ATOM 4292 O O . LEU B 1 261 ? 3.01 -23.375 -23.375 1 98.69 261 LEU B O 1
ATOM 4296 N N . GLU B 1 262 ? 4.016 -21.453 -22.875 1 98.5 262 GLU B N 1
ATOM 4297 C CA . GLU B 1 262 ? 3.033 -20.641 -23.594 1 98.5 262 GLU B CA 1
ATOM 4298 C C . GLU B 1 262 ? 2.959 -21.031 -25.062 1 98.5 262 GLU B C 1
ATOM 4300 O O . GLU B 1 262 ? 1.868 -21.141 -25.625 1 98.5 262 GLU B O 1
ATOM 4305 N N . LYS B 1 263 ? 4.098 -21.219 -25.641 1 98.44 263 LYS B N 1
ATOM 4306 C CA . LYS B 1 263 ? 4.16 -21.578 -27.047 1 98.44 263 LYS B CA 1
ATOM 4307 C C . LYS B 1 263 ? 3.5 -22.938 -27.312 1 98.44 263 LYS B C 1
ATOM 4309 O O . LYS B 1 263 ? 2.73 -23.078 -28.266 1 98.44 263 LYS B O 1
ATOM 4314 N N . GLU B 1 264 ? 3.848 -23.891 -26.469 1 98.5 264 GLU B N 1
ATOM 4315 C CA . GLU B 1 264 ? 3.293 -25.234 -26.641 1 98.5 264 GLU B CA 1
ATOM 4316 C C . GLU B 1 264 ? 1.774 -25.219 -26.5 1 98.5 264 GLU B C 1
ATOM 4318 O O . GLU B 1 264 ? 1.067 -25.891 -27.266 1 98.5 264 GLU B O 1
ATOM 4323 N N . ILE B 1 265 ? 1.27 -24.5 -25.562 1 98.69 265 ILE B N 1
ATOM 4324 C CA . ILE B 1 265 ? -0.173 -24.438 -25.359 1 98.69 265 ILE B CA 1
ATOM 4325 C C . ILE B 1 265 ? -0.835 -23.75 -26.547 1 98.69 265 ILE B C 1
ATOM 4327 O O . ILE B 1 265 ? -1.893 -24.172 -27.016 1 98.69 265 ILE B O 1
ATOM 4331 N N . ARG B 1 266 ? -0.199 -22.703 -27.031 1 98.25 266 ARG B N 1
ATOM 4332 C CA . ARG B 1 266 ? -0.703 -22.031 -28.234 1 98.25 266 ARG B CA 1
ATOM 4333 C C . ARG B 1 266 ? -0.765 -23 -29.406 1 98.25 266 ARG B C 1
ATOM 4335 O O . ARG B 1 266 ? -1.751 -23.016 -30.156 1 98.25 266 ARG B O 1
ATOM 4342 N N . ASN B 1 267 ? 0.239 -23.766 -29.578 1 98.19 267 ASN B N 1
ATOM 4343 C CA . ASN B 1 267 ? 0.29 -24.734 -30.672 1 98.19 267 ASN B CA 1
ATOM 4344 C C . ASN B 1 267 ? -0.813 -25.781 -30.547 1 98.19 267 ASN B C 1
ATOM 4346 O O . ASN B 1 267 ? -1.465 -26.125 -31.547 1 98.19 267 ASN B O 1
ATOM 4350 N N . ILE B 1 268 ? -0.967 -26.25 -29.375 1 98.38 268 ILE B N 1
ATOM 4351 C CA . ILE B 1 268 ? -1.992 -27.25 -29.141 1 98.38 268 ILE B CA 1
ATOM 4352 C C . ILE B 1 268 ? -3.375 -26.656 -29.391 1 98.38 268 ILE B C 1
ATOM 4354 O O . ILE B 1 268 ? -4.242 -27.297 -29.984 1 98.38 268 ILE B O 1
ATOM 4358 N N . THR B 1 269 ? -3.551 -25.391 -28.969 1 97.94 269 THR B N 1
ATOM 4359 C CA . THR B 1 269 ? -4.82 -24.703 -29.188 1 97.94 269 THR B CA 1
ATOM 4360 C C . THR B 1 269 ? -5.094 -24.516 -30.672 1 97.94 269 THR B C 1
ATOM 4362 O O . THR B 1 269 ? -6.219 -24.734 -31.125 1 97.94 269 THR B O 1
ATOM 4365 N N . LEU B 1 270 ? -4.078 -24.172 -31.406 1 97.25 270 LEU B N 1
ATOM 4366 C CA . LEU B 1 270 ? -4.215 -24 -32.844 1 97.25 270 LEU B CA 1
ATOM 4367 C C . LEU B 1 270 ? -4.551 -25.328 -33.531 1 97.25 270 LEU B C 1
ATOM 4369 O O . LEU B 1 270 ? -5.391 -25.375 -34.438 1 97.25 270 LEU B O 1
ATOM 4373 N N . ALA B 1 271 ? -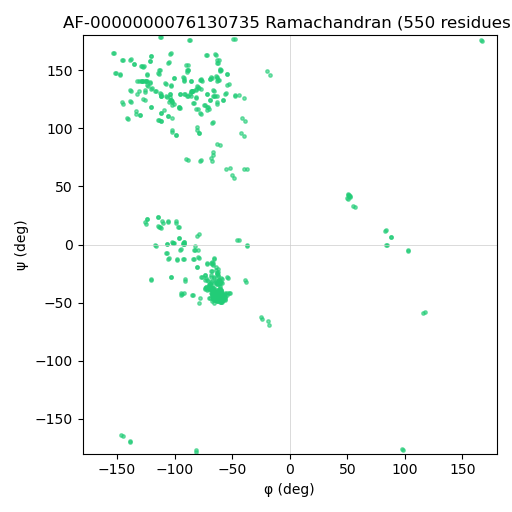3.885 -26.391 -33.156 1 97.12 271 ALA B N 1
ATOM 4374 C CA . ALA B 1 271 ? -4.148 -27.719 -33.688 1 97.12 271 ALA B CA 1
ATOM 4375 C C . ALA B 1 271 ? -5.586 -28.156 -33.406 1 97.12 271 ALA B C 1
ATOM 4377 O O . ALA B 1 271 ? -6.246 -28.719 -34.281 1 97.12 271 ALA B O 1
ATOM 4378 N N . TYR B 1 272 ? -6.059 -27.859 -32.25 1 97.12 272 TYR B N 1
ATOM 4379 C CA . TYR B 1 272 ? -7.438 -28.172 -31.922 1 97.12 272 TYR B CA 1
ATOM 4380 C C . TYR B 1 272 ? -8.414 -27.406 -32.781 1 97.12 272 TYR B C 1
ATOM 4382 O O . TYR B 1 272 ? -9.398 -27.969 -33.281 1 97.12 272 TYR B O 1
ATOM 4390 N N . THR B 1 273 ? -8.148 -26.125 -32.969 1 95.44 273 THR B N 1
ATOM 4391 C CA . THR B 1 273 ? -9.016 -25.281 -33.781 1 95.44 273 THR B CA 1
ATOM 4392 C C . THR B 1 273 ? -9.055 -25.781 -35.219 1 95.44 273 THR B C 1
ATOM 4394 O O . THR B 1 273 ? -10.102 -25.734 -35.875 1 95.44 273 THR B O 1
ATOM 4397 N N . ASN B 1 274 ? -8.023 -26.344 -35.656 1 93.19 274 ASN B N 1
ATOM 4398 C CA . ASN B 1 274 ? -7.934 -26.859 -37.031 1 93.19 274 ASN B CA 1
ATOM 4399 C C . ASN B 1 274 ? -8.688 -28.172 -37.188 1 93.19 274 ASN B C 1
ATOM 4401 O O . ASN B 1 274 ? -9.086 -28.547 -38.281 1 93.19 274 ASN B O 1
ATOM 4405 N N . LEU B 1 275 ? -8.805 -28.922 -36.125 1 91.75 275 LEU B N 1
ATOM 4406 C CA . LEU B 1 275 ? -9.547 -30.172 -36.156 1 91.75 275 LEU B CA 1
ATOM 4407 C C . LEU B 1 275 ? -11.047 -29.922 -36.25 1 91.75 275 LEU B C 1
ATOM 4409 O O . LEU B 1 275 ? -11.797 -30.75 -36.75 1 91.75 275 LEU B O 1
ATOM 4413 N N . LYS B 1 276 ? -11.523 -28.875 -35.719 1 87.31 276 LYS B N 1
ATOM 4414 C CA . LYS B 1 276 ? -12.945 -28.547 -35.719 1 87.31 276 LYS B CA 1
ATOM 4415 C C . LYS B 1 276 ? -13.367 -27.922 -37.062 1 87.31 276 LYS B C 1
ATOM 4417 O O . LYS B 1 276 ? -14.539 -27.969 -37.406 1 87.31 276 LYS B O 1
ATOM 4422 N N . THR B 1 277 ? -12.516 -27.422 -37.844 1 74.69 277 THR B N 1
ATOM 4423 C CA . THR B 1 277 ? -12.844 -26.906 -39.156 1 74.69 277 THR B CA 1
ATOM 4424 C C . THR B 1 277 ? -12.68 -28 -40.219 1 74.69 277 THR B C 1
ATOM 4426 O O . THR B 1 277 ? -13.469 -28.094 -41.156 1 74.69 277 THR B O 1
#

Radius of gyration: 29.0 Å; Cα contacts (8 Å, |Δi|>4): 941; chains: 2; bounding box: 70×88×78 Å